Protein 3HSR (pdb70)

Structure (mmCIF, N/CA/C/O backbone):
data_3HSR
#
_entry.id   3HSR
#
_cell.length_a   38.240
_cell.length_b   62.840
_cell.length_c   67.200
_cell.angle_alpha   64.40
_cell.angle_beta   75.81
_cell.angle_gamma   82.58
#
_symmetry.space_group_name_H-M   'P 1'
#
loop_
_entity.id
_entity.type
_entity.pdbx_description
1 polymer 'HTH-type transcriptional regulator sarZ'
2 non-polymer benzenethiol
3 non-polymer 'ACETATE ION'
4 non-polymer GLYCEROL
5 water water
#
loop_
_atom_site.group_PDB
_atom_site.id
_atom_site.type_symbol
_atom_site.label_atom_id
_atom_site.label_alt_id
_atom_site.label_comp_id
_atom_site.label_asym_id
_atom_site.label_entity_id
_atom_site.label_seq_id
_atom_site.pdbx_PDB_ins_code
_atom_site.Cartn_x
_atom_site.Cartn_y
_atom_site.Cartn_z
_atom_site.occupancy
_atom_site.B_iso_or_equiv
_atom_site.auth_seq_id
_atom_site.auth_comp_id
_atom_site.auth_asym_id
_atom_site.auth_atom_id
_atom_site.pdbx_PDB_model_num
ATOM 1 N N . MET A 1 4 ? 0.821 33.488 5.269 1.00 50.05 6 MET A N 1
ATOM 2 C CA . MET A 1 4 ? -0.471 33.562 5.940 1.00 49.16 6 MET A CA 1
ATOM 3 C C . MET A 1 4 ? -1.586 33.021 5.051 1.00 47.60 6 MET A C 1
ATOM 4 O O . MET A 1 4 ? -2.394 32.199 5.483 1.00 47.10 6 MET A O 1
ATOM 9 N N . TYR A 1 5 ? -1.623 33.488 3.807 1.00 45.31 7 TYR A N 1
ATOM 10 C CA . TYR A 1 5 ? -2.614 33.023 2.844 1.00 42.96 7 TYR A CA 1
ATOM 11 C C . TYR A 1 5 ? -2.409 31.549 2.510 1.00 40.31 7 TYR A C 1
ATOM 12 O O . TYR A 1 5 ? -3.357 30.764 2.516 1.00 39.24 7 TYR A O 1
ATOM 21 N N . LEU A 1 6 ? -1.165 31.181 2.220 1.00 37.37 8 LEU A N 1
ATOM 22 C CA . LEU A 1 6 ? -0.830 29.797 1.906 1.00 34.29 8 LEU A CA 1
ATOM 23 C C . LEU A 1 6 ? -1.516 28.832 2.867 1.00 32.67 8 LEU A C 1
ATOM 24 O O . LEU A 1 6 ? -2.216 27.912 2.443 1.00 31.28 8 LEU A O 1
ATOM 29 N N . SER A 1 7 ? -1.311 29.048 4.162 1.00 31.25 9 SER A N 1
ATOM 30 C CA . SER A 1 7 ? -1.714 28.082 5.171 1.00 31.14 9 SER A CA 1
ATOM 31 C C . SER A 1 7 ? -3.225 28.145 5.378 1.00 30.57 9 SER A C 1
ATOM 32 O O . SER A 1 7 ? -3.846 27.147 5.714 1.00 30.88 9 SER A O 1
ATOM 35 N N . LYS A 1 8 ? -3.800 29.325 5.164 1.00 29.75 10 LYS A N 1
ATOM 36 C CA . LYS A 1 8 ? -5.262 29.504 5.196 1.00 28.56 10 LYS A CA 1
ATOM 37 C C . LYS A 1 8 ? -5.923 28.719 4.048 1.00 28.00 10 LYS A C 1
ATOM 38 O O . LYS A 1 8 ? -6.839 27.924 4.283 1.00 27.94 10 LYS A O 1
ATOM 44 N N . GLN A 1 9 ? -5.430 28.889 2.824 1.00 27.52 11 GLN A N 1
ATOM 45 C CA . GLN A 1 9 ? -6.044 28.222 1.675 1.00 27.49 11 GLN A CA 1
ATOM 46 C C . GLN A 1 9 ? -5.884 26.719 1.737 1.00 27.87 11 GLN A C 1
ATOM 47 O O . GLN A 1 9 ? -6.788 25.973 1.353 1.00 26.43 11 GLN A O 1
ATOM 53 N N . LEU A 1 10 ? -4.730 26.272 2.232 1.00 28.06 12 LEU A N 1
ATOM 54 C CA . LEU A 1 10 ? -4.443 24.866 2.363 1.00 28.77 12 LEU A CA 1
ATOM 55 C C . LEU A 1 10 ? -5.262 24.233 3.492 1.00 28.90 12 LEU A C 1
ATOM 56 O O . LEU A 1 10 ? -5.742 23.109 3.366 1.00 29.09 12 LEU A O 1
ATOM 61 N N . CYS A 1 11 ? -5.418 24.936 4.605 1.00 28.82 13 CYS A N 1
ATOM 62 C CA . CYS A 1 11 ? -6.290 24.459 5.679 1.00 29.53 13 CYS A CA 1
ATOM 63 C C . CYS A 1 11 ? -7.691 24.196 5.087 1.00 28.71 13 CYS A C 1
ATOM 64 O O . CYS A 1 11 ? -8.218 23.074 5.128 1.00 28.43 13 CYS A O 1
ATOM 67 N N . PHE A 1 12 ? -8.269 25.238 4.496 1.00 27.76 14 PHE A N 1
ATOM 68 C CA . PHE A 1 12 ? -9.661 25.176 4.076 1.00 26.60 14 PHE A CA 1
ATOM 69 C C . PHE A 1 12 ? -9.916 24.229 2.885 1.00 27.37 14 PHE A C 1
ATOM 70 O O . PHE A 1 12 ? -10.833 23.394 2.921 1.00 26.63 14 PHE A O 1
ATOM 78 N N . LEU A 1 13 ? -9.105 24.349 1.837 1.00 27.44 15 LEU A N 1
ATOM 79 C CA . LEU A 1 13 ? -9.288 23.490 0.680 1.00 28.82 15 LEU A CA 1
ATOM 80 C C . LEU A 1 13 ? -9.207 22.004 1.025 1.00 28.99 15 LEU A C 1
ATOM 81 O O . LEU A 1 13 ? -9.831 21.188 0.350 1.00 29.17 15 LEU A O 1
ATOM 86 N N . PHE A 1 14 ? -8.441 21.652 2.061 1.00 29.51 16 PHE A N 1
ATOM 87 C CA . PHE A 1 14 ? -8.336 20.276 2.491 1.00 28.99 16 PHE A CA 1
ATOM 88 C C . PHE A 1 14 ? -9.532 19.852 3.285 1.00 28.38 16 PHE A C 1
ATOM 89 O O . PHE A 1 14 ? -9.974 18.693 3.203 1.00 28.33 16 PHE A O 1
ATOM 97 N N . TYR A 1 15 ? -9.995 20.770 4.124 1.00 26.73 17 TYR A N 1
ATOM 98 C CA . TYR A 1 15 ? -11.182 20.555 4.898 1.00 26.61 17 TYR A CA 1
ATOM 99 C C . TYR A 1 15 ? -12.327 20.229 3.940 1.00 26.57 17 TYR A C 1
ATOM 100 O O . TYR A 1 15 ? -13.089 19.289 4.186 1.00 26.69 17 TYR A O 1
ATOM 109 N N . VAL A 1 16 ? -12.440 21.014 2.868 1.00 26.37 18 VAL A N 1
ATOM 110 C CA . VAL A 1 16 ? -13.592 20.906 1.970 1.00 25.95 18 VAL A CA 1
ATOM 111 C C . VAL A 1 16 ? -13.535 19.610 1.176 1.00 27.19 18 VAL A C 1
ATOM 112 O O . VAL A 1 16 ? -14.532 18.927 1.057 1.00 27.04 18 VAL A O 1
ATOM 116 N N . SER A 1 17 ? -12.354 19.280 0.651 1.00 27.67 19 SER A N 1
ATOM 117 C CA . SER A 1 17 ? -12.131 18.011 -0.065 1.00 29.85 19 SER A CA 1
ATOM 118 C C . SER A 1 17 ? -12.564 16.764 0.754 1.00 31.43 19 SER A C 1
ATOM 119 O O . SER A 1 17 ? -13.321 15.912 0.255 1.00 30.70 19 SER A O 1
ATOM 122 N N . SER A 1 18 ? -12.118 16.695 2.013 1.00 32.35 20 SER A N 1
ATOM 123 C CA . SER A 1 18 ? -12.364 15.552 2.876 0.50 33.26 20 SER A CA 1
ATOM 124 C C . SER A 1 18 ? -13.817 15.530 3.302 1.00 34.24 20 SER A C 1
ATOM 125 O O . SER A 1 18 ? -14.427 14.465 3.481 1.00 34.81 20 SER A O 1
ATOM 128 N N . LYS A 1 19 ? -14.376 16.717 3.476 1.00 33.82 21 LYS A N 1
ATOM 129 C CA . LYS A 1 19 ? -15.756 16.853 3.851 1.00 33.83 21 LYS A CA 1
ATOM 130 C C . LYS A 1 19 ? -16.584 16.187 2.737 1.00 33.33 21 LYS A C 1
ATOM 131 O O . LYS A 1 19 ? -17.549 15.475 3.018 1.00 32.94 21 LYS A O 1
ATOM 137 N N . GLU A 1 20 ? -16.146 16.371 1.484 1.00 32.26 22 GLU A N 1
ATOM 138 C CA . GLU A 1 20 ? -16.924 15.993 0.283 1.00 31.57 22 GLU A CA 1
ATOM 139 C C . GLU A 1 20 ? -16.720 14.546 -0.181 1.00 32.14 22 GLU A C 1
ATOM 140 O O . GLU A 1 20 ? -17.650 13.908 -0.655 1.00 30.54 22 GLU A O 1
ATOM 146 N N . ILE A 1 21 ? -15.502 14.043 -0.036 1.00 32.83 23 ILE A N 1
ATOM 147 C CA . ILE A 1 21 ? -15.245 12.608 -0.181 1.00 34.59 23 ILE A CA 1
ATOM 148 C C . ILE A 1 21 ? -16.074 11.792 0.829 1.00 35.49 23 ILE A C 1
ATOM 149 O O . ILE A 1 21 ? -16.769 10.862 0.461 1.00 36.29 23 ILE A O 1
ATOM 154 N N . ILE A 1 22 ? -16.063 12.183 2.094 1.00 35.76 24 ILE A N 1
ATOM 155 C CA . ILE A 1 22 ? -16.764 11.424 3.116 1.00 35.15 24 ILE A CA 1
ATOM 156 C C . ILE A 1 22 ? -18.282 11.459 2.945 1.00 35.31 24 ILE A C 1
ATOM 157 O O . ILE A 1 22 ? -18.962 10.438 3.136 1.00 34.60 24 ILE A O 1
ATOM 162 N N . LYS A 1 23 ? -18.811 12.630 2.599 1.00 34.37 25 LYS A N 1
ATOM 163 C CA . LYS A 1 23 ? -20.215 12.723 2.336 1.00 35.00 25 LYS A CA 1
ATOM 164 C C . LYS A 1 23 ? -20.533 11.610 1.328 1.00 34.70 25 LYS A C 1
ATOM 165 O O . LYS A 1 23 ? -21.511 10.890 1.501 1.00 35.37 25 LYS A O 1
ATOM 171 N N . LYS A 1 24 ? -19.683 11.452 0.317 1.00 33.97 26 LYS A N 1
ATOM 172 C CA . LYS A 1 24 ? -19.946 10.524 -0.784 1.00 33.68 26 LYS A CA 1
ATOM 173 C C . LYS A 1 24 ? -19.784 9.051 -0.379 1.00 34.04 26 LYS A C 1
ATOM 174 O O . LYS A 1 24 ? -20.596 8.210 -0.752 1.00 33.01 26 LYS A O 1
ATOM 180 N N . TYR A 1 25 ? -18.740 8.739 0.383 1.00 34.34 27 TYR A N 1
ATOM 181 C CA . TYR A 1 25 ? -18.615 7.402 0.924 1.00 35.52 27 TYR A CA 1
ATOM 182 C C . TYR A 1 25 ? -19.716 7.024 1.903 1.00 36.97 27 TYR A C 1
ATOM 183 O O . TYR A 1 25 ? -20.084 5.856 1.999 1.00 38.91 27 TYR A O 1
ATOM 192 N N . THR A 1 26 ? -20.264 8.004 2.611 1.00 36.83 28 THR A N 1
ATOM 193 C CA . THR A 1 26 ? -21.342 7.757 3.556 1.00 36.85 28 THR A CA 1
ATOM 194 C C . THR A 1 26 ? -22.605 7.353 2.832 1.00 36.29 28 THR A C 1
ATOM 195 O O . THR A 1 26 ? -23.270 6.402 3.224 1.00 36.62 28 THR A O 1
ATOM 199 N N . ASN A 1 27 ? -22.940 8.092 1.782 1.00 35.28 29 ASN A N 1
ATOM 200 C CA . ASN A 1 27 ? -24.044 7.712 0.916 1.00 34.56 29 ASN A CA 1
ATOM 201 C C . ASN A 1 27 ? -23.961 6.230 0.553 1.00 32.57 29 ASN A C 1
ATOM 202 O O . ASN A 1 27 ? -24.876 5.478 0.841 1.00 32.20 29 ASN A O 1
ATOM 207 N N . TYR A 1 28 ? -22.852 5.833 -0.064 1.00 31.00 30 TYR A N 1
ATOM 208 C CA . TYR A 1 28 ? -22.684 4.482 -0.621 1.00 29.55 30 TYR A CA 1
ATOM 209 C C . TYR A 1 28 ? -22.515 3.421 0.456 1.00 28.72 30 TYR A C 1
ATOM 210 O O . TYR A 1 28 ? -22.983 2.304 0.326 1.00 27.73 30 TYR A O 1
ATOM 219 N N . LEU A 1 29 ? -21.827 3.778 1.523 1.00 27.78 31 LEU A N 1
ATOM 220 C CA . LEU A 1 29 ? -21.581 2.826 2.590 1.00 28.28 31 LEU A CA 1
ATOM 221 C C . LEU A 1 29 ? -22.805 2.455 3.439 1.00 28.26 31 LEU A C 1
ATOM 222 O O . LEU A 1 29 ? -22.788 1.419 4.089 1.00 28.96 31 LEU A O 1
ATOM 227 N N . LYS A 1 30 ? -23.863 3.256 3.420 1.00 28.51 32 LYS A N 1
ATOM 228 C CA . LYS A 1 30 ? -25.042 2.932 4.246 1.00 29.17 32 LYS A CA 1
ATOM 229 C C . LYS A 1 30 ? -25.571 1.550 3.939 1.00 28.95 32 LYS A C 1
ATOM 230 O O . LYS A 1 30 ? -26.034 0.836 4.825 1.00 29.17 32 LYS A O 1
ATOM 236 N N . GLU A 1 31 ? -25.526 1.189 2.665 1.00 28.73 33 GLU A N 1
ATOM 237 C CA . GLU A 1 31 ? -26.022 -0.093 2.205 1.00 28.53 33 GLU A CA 1
ATOM 238 C C . GLU A 1 31 ? -25.287 -1.281 2.890 1.00 28.02 33 GLU A C 1
ATOM 239 O O . GLU A 1 31 ? -25.832 -2.379 2.994 1.00 26.91 33 GLU A O 1
ATOM 245 N N . TYR A 1 32 ? -24.072 -1.026 3.365 1.00 28.48 34 TYR A N 1
ATOM 246 C CA . TYR A 1 32 ? -23.181 -2.054 3.970 1.00 29.61 34 TYR A CA 1
ATOM 247 C C . TYR A 1 32 ? -23.081 -1.851 5.487 1.00 30.52 34 TYR A C 1
ATOM 248 O O . TYR A 1 32 ? -22.438 -2.637 6.186 1.00 31.26 34 TYR A O 1
ATOM 257 N N . ASP A 1 33 ? -23.742 -0.810 5.990 1.00 31.10 35 ASP A N 1
ATOM 258 C CA A ASP A 1 33 ? -23.648 -0.457 7.416 0.50 31.48 35 ASP A CA 1
ATOM 259 C CA B ASP A 1 33 ? -23.646 -0.376 7.390 0.50 31.68 35 ASP A CA 1
ATOM 260 C C . ASP A 1 33 ? -22.195 -0.239 7.845 1.00 31.92 35 ASP A C 1
ATOM 261 O O . ASP A 1 33 ? -21.819 -0.687 8.923 1.00 32.50 35 ASP A O 1
ATOM 270 N N . LEU A 1 34 ? -21.389 0.412 7.011 1.00 31.42 36 LEU A N 1
ATOM 271 C CA . LEU A 1 34 ? -19.953 0.584 7.269 1.00 30.89 36 LEU A CA 1
ATOM 272 C C . LEU A 1 34 ? -19.640 2.044 7.499 1.00 30.33 36 LEU A C 1
ATOM 273 O O . LEU A 1 34 ? -20.205 2.909 6.814 1.00 30.01 36 LEU A O 1
ATOM 278 N N . THR A 1 35 ? -18.757 2.345 8.458 1.00 29.35 37 THR A N 1
ATOM 279 C CA . THR A 1 35 ? -18.207 3.696 8.530 1.00 28.56 37 THR A CA 1
ATOM 280 C C . THR A 1 35 ? -17.086 3.781 7.505 1.00 27.95 37 THR A C 1
ATOM 281 O O . THR A 1 35 ? -16.561 2.779 7.048 1.00 28.17 37 THR A O 1
ATOM 285 N N . TYR A 1 36 ? -16.688 4.988 7.182 1.00 27.52 38 TYR A N 1
ATOM 286 C CA . TYR A 1 36 ? -15.582 5.213 6.291 1.00 28.11 38 TYR A CA 1
ATOM 287 C C . TYR A 1 36 ? -14.289 4.537 6.780 1.00 28.94 38 TYR A C 1
ATOM 288 O O . TYR A 1 36 ? -13.561 3.914 5.996 1.00 29.49 38 TYR A O 1
ATOM 297 N N . THR A 1 37 ? -13.989 4.641 8.072 1.00 27.78 39 THR A N 1
ATOM 298 C CA . THR A 1 37 ? -12.729 4.051 8.508 1.00 27.18 39 THR A CA 1
ATOM 299 C C . THR A 1 37 ? -12.810 2.560 8.394 1.00 26.27 39 THR A C 1
ATOM 300 O O . THR A 1 37 ? -11.830 1.907 8.076 1.00 27.11 39 THR A O 1
ATOM 304 N N . GLY A 1 38 ? -13.993 2.007 8.622 1.00 26.55 40 GLY A N 1
ATOM 305 C CA . GLY A 1 38 ? -14.169 0.568 8.537 1.00 26.43 40 GLY A CA 1
ATOM 306 C C . GLY A 1 38 ? -13.968 0.082 7.119 1.00 26.87 40 GLY A C 1
ATOM 307 O O . GLY A 1 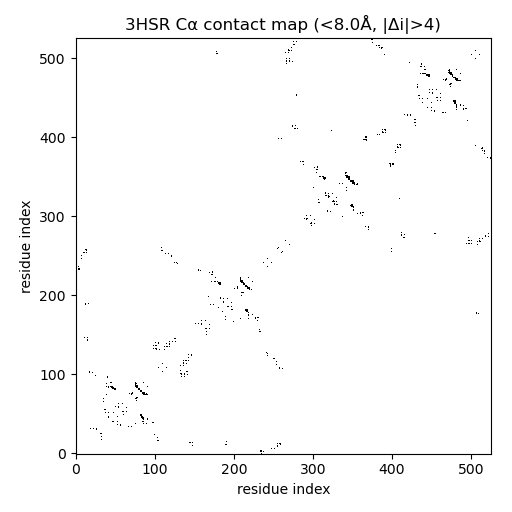38 ? -13.408 -0.995 6.891 1.00 26.50 40 GLY A O 1
ATOM 308 N N . TYR A 1 39 ? -14.428 0.891 6.166 1.00 27.70 41 TYR A N 1
ATOM 309 C CA . TYR A 1 39 ? -14.259 0.602 4.731 1.00 27.74 41 TYR A CA 1
ATOM 310 C C . TYR A 1 39 ? -12.773 0.583 4.375 1.00 28.53 41 TYR A C 1
ATOM 311 O O . TYR A 1 39 ? -12.319 -0.352 3.718 1.00 28.55 41 TYR A O 1
ATOM 320 N N . ILE A 1 40 ? -12.028 1.616 4.786 1.00 28.40 42 ILE A N 1
ATOM 321 C CA . ILE A 1 40 ? -10.556 1.622 4.588 1.00 28.89 42 ILE A CA 1
ATOM 322 C C . ILE A 1 40 ? -9.931 0.317 5.084 1.00 29.30 42 ILE A C 1
ATOM 323 O O . ILE A 1 40 ? -9.080 -0.282 4.406 1.00 29.76 42 ILE A O 1
ATOM 328 N N . VAL A 1 41 ? -10.331 -0.122 6.274 1.00 29.81 43 VAL A N 1
ATOM 329 C CA . VAL A 1 41 ? -9.747 -1.310 6.888 1.00 30.07 43 VAL A CA 1
ATOM 330 C C . VAL A 1 41 ? -10.021 -2.568 6.087 1.00 31.21 43 VAL A C 1
ATOM 331 O O . VAL A 1 41 ? -9.105 -3.333 5.771 1.00 31.56 43 VAL A O 1
ATOM 335 N N . LEU A 1 42 ? -11.270 -2.769 5.688 1.00 30.69 44 LEU A N 1
ATOM 336 C CA . LEU A 1 42 ? -11.566 -3.895 4.808 1.00 30.79 44 LEU A CA 1
ATOM 337 C C . LEU A 1 42 ? -10.809 -3.845 3.505 1.00 29.67 44 LEU A C 1
ATOM 338 O O . LEU A 1 42 ? -10.334 -4.873 3.054 1.00 31.54 44 LEU A O 1
ATOM 343 N N . MET A 1 43 ? -10.675 -2.664 2.901 1.00 29.58 45 MET A N 1
ATOM 344 C CA A MET A 1 43 ? -9.979 -2.501 1.625 0.60 29.60 45 MET A CA 1
ATOM 345 C CA B MET A 1 43 ? -10.001 -2.584 1.623 0.40 29.88 45 MET A CA 1
ATOM 346 C C . MET A 1 43 ? -8.512 -2.918 1.746 1.00 29.65 45 MET A C 1
ATOM 347 O O . MET A 1 43 ? -7.871 -3.307 0.763 1.00 28.86 45 MET A O 1
ATOM 356 N N . ALA A 1 44 ? -7.990 -2.818 2.966 1.00 29.24 46 ALA A N 1
ATOM 357 C CA . ALA A 1 44 ? -6.574 -3.053 3.259 1.00 29.05 46 ALA A CA 1
ATOM 358 C C . ALA A 1 44 ? -6.240 -4.531 3.476 1.00 28.77 46 ALA A C 1
ATOM 359 O O . ALA A 1 44 ? -5.075 -4.918 3.547 1.00 29.37 46 ALA A O 1
ATOM 361 N N . ILE A 1 45 ? -7.259 -5.357 3.653 1.00 29.21 47 ILE A N 1
ATOM 362 C CA . ILE A 1 45 ? -7.047 -6.785 3.861 1.00 28.16 47 ILE A CA 1
ATOM 363 C C . ILE A 1 45 ? -7.321 -7.549 2.560 1.00 28.48 47 ILE A C 1
ATOM 364 O O . ILE A 1 45 ? -8.480 -7.651 2.139 1.00 27.48 47 ILE A O 1
ATOM 369 N N . GLU A 1 46 ? -6.282 -8.091 1.926 1.00 28.39 48 GLU A N 1
ATOM 370 C CA . GLU A 1 46 ? -6.468 -8.878 0.696 1.00 29.66 48 GLU A CA 1
ATOM 371 C C . GLU A 1 46 ? -7.379 -10.087 0.896 1.00 30.07 48 GLU A C 1
ATOM 372 O O . GLU A 1 46 ? -7.522 -10.591 2.008 1.00 29.55 48 GLU A O 1
ATOM 378 N N . ASN A 1 47 ? -7.986 -10.553 -0.197 1.00 30.54 49 ASN A N 1
ATOM 379 C CA . ASN A 1 47 ? -9.114 -11.478 -0.115 1.00 31.48 49 ASN A CA 1
ATOM 380 C C . ASN A 1 47 ? -8.771 -12.683 0.705 1.00 30.68 49 ASN A C 1
ATOM 381 O O . ASN A 1 47 ? -9.533 -13.102 1.586 1.00 31.13 49 ASN A O 1
ATOM 386 N N A ASP A 1 48 ? -7.641 -13.323 0.449 0.50 30.15 50 ASP A N 1
ATOM 387 N N B ASP A 1 48 ? -7.583 -13.192 0.399 0.50 30.44 50 ASP A N 1
ATOM 388 C CA A ASP A 1 48 ? -7.390 -14.564 1.187 0.50 29.45 50 ASP A CA 1
ATOM 389 C CA B ASP A 1 48 ? -7.095 -14.473 0.858 0.50 29.99 50 ASP A CA 1
ATOM 390 C C A ASP A 1 48 ? -6.378 -14.415 2.326 0.50 29.54 50 ASP A C 1
ATOM 391 C C B ASP A 1 48 ? -6.087 -14.355 2.005 0.50 29.96 50 ASP A C 1
ATOM 392 O O A ASP A 1 48 ? -5.967 -15.401 2.944 0.50 29.30 50 ASP A O 1
ATOM 393 O O B ASP A 1 48 ? -5.403 -15.327 2.342 0.50 29.74 50 ASP A O 1
ATOM 402 N N . GLU A 1 49 ? -6.007 -13.168 2.605 1.00 29.34 51 GLU A N 1
ATOM 403 C CA . GLU A 1 49 ? -4.944 -12.850 3.566 1.00 29.39 51 GLU A CA 1
ATOM 404 C C . GLU A 1 49 ? -5.288 -13.101 5.052 1.00 28.73 51 GLU A C 1
ATOM 405 O O . GLU A 1 49 ? -6.427 -12.931 5.474 1.00 27.96 51 GLU A O 1
ATOM 411 N N . LYS A 1 50 ? -4.307 -13.563 5.832 1.00 28.62 52 LYS A N 1
ATOM 412 C CA . LYS A 1 50 ? -4.425 -13.449 7.298 1.00 28.47 52 LYS A CA 1
ATOM 413 C C . LYS A 1 50 ? -3.234 -12.637 7.781 1.00 27.51 52 LYS A C 1
ATOM 414 O O . LYS A 1 50 ? -2.101 -12.993 7.504 1.00 26.72 52 LYS A O 1
ATOM 420 N N A LEU A 1 51 ? -3.505 -11.517 8.450 0.50 27.17 53 LEU A N 1
ATOM 421 N N B LEU A 1 51 ? -3.511 -11.585 8.548 0.50 26.90 53 LEU A N 1
ATOM 422 C CA A LEU A 1 51 ? -2.471 -10.573 8.855 0.50 27.10 53 LEU A CA 1
ATOM 423 C CA B LEU A 1 51 ? -2.536 -10.549 8.845 0.50 26.59 53 LEU A CA 1
ATOM 424 C C A LEU A 1 51 ? -2.517 -10.503 10.368 0.50 26.94 53 LEU A C 1
ATOM 425 C C B LEU A 1 51 ? -2.578 -10.199 10.330 0.50 26.68 53 LEU A C 1
ATOM 426 O O A LEU A 1 51 ? -3.539 -10.797 10.978 0.50 26.77 53 LEU A O 1
ATOM 427 O O B LEU A 1 51 ? -3.659 -9.999 10.885 0.50 26.19 53 LEU A O 1
ATOM 436 N N . ASN A 1 52 ? -1.427 -10.077 10.982 1.00 27.19 54 ASN A N 1
ATOM 437 C CA . ASN A 1 52 ? -1.496 -9.725 12.389 1.00 27.92 54 ASN A CA 1
ATOM 438 C C . ASN A 1 52 ? -1.932 -8.262 12.580 1.00 27.80 54 ASN A C 1
ATOM 439 O O . ASN A 1 52 ? -1.711 -7.395 11.718 1.00 27.47 54 ASN A O 1
ATOM 444 N N . ILE A 1 53 ? -2.645 -7.998 13.662 1.00 27.36 55 ILE A N 1
ATOM 445 C CA . ILE A 1 53 ? -3.281 -6.690 13.825 1.00 28.11 55 ILE A CA 1
ATOM 446 C C . ILE A 1 53 ? -2.238 -5.565 13.815 1.00 26.85 55 ILE A C 1
ATOM 447 O O . ILE A 1 53 ? -2.497 -4.469 13.317 1.00 26.58 55 ILE A O 1
ATOM 452 N N . LYS A 1 54 ? -1.029 -5.847 14.293 1.00 25.94 56 LYS A N 1
ATOM 453 C CA . LYS A 1 54 ? 0.034 -4.841 14.227 1.00 25.63 56 LYS A CA 1
ATOM 454 C C . LYS A 1 54 ? 0.354 -4.439 12.781 1.00 25.15 56 LYS A C 1
ATOM 455 O O . LYS A 1 54 ? 0.465 -3.248 12.474 1.00 24.32 56 LYS A O 1
ATOM 461 N N . LYS A 1 55 ? 0.534 -5.421 11.900 1.00 24.16 57 LYS A N 1
ATOM 462 C CA . LYS A 1 55 ? 0.794 -5.082 10.502 1.00 24.47 57 LYS A CA 1
ATOM 463 C C . LYS A 1 55 ? -0.363 -4.323 9.827 1.00 23.63 57 LYS A C 1
ATOM 464 O O . LYS A 1 55 ? -0.143 -3.401 9.018 1.00 22.82 57 LYS A O 1
ATOM 470 N N . LEU A 1 56 ? -1.586 -4.728 10.140 1.00 22.89 58 LEU A N 1
ATOM 471 C CA . LEU A 1 56 ? -2.765 -4.075 9.566 1.00 23.16 58 LEU A CA 1
ATOM 472 C C . LEU A 1 56 ? -2.784 -2.614 10.019 1.00 23.09 58 LEU A C 1
ATOM 473 O O . LEU A 1 56 ? -2.912 -1.687 9.210 1.00 23.95 58 LEU A O 1
ATOM 478 N N . GLY A 1 57 ? -2.601 -2.416 11.316 1.00 23.12 59 GLY A N 1
ATOM 479 C CA . GLY A 1 57 ? -2.398 -1.080 11.880 1.00 23.93 59 GLY A CA 1
ATOM 480 C C . GLY A 1 57 ? -1.384 -0.267 11.106 1.00 24.03 59 GLY A C 1
ATOM 481 O O . GLY A 1 57 ? -1.595 0.911 10.822 1.00 24.11 59 GLY A O 1
ATOM 482 N N . GLU A 1 58 ? -0.270 -0.883 10.748 1.00 24.51 60 GLU A N 1
ATOM 483 C CA A GLU A 1 58 ? 0.747 -0.203 9.953 0.50 24.30 60 GLU A CA 1
ATOM 484 C CA B GLU A 1 58 ? 0.726 -0.162 9.976 0.50 24.10 60 GLU A CA 1
ATOM 485 C C . GLU A 1 58 ? 0.191 0.198 8.576 1.00 24.80 60 GLU A C 1
ATOM 486 O O . GLU A 1 58 ? 0.438 1.292 8.081 1.00 23.80 60 GLU A O 1
ATOM 497 N N . ARG A 1 59 ? -0.554 -0.702 7.940 1.00 24.93 61 ARG A N 1
ATOM 498 C CA . ARG A 1 59 ? -1.060 -0.417 6.584 1.00 26.52 61 ARG A CA 1
ATOM 499 C C . ARG A 1 59 ? -1.991 0.753 6.523 1.00 26.38 61 ARG A C 1
ATOM 500 O O . ARG A 1 59 ? -2.048 1.451 5.511 1.00 27.01 61 ARG A O 1
ATOM 508 N N . VAL A 1 60 ? -2.752 0.940 7.596 1.00 26.55 62 VAL A N 1
ATOM 509 C CA . VAL A 1 60 ? -3.801 1.946 7.614 1.00 26.72 62 VAL A CA 1
ATOM 510 C C . VAL A 1 60 ? -3.507 3.091 8.593 1.00 26.84 62 VAL A C 1
ATOM 511 O O . VAL A 1 60 ? -4.356 3.954 8.829 1.00 25.62 62 VAL A O 1
ATOM 515 N N . PHE A 1 61 ? -2.293 3.110 9.147 1.00 26.65 63 PHE A N 1
ATOM 516 C CA . PHE A 1 61 ? -1.868 4.211 10.000 1.00 26.70 63 PHE A CA 1
ATOM 517 C C . PHE A 1 61 ? -2.730 4.385 11.253 1.00 27.03 63 PHE A C 1
ATOM 518 O O . PHE A 1 61 ? -2.987 5.514 11.656 1.00 27.42 63 PHE A O 1
ATOM 526 N N . LEU A 1 62 ? -3.151 3.287 11.872 1.00 26.05 64 LEU A N 1
ATOM 527 C CA . LEU A 1 62 ? -3.986 3.370 13.063 1.00 26.73 64 LEU A CA 1
ATOM 528 C C . LEU A 1 62 ? -3.299 2.622 14.189 1.00 27.82 64 LEU A C 1
ATOM 529 O O . LEU A 1 62 ? -2.737 1.559 13.946 1.00 26.60 64 LEU A O 1
ATOM 534 N N . ASP A 1 63 ? -3.329 3.173 15.406 1.00 29.44 65 ASP A N 1
ATOM 535 C CA . ASP A 1 63 ? -2.907 2.415 16.582 1.00 30.56 65 ASP A CA 1
ATOM 536 C C . ASP A 1 63 ? -4.019 1.506 17.113 1.00 31.12 65 ASP A C 1
ATOM 537 O O . ASP A 1 63 ? -5.171 1.574 16.655 1.00 30.98 65 ASP A O 1
ATOM 542 N N . SER A 1 64 ? -3.673 0.641 18.069 1.00 30.84 66 SER A N 1
ATOM 543 C CA . SER A 1 64 ? -4.598 -0.382 18.543 1.00 31.78 66 SER A CA 1
ATOM 544 C C . SER A 1 64 ? -5.792 0.242 19.260 1.00 31.59 66 SER A C 1
ATOM 545 O O . SER A 1 64 ? -6.873 -0.339 19.338 1.00 30.82 66 SER A O 1
ATOM 548 N N . GLY A 1 65 ? -5.579 1.431 19.799 1.00 32.21 67 GLY A N 1
ATOM 549 C CA . GLY A 1 65 ? -6.624 2.146 20.505 1.00 32.11 67 GLY A CA 1
ATOM 550 C C . GLY A 1 65 ? -7.822 2.404 19.617 1.00 32.60 67 GLY A C 1
ATOM 551 O O . GLY A 1 65 ? -8.960 2.398 20.090 1.00 32.79 67 GLY A O 1
ATOM 552 N N . THR A 1 66 ? -7.566 2.643 18.328 1.00 31.90 68 THR A N 1
ATOM 553 C CA . THR A 1 66 ? -8.639 2.894 17.360 1.00 31.79 68 THR A CA 1
ATOM 554 C C . THR A 1 66 ? -8.967 1.618 16.610 1.00 30.56 68 THR A C 1
ATOM 555 O O . THR A 1 66 ? -10.148 1.289 16.422 1.00 31.12 68 THR A O 1
ATOM 559 N N . LEU A 1 67 ? -7.940 0.876 16.219 1.00 29.02 69 LEU A N 1
ATOM 560 C CA . LEU A 1 67 ? -8.156 -0.295 15.365 1.00 28.46 69 LEU A CA 1
ATOM 561 C C . LEU A 1 67 ? -8.916 -1.451 16.035 1.00 28.47 69 LEU A C 1
ATOM 562 O O . LEU A 1 67 ? -9.769 -2.078 15.415 1.00 27.22 69 LEU A O 1
ATOM 567 N N . THR A 1 68 ? -8.636 -1.721 17.305 1.00 29.02 70 THR A N 1
ATOM 568 C CA . THR A 1 68 ? -9.244 -2.886 17.950 1.00 29.61 70 THR A CA 1
ATOM 569 C C . THR A 1 68 ? -10.771 -2.820 18.052 1.00 30.02 70 THR A C 1
ATOM 570 O O . THR A 1 68 ? -11.436 -3.771 17.681 1.00 29.61 70 THR A O 1
ATOM 574 N N . PRO A 1 69 ? -11.326 -1.706 18.571 1.00 30.48 71 PRO A N 1
ATOM 575 C CA . PRO A 1 69 ? -12.794 -1.605 18.647 1.00 30.41 71 PRO A CA 1
ATOM 576 C C . PRO A 1 69 ? -13.418 -1.686 17.254 1.00 30.35 71 PRO A C 1
ATOM 577 O O . PRO A 1 69 ? -14.533 -2.184 17.080 1.00 30.03 71 PRO A O 1
ATOM 581 N N . LEU A 1 70 ? -12.686 -1.185 16.277 1.00 29.99 72 LEU A N 1
ATOM 582 C CA . LEU A 1 70 ? -13.152 -1.165 14.898 1.00 30.07 72 LEU A CA 1
ATOM 583 C C . LEU A 1 70 ? -13.226 -2.612 14.395 1.00 29.48 72 LEU A C 1
ATOM 584 O O . LEU A 1 70 ? -14.204 -3.018 13.782 1.00 28.45 72 LEU A O 1
ATOM 589 N N . LEU A 1 71 ? -12.205 -3.407 14.713 1.00 28.35 73 LEU A N 1
ATOM 590 C CA . LEU A 1 71 ? -12.198 -4.796 14.292 1.00 27.65 73 LEU A CA 1
ATOM 591 C C . LEU A 1 71 ? -13.319 -5.567 14.970 1.00 27.40 73 LEU A C 1
ATOM 592 O O . LEU A 1 71 ? -13.974 -6.387 14.333 1.00 27.08 73 LEU A O 1
ATOM 597 N N . LYS A 1 72 ? -13.555 -5.311 16.262 1.00 27.14 74 LYS A N 1
ATOM 598 C CA . LYS A 1 72 ? -14.667 -5.980 16.959 1.00 27.17 74 LYS A CA 1
ATOM 599 C C . LYS A 1 72 ? -15.997 -5.706 16.212 1.00 27.44 74 LYS A C 1
ATOM 600 O O . LYS A 1 72 ? -16.814 -6.612 16.042 1.00 28.12 74 LYS A O 1
ATOM 606 N N . LYS A 1 73 ? -16.202 -4.459 15.786 1.00 27.43 75 LYS A N 1
ATOM 607 C CA . LYS A 1 73 ? -17.448 -4.041 15.120 1.00 28.09 75 LYS A CA 1
ATOM 608 C C . LYS A 1 73 ? -17.613 -4.708 13.768 1.00 28.69 75 LYS A C 1
ATOM 609 O O . LYS A 1 73 ? -18.688 -5.281 13.465 1.00 27.77 75 LYS A O 1
ATOM 615 N N . LEU A 1 74 ? -16.537 -4.659 12.984 1.00 28.11 76 LEU A N 1
ATOM 616 C CA . LEU A 1 74 ? -16.444 -5.373 11.715 1.00 28.39 76 LEU A CA 1
ATOM 617 C C . LEU A 1 74 ? -16.668 -6.877 11.889 1.00 28.93 76 LEU A C 1
ATOM 618 O O . LEU A 1 74 ? -17.260 -7.520 11.034 1.00 28.24 76 LEU A O 1
ATOM 623 N N . GLU A 1 75 ? -16.207 -7.450 12.995 1.00 29.08 77 GLU A N 1
ATOM 624 C CA . GLU A 1 75 ? -16.498 -8.854 13.273 1.00 30.11 77 GLU A CA 1
ATOM 625 C C . GLU A 1 75 ? -17.995 -9.095 13.553 1.00 30.39 77 GLU A C 1
ATOM 626 O O . GLU A 1 75 ? -18.577 -10.122 13.146 1.00 30.29 77 GLU A O 1
ATOM 632 N N . LYS A 1 76 ? -18.607 -8.160 14.265 1.00 29.99 78 LYS A N 1
ATOM 633 C CA . LYS A 1 76 ? -20.027 -8.257 14.622 1.00 29.43 78 LYS A CA 1
ATOM 634 C C . LYS A 1 76 ? -20.839 -8.197 13.315 1.00 29.27 78 LYS A C 1
ATOM 635 O O . LYS A 1 76 ? -21.875 -8.854 13.167 1.00 27.90 78 LYS A O 1
ATOM 641 N N . LYS A 1 77 ? -20.359 -7.394 12.382 1.00 28.36 79 LYS A N 1
ATOM 642 C CA . LYS A 1 77 ? -20.997 -7.297 11.075 1.00 30.64 79 LYS A CA 1
ATOM 643 C C . LYS A 1 77 ? -20.671 -8.446 10.125 1.00 30.79 79 LYS A C 1
ATOM 644 O O . LYS A 1 77 ? -21.048 -8.407 8.947 1.00 31.23 79 LYS A O 1
ATOM 650 N N A ASP A 1 78 ? -19.968 -9.459 10.614 0.50 31.38 80 ASP A N 1
ATOM 651 N N B ASP A 1 78 ? -19.999 -9.467 10.655 0.50 31.19 80 ASP A N 1
ATOM 652 C CA A ASP A 1 78 ? -19.726 -10.651 9.805 0.50 31.75 80 ASP A CA 1
ATOM 653 C CA B ASP A 1 78 ? -19.594 -10.674 9.909 0.50 31.37 80 ASP A CA 1
ATOM 654 C C A ASP A 1 78 ? -18.791 -10.378 8.625 0.50 31.19 80 ASP A C 1
ATOM 655 C C B ASP A 1 78 ? -18.737 -10.418 8.680 0.50 30.96 80 ASP A C 1
ATOM 656 O O A ASP A 1 78 ? -18.887 -11.059 7.591 0.50 31.34 80 ASP A O 1
ATOM 657 O O B ASP A 1 78 ? -18.834 -11.146 7.678 0.50 31.14 80 ASP A O 1
ATOM 666 N N . TYR A 1 79 ? -17.903 -9.385 8.755 1.00 31.04 81 TYR A N 1
ATOM 667 C CA . TYR A 1 79 ? -16.951 -9.060 7.682 1.00 30.16 81 TYR A CA 1
ATOM 668 C C . TYR A 1 79 ? -15.520 -9.538 7.937 1.00 29.57 81 TYR A C 1
ATOM 669 O O . TYR A 1 79 ? -14.744 -9.735 6.982 1.00 29.01 81 TYR A O 1
ATOM 678 N N . VAL A 1 80 ? -15.133 -9.634 9.210 1.00 28.90 82 VAL A N 1
ATOM 679 C CA . VAL A 1 80 ? -13.794 -10.135 9.554 1.00 29.07 82 VAL A CA 1
ATOM 680 C C . VAL A 1 80 ? -13.878 -11.191 10.608 1.00 28.82 82 VAL A C 1
ATOM 681 O O . VAL A 1 80 ? -14.867 -11.274 11.346 1.00 27.93 82 VAL A O 1
ATOM 685 N N . VAL A 1 81 ? -12.862 -12.043 10.640 1.00 29.18 83 VAL A N 1
ATOM 686 C CA . VAL A 1 81 ? -12.745 -12.988 11.713 1.00 30.00 83 VAL A CA 1
ATOM 687 C C . VAL A 1 81 ? -11.443 -12.634 12.490 1.00 30.64 83 VAL A C 1
ATOM 688 O O . VAL A 1 81 ? -10.412 -12.353 11.866 1.00 29.97 83 VAL A O 1
ATOM 692 N N A ARG A 1 82 ? -11.510 -12.652 13.820 0.50 30.79 84 ARG A N 1
ATOM 693 N N B ARG A 1 82 ? -11.518 -12.623 13.825 0.50 30.62 84 ARG A N 1
ATOM 694 C CA A ARG A 1 82 ? -10.350 -12.389 14.678 0.50 31.60 84 ARG A CA 1
ATOM 695 C CA B ARG A 1 82 ? -10.361 -12.376 14.705 0.50 31.30 84 ARG A CA 1
ATOM 696 C C A ARG A 1 82 ? -9.879 -13.693 15.317 0.50 31.52 84 ARG A C 1
ATOM 697 C C B ARG A 1 82 ? -9.885 -13.703 15.297 0.50 31.33 84 ARG A C 1
ATOM 698 O O A ARG A 1 82 ? -10.668 -14.409 15.908 0.50 31.76 84 ARG A O 1
ATOM 699 O O B ARG A 1 82 ? -10.680 -14.441 15.854 0.50 31.56 84 ARG A O 1
ATOM 714 N N . THR A 1 83 ? -8.595 -14.011 15.182 1.00 31.72 85 THR A N 1
ATOM 715 C CA . THR A 1 83 ? -8.062 -15.278 15.721 1.00 32.40 85 THR A CA 1
ATOM 716 C C . THR A 1 83 ? -6.791 -15.121 16.569 1.00 32.71 85 THR A C 1
ATOM 717 O O . THR A 1 83 ? -5.918 -14.311 16.255 1.00 32.63 85 THR A O 1
ATOM 721 N N . ARG A 1 84 ? -6.709 -15.930 17.627 1.00 33.41 86 ARG A N 1
ATOM 722 C CA . ARG A 1 84 ? -5.706 -15.805 18.704 1.00 33.57 86 ARG A CA 1
ATOM 723 C C . ARG A 1 84 ? -4.249 -15.819 18.230 1.00 33.85 86 ARG A C 1
ATOM 724 O O . ARG A 1 84 ? -3.654 -16.880 18.057 1.00 33.85 86 ARG A O 1
ATOM 726 N N . LEU A 1 92 ? -2.810 -11.571 17.957 1.00 34.66 94 LEU A N 1
ATOM 727 C CA . LEU A 1 92 ? -4.124 -11.504 17.289 1.00 35.10 94 LEU A CA 1
ATOM 728 C C . LEU A 1 92 ? -4.059 -11.386 15.754 1.00 34.26 94 LEU A C 1
ATOM 729 O O . LEU A 1 92 ? -3.501 -10.417 15.212 1.00 33.63 94 LEU A O 1
ATOM 734 N N . GLN A 1 93 ? -4.698 -12.339 15.071 1.00 33.32 95 GLN A N 1
ATOM 735 C CA . GLN A 1 93 ? -4.710 -12.400 13.602 1.00 32.13 95 GLN A CA 1
ATOM 736 C C . GLN A 1 93 ? -6.070 -11.998 13.027 1.00 31.35 95 GLN A C 1
ATOM 737 O O . GLN A 1 93 ? -7.100 -12.344 13.595 1.00 31.20 95 GLN A O 1
ATOM 743 N N . ILE A 1 94 ? -6.065 -11.301 11.887 1.00 28.81 96 ILE A N 1
ATOM 744 C CA . ILE A 1 94 ? -7.292 -10.836 11.246 1.00 28.19 96 ILE A CA 1
ATOM 745 C C . ILE A 1 94 ? -7.366 -11.385 9.815 1.00 27.19 96 ILE A C 1
ATOM 746 O O . ILE A 1 94 ? -6.361 -11.466 9.102 1.00 24.59 96 ILE A O 1
ATOM 751 N N . SER A 1 95 ? -8.558 -11.813 9.425 1.00 27.66 97 SER A N 1
ATOM 752 C CA . SER A 1 95 ? -8.790 -12.203 8.046 1.00 27.52 97 SER A CA 1
ATOM 753 C C . SER A 1 95 ? -10.243 -11.862 7.684 1.00 27.83 97 SER A C 1
ATOM 754 O O . SER A 1 95 ? -11.060 -11.562 8.558 1.00 27.01 97 SER A O 1
ATOM 757 N N . LEU A 1 96 ? -10.547 -11.855 6.390 1.00 26.73 98 LEU A N 1
ATOM 758 C CA . LEU A 1 96 ? -11.926 -11.600 5.924 1.00 26.82 98 LEU A CA 1
ATOM 759 C C . LEU A 1 96 ? -12.771 -12.846 6.183 1.00 25.31 98 LEU A C 1
ATOM 760 O O . LEU A 1 96 ? -12.257 -13.949 6.078 1.00 26.07 98 LEU A O 1
ATOM 765 N N . THR A 1 97 ? -14.053 -12.685 6.545 1.00 24.96 99 THR A N 1
ATOM 766 C CA . THR A 1 97 ? -15.013 -13.836 6.512 1.00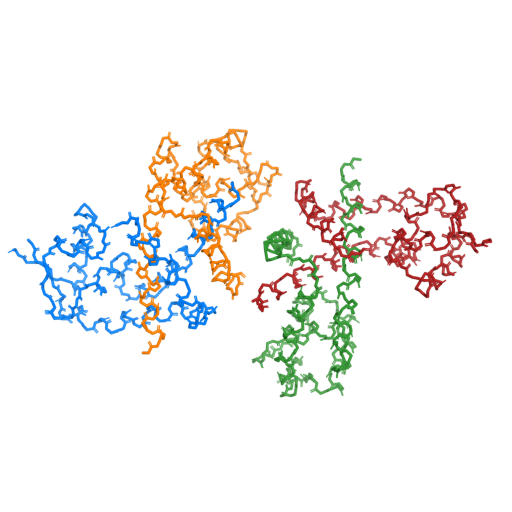 24.54 99 THR A CA 1
ATOM 767 C C . THR A 1 97 ? -15.317 -14.165 5.022 1.00 24.84 99 THR A C 1
ATOM 768 O O . THR A 1 97 ? -14.867 -13.476 4.121 1.00 24.65 99 THR A O 1
ATOM 772 N N . GLU A 1 98 ? -16.089 -15.212 4.767 1.00 25.45 100 GLU A N 1
ATOM 773 C CA . GLU A 1 98 ? -16.505 -15.480 3.378 1.00 26.12 100 GLU A CA 1
ATOM 774 C C . GLU A 1 98 ? -17.394 -14.316 2.882 1.00 26.00 100 GLU A C 1
ATOM 775 O O . GLU A 1 98 ? -17.359 -13.906 1.703 1.00 24.89 100 GLU A O 1
ATOM 781 N N . GLN A 1 99 ? -18.173 -13.757 3.797 1.00 26.50 101 GLN A N 1
ATOM 782 C CA . GLN A 1 99 ? -19.101 -12.657 3.419 1.00 26.45 101 GLN A CA 1
ATOM 783 C C . GLN A 1 99 ? -18.318 -11.387 3.125 1.00 26.32 101 GLN A C 1
ATOM 784 O O . GLN A 1 99 ? -18.610 -10.610 2.190 1.00 25.35 101 GLN A O 1
ATOM 790 N N . GLY A 1 100 ? -17.256 -11.184 3.897 1.00 26.10 102 GLY A N 1
ATOM 791 C CA . GLY A 1 100 ? -16.357 -10.063 3.634 1.00 25.30 102 GLY A CA 1
ATOM 792 C C . GLY A 1 100 ? -15.636 -10.217 2.299 1.00 25.44 102 GLY A C 1
ATOM 793 O O . GLY A 1 100 ? -15.424 -9.234 1.589 1.00 25.40 102 GLY A O 1
ATOM 794 N N . LYS A 1 101 ? -15.245 -11.439 1.933 1.00 24.78 103 LYS A N 1
ATOM 795 C CA . LYS A 1 101 ? -14.638 -11.628 0.615 1.00 24.82 103 LYS A CA 1
ATOM 796 C C . LYS A 1 101 ? -15.697 -11.392 -0.487 1.00 24.58 103 LYS A C 1
ATOM 797 O O . LYS A 1 101 ? -15.368 -10.921 -1.562 1.00 24.36 103 LYS A O 1
ATOM 803 N N . ALA A 1 102 ? -16.952 -11.760 -0.214 1.00 24.86 104 ALA A N 1
ATOM 804 C CA . ALA A 1 102 ? -18.009 -11.631 -1.216 1.00 24.89 104 ALA A CA 1
ATOM 805 C C . ALA A 1 102 ? -18.301 -10.167 -1.590 1.00 25.12 104 ALA A C 1
ATOM 806 O O . ALA A 1 102 ? -18.741 -9.878 -2.704 1.00 26.04 104 ALA A O 1
ATOM 808 N N . ILE A 1 103 ? -18.024 -9.239 -0.685 1.00 24.77 105 ILE A N 1
ATOM 809 C CA . ILE A 1 103 ? -18.200 -7.796 -0.953 1.00 25.88 105 ILE A CA 1
ATOM 810 C C . ILE A 1 103 ? -16.965 -6.991 -1.308 1.00 26.00 105 ILE A C 1
ATOM 811 O O . ILE A 1 103 ? -17.044 -5.768 -1.573 1.00 25.91 105 ILE A O 1
ATOM 816 N N . LYS A 1 104 ? -15.798 -7.652 -1.396 1.00 24.81 106 LYS A N 1
ATOM 817 C CA . LYS A 1 104 ? -14.593 -6.902 -1.733 1.00 23.03 106 LYS A CA 1
ATOM 818 C C . LYS A 1 104 ? -14.697 -6.214 -3.104 1.00 22.19 106 LYS A C 1
ATOM 819 O O . LYS A 1 104 ? -14.265 -5.080 -3.264 1.00 19.83 106 LYS A O 1
ATOM 825 N N A SER A 1 105 ? -15.269 -6.931 -4.067 0.50 22.07 107 SER A N 1
ATOM 826 N N B SER A 1 105 ? -15.252 -6.905 -4.100 0.50 21.97 107 SER A N 1
ATOM 827 C CA A SER A 1 105 ? -15.483 -6.388 -5.395 0.50 22.28 107 SER A CA 1
ATOM 828 C CA B SER A 1 105 ? -15.427 -6.281 -5.412 0.50 21.94 107 SER A CA 1
ATOM 829 C C A SER A 1 105 ? -16.406 -5.158 -5.413 0.50 21.63 107 SER A C 1
ATOM 830 C C B SER A 1 105 ? -16.394 -5.082 -5.362 0.50 21.52 107 SER A C 1
ATOM 831 O O A SER A 1 105 ? -15.982 -4.094 -5.851 0.50 22.22 107 SER A O 1
ATOM 832 O O B SER A 1 105 ? -15.994 -3.969 -5.701 0.50 22.11 107 SER A O 1
ATOM 837 N N . PRO A 1 106 ? -17.651 -5.299 -4.918 1.00 21.52 108 PRO A N 1
ATOM 838 C CA . PRO A 1 106 ? -18.572 -4.145 -4.839 1.00 21.48 108 PRO A CA 1
ATOM 839 C C . PRO A 1 106 ? -17.978 -3.013 -3.968 1.00 22.55 108 PRO A C 1
ATOM 840 O O . PRO A 1 106 ? -18.126 -1.839 -4.282 1.00 21.45 108 PRO A O 1
ATOM 844 N N . LEU A 1 107 ? -17.328 -3.352 -2.860 1.00 22.67 109 LEU A N 1
ATOM 845 C CA . LEU A 1 107 ? -16.644 -2.288 -2.120 1.00 22.49 109 LEU A CA 1
ATOM 846 C C . LEU A 1 107 ? -15.636 -1.530 -2.930 1.00 22.62 109 LEU A C 1
ATOM 847 O O . LEU A 1 107 ? -15.608 -0.291 -2.854 1.00 23.75 109 LEU A O 1
ATOM 852 N N . ALA A 1 108 ? -14.750 -2.209 -3.658 1.00 22.61 110 ALA A N 1
ATOM 853 C CA . ALA A 1 108 ? -13.795 -1.470 -4.482 1.00 23.51 110 ALA A CA 1
ATOM 854 C C . ALA A 1 108 ? -14.543 -0.545 -5.465 1.00 23.68 110 ALA A C 1
ATOM 855 O O . ALA A 1 108 ? -14.094 0.565 -5.758 1.00 23.12 110 ALA A O 1
ATOM 857 N N . GLU A 1 109 ? -15.668 -1.019 -5.991 1.00 23.97 111 GLU A N 1
ATOM 858 C CA . GLU A 1 109 ? -16.367 -0.268 -7.038 1.00 24.79 111 GLU A CA 1
ATOM 859 C C . GLU A 1 109 ? -16.928 1.031 -6.485 1.00 24.83 111 GLU A C 1
ATOM 860 O O . GLU A 1 109 ? -17.111 2.008 -7.224 1.00 25.07 111 GLU A O 1
ATOM 866 N N . ILE A 1 110 ? -17.213 1.051 -5.185 1.00 24.13 112 ILE A N 1
ATOM 867 C CA . ILE A 1 110 ? -17.606 2.287 -4.526 1.00 24.29 112 ILE A CA 1
ATOM 868 C C . ILE A 1 110 ? -16.615 3.433 -4.746 1.00 25.45 112 ILE A C 1
ATOM 869 O O . ILE A 1 110 ? -17.018 4.551 -5.130 1.00 24.43 112 ILE A O 1
ATOM 874 N N . SER A 1 111 ? -15.319 3.205 -4.501 1.00 25.30 113 SER A N 1
ATOM 875 C CA A SER A 1 111 ? -14.315 4.242 -4.704 0.30 25.28 113 SER A CA 1
ATOM 876 C CA B SER A 1 111 ? -14.352 4.282 -4.680 0.40 25.24 113 SER A CA 1
ATOM 877 C CA C SER A 1 111 ? -14.357 4.284 -4.673 0.30 25.22 113 SER A CA 1
ATOM 878 C C . SER A 1 111 ? -14.449 4.899 -6.072 1.00 25.51 113 SER A C 1
ATOM 879 O O . SER A 1 111 ? -14.336 6.117 -6.204 1.00 26.32 113 SER A O 1
ATOM 886 N N . VAL A 1 112 ? -14.654 4.067 -7.097 1.00 25.09 114 VAL A N 1
ATOM 887 C CA . VAL A 1 112 ? -14.853 4.536 -8.464 1.00 26.03 114 VAL A CA 1
ATOM 888 C C . VAL A 1 112 ? -16.137 5.394 -8.618 1.00 26.13 114 VAL A C 1
ATOM 889 O O . VAL A 1 112 ? -16.096 6.464 -9.204 1.00 26.09 114 VAL A O 1
ATOM 893 N N . LYS A 1 113 ? -17.256 4.902 -8.096 1.00 26.19 115 LYS A N 1
ATOM 894 C CA . LYS A 1 113 ? -18.480 5.719 -8.012 1.00 27.09 115 LYS A CA 1
ATOM 895 C C . LYS A 1 113 ? -18.192 7.071 -7.372 1.00 27.53 115 LYS A C 1
ATOM 896 O O . LYS A 1 113 ? -18.575 8.113 -7.924 1.00 28.39 115 LYS A O 1
ATOM 902 N N . VAL A 1 114 ? -17.531 7.065 -6.222 1.00 27.65 116 VAL A N 1
ATOM 903 C CA . VAL A 1 114 ? -17.257 8.296 -5.457 1.00 29.12 116 VAL A CA 1
ATOM 904 C C . VAL A 1 114 ? -16.414 9.375 -6.165 1.00 29.58 116 VAL A C 1
ATOM 905 O O . VAL A 1 114 ? -16.877 10.505 -6.392 1.00 29.46 116 VAL A O 1
ATOM 909 N N . PHE A 1 115 ? -15.179 9.035 -6.500 1.00 30.72 117 PHE A N 1
ATOM 910 C CA . PHE A 1 115 ? -14.272 10.017 -7.107 1.00 31.19 117 PHE A CA 1
ATOM 911 C C . PHE A 1 115 ? -14.739 10.393 -8.536 1.00 32.07 117 PHE A C 1
ATOM 912 O O . PHE A 1 115 ? -14.484 11.494 -9.041 1.00 32.36 117 PHE A O 1
ATOM 920 N N . ASN A 1 116 ? -15.529 9.494 -9.115 1.00 32.63 118 ASN A N 1
ATOM 921 C CA . ASN A 1 116 ? -16.195 9.684 -10.374 1.00 32.89 118 ASN A CA 1
ATOM 922 C C . ASN A 1 116 ? -17.172 10.913 -10.270 1.00 33.68 118 ASN A C 1
ATOM 923 O O . ASN A 1 116 ? -17.236 11.794 -11.141 1.00 32.80 118 ASN A O 1
ATOM 928 N N . GLU A 1 117 ? -17.920 10.994 -9.178 1.00 34.22 119 GLU A N 1
ATOM 929 C CA . GLU A 1 117 ? -18.900 12.069 -9.030 1.00 34.34 119 GLU A CA 1
ATOM 930 C C . GLU A 1 117 ? -18.233 13.428 -9.101 1.00 34.40 119 GLU A C 1
ATOM 931 O O . GLU A 1 117 ? -18.895 14.471 -9.206 1.00 33.32 119 GLU A O 1
ATOM 937 N N . PHE A 1 118 ? -16.914 13.420 -8.989 1.00 34.36 120 PHE A N 1
ATOM 938 C CA . PHE A 1 118 ? -16.164 14.630 -9.216 1.00 34.72 120 PHE A CA 1
ATOM 939 C C . PHE A 1 118 ? -15.999 14.786 -10.746 1.00 34.50 120 PHE A C 1
ATOM 940 O O . PHE A 1 118 ? -16.124 13.851 -11.514 1.00 33.79 120 PHE A O 1
ATOM 948 N N . ASN A 1 119 ? -15.823 15.997 -11.216 1.00 35.32 121 ASN A N 1
ATOM 949 C CA . ASN A 1 119 ? -15.475 16.143 -12.606 1.00 34.70 121 ASN A CA 1
ATOM 950 C C . ASN A 1 119 ? -13.970 16.244 -12.548 1.00 33.95 121 ASN A C 1
ATOM 951 O O . ASN A 1 119 ? -13.422 17.305 -12.200 1.00 34.56 121 ASN A O 1
ATOM 956 N N . ILE A 1 120 ? -13.289 15.127 -12.761 1.00 32.17 122 ILE A N 1
ATOM 957 C CA . ILE A 1 120 ? -11.862 15.130 -12.608 1.00 30.11 122 ILE A CA 1
ATOM 958 C C . ILE A 1 120 ? -11.230 14.223 -13.680 1.00 29.54 122 ILE A C 1
ATOM 959 O O . ILE A 1 120 ? -11.670 13.091 -13.863 1.00 28.34 122 ILE A O 1
ATOM 964 N N . SER A 1 121 ? -10.233 14.728 -14.412 1.00 28.07 123 SER A N 1
ATOM 965 C CA . SER A 1 121 ? -9.583 13.893 -15.442 1.00 27.75 123 SER A CA 1
ATOM 966 C C . SER A 1 121 ? -8.544 12.908 -14.867 1.00 27.82 123 SER A C 1
ATOM 967 O O . SER A 1 121 ? -8.196 12.959 -13.678 1.00 25.94 123 SER A O 1
ATOM 970 N N . GLU A 1 122 ? -8.026 12.026 -15.723 1.00 27.88 124 GLU A N 1
ATOM 971 C CA . GLU A 1 122 ? -6.924 11.152 -15.301 1.00 28.11 124 GLU A CA 1
ATOM 972 C C . GLU A 1 122 ? -5.697 11.983 -14.917 1.00 27.69 124 GLU A C 1
ATOM 973 O O . GLU A 1 122 ? -5.090 11.742 -13.882 1.00 26.20 124 GLU A O 1
ATOM 979 N N . ARG A 1 123 ? -5.359 12.972 -15.739 1.00 27.20 125 ARG A N 1
ATOM 980 C CA . ARG A 1 123 ? -4.231 13.846 -15.437 1.00 27.59 125 ARG A CA 1
ATOM 981 C C . ARG A 1 123 ? -4.441 14.666 -14.151 1.00 27.08 125 ARG A C 1
ATOM 982 O O . ARG A 1 123 ? -3.507 14.854 -13.377 1.00 25.59 125 ARG A O 1
ATOM 990 N N . GLU A 1 124 ? -5.665 15.157 -13.936 1.00 25.73 126 GLU A N 1
ATOM 991 C CA . GLU A 1 124 ? -5.980 15.920 -12.721 1.00 24.92 126 GLU A CA 1
ATOM 992 C C . GLU A 1 124 ? -5.880 15.009 -11.477 1.00 23.91 126 GLU A C 1
ATOM 993 O O . GLU A 1 124 ? -5.298 15.379 -10.438 1.00 24.55 126 GLU A O 1
ATOM 999 N N . ALA A 1 125 ? -6.412 13.800 -11.583 1.00 22.39 127 ALA A N 1
ATOM 1000 C CA . ALA A 1 125 ? -6.297 12.877 -10.481 1.00 22.67 127 ALA A CA 1
ATOM 1001 C C . ALA A 1 125 ? -4.816 12.522 -10.197 1.00 22.94 127 ALA A C 1
ATOM 1002 O O . ALA A 1 125 ? -4.419 12.357 -9.039 1.00 20.86 127 ALA A O 1
ATOM 1004 N N . SER A 1 126 ? -4.036 12.332 -11.262 1.00 22.86 128 SER A N 1
ATOM 1005 C CA . SER A 1 126 ? -2.611 11.904 -11.111 1.00 23.35 128 SER A CA 1
ATOM 1006 C C . SER A 1 126 ? -1.837 12.991 -10.401 1.00 22.82 128 SER A C 1
ATOM 1007 O O . SER A 1 126 ? -0.971 12.705 -9.558 1.00 22.29 128 SER A O 1
ATOM 1010 N N . ASP A 1 127 ? -2.114 14.244 -10.748 1.00 22.34 129 ASP A N 1
ATOM 1011 C CA . ASP A 1 127 ? -1.419 15.371 -10.103 1.00 23.52 129 ASP A CA 1
ATOM 1012 C C . ASP A 1 127 ? -1.751 15.422 -8.624 1.00 23.77 129 ASP A C 1
ATOM 1013 O O . ASP A 1 127 ? -0.885 15.662 -7.794 1.00 23.43 129 ASP A O 1
ATOM 1018 N N . ILE A 1 128 ? -3.026 15.219 -8.283 1.00 23.66 130 ILE A N 1
ATOM 1019 C CA . ILE A 1 128 ? -3.423 15.237 -6.887 1.00 22.33 130 ILE A CA 1
ATOM 1020 C C . ILE A 1 128 ? -2.764 14.106 -6.134 1.00 22.03 130 ILE A C 1
ATOM 1021 O O . ILE A 1 128 ? -2.231 14.325 -5.050 1.00 20.54 130 ILE A O 1
ATOM 1026 N N . ILE A 1 129 ? -2.785 12.908 -6.722 1.00 21.74 131 ILE A N 1
ATOM 1027 C CA . ILE A 1 129 ? -2.104 11.749 -6.166 1.00 22.31 131 ILE A CA 1
ATOM 1028 C C . ILE A 1 129 ? -0.624 12.003 -5.933 1.00 22.36 131 ILE A C 1
ATOM 1029 O O . ILE A 1 129 ? -0.117 11.700 -4.851 1.00 22.63 131 ILE A O 1
ATOM 1034 N N . ASN A 1 130 ? 0.078 12.525 -6.934 1.00 22.43 132 ASN A N 1
ATOM 1035 C CA . ASN A 1 130 ? 1.510 12.803 -6.723 1.00 23.66 132 ASN A CA 1
ATOM 1036 C C . ASN A 1 130 ? 1.727 13.819 -5.567 1.00 24.24 132 ASN A C 1
ATOM 1037 O O . ASN A 1 130 ? 2.650 13.657 -4.779 1.00 23.35 132 ASN A O 1
ATOM 1042 N N . ASN A 1 131 ? 0.894 14.870 -5.486 1.00 24.04 133 ASN A N 1
ATOM 1043 C CA . ASN A 1 131 ? 0.976 15.856 -4.390 1.00 25.84 133 ASN A CA 1
ATOM 1044 C C . ASN A 1 131 ? 0.856 15.210 -3.026 1.00 25.94 133 ASN A C 1
ATOM 1045 O O . ASN A 1 131 ? 1.649 15.504 -2.093 1.00 24.58 133 ASN A O 1
ATOM 1050 N N . LEU A 1 132 ? -0.187 14.377 -2.890 1.00 24.72 134 LEU A N 1
ATOM 1051 C CA . LEU A 1 132 ? -0.540 13.802 -1.612 1.00 24.72 134 LEU A CA 1
ATOM 1052 C C . LEU A 1 132 ? 0.369 12.664 -1.241 1.00 25.44 134 LEU A C 1
ATOM 1053 O O . LEU A 1 132 ? 0.639 12.455 -0.074 1.00 25.58 134 LEU A O 1
ATOM 1058 N N . ARG A 1 133 ? 0.821 11.904 -2.225 1.00 25.29 135 ARG A N 1
ATOM 1059 C CA . ARG A 1 133 ? 1.729 10.805 -1.937 1.00 24.89 135 ARG A CA 1
ATOM 1060 C C . ARG A 1 133 ? 3.042 11.395 -1.442 1.00 25.33 135 ARG A C 1
ATOM 1061 O O . ARG A 1 133 ? 3.651 10.869 -0.489 1.00 25.58 135 ARG A O 1
ATOM 1069 N N . ASN A 1 134 ? 3.485 12.468 -2.085 1.00 25.91 136 ASN A N 1
ATOM 1070 C CA . ASN A 1 134 ? 4.695 13.180 -1.655 1.00 27.65 136 ASN A CA 1
ATOM 1071 C C . ASN A 1 134 ? 4.512 13.632 -0.196 1.00 28.05 136 ASN A C 1
ATOM 1072 O O . ASN A 1 134 ? 5.325 13.331 0.687 1.00 27.93 136 ASN A O 1
ATOM 1077 N N . PHE A 1 135 ? 3.444 14.388 0.055 1.00 27.90 137 PHE A N 1
ATOM 1078 C CA . PHE A 1 135 ? 3.146 14.822 1.418 1.00 28.87 137 PHE A CA 1
ATOM 1079 C C . PHE A 1 135 ? 3.141 13.642 2.395 1.00 29.50 137 PHE A C 1
ATOM 1080 O O . PHE A 1 135 ? 3.712 13.746 3.483 1.00 30.63 137 PHE A O 1
ATOM 1088 N N . VAL A 1 136 ? 2.486 12.541 2.039 1.00 29.51 138 VAL A N 1
ATOM 1089 C CA . VAL A 1 136 ? 2.412 11.385 2.959 1.00 30.09 138 VAL A CA 1
ATOM 1090 C C . VAL A 1 136 ? 3.767 10.711 3.229 1.00 30.80 138 VAL A C 1
ATOM 1091 O O . VAL A 1 136 ? 4.077 10.375 4.378 1.00 32.17 138 VAL A O 1
ATOM 1095 N N A SER A 1 137 ? 4.569 10.519 2.188 0.50 30.65 139 SER A N 1
ATOM 1096 N N B SER A 1 137 ? 4.575 10.548 2.188 0.50 30.82 139 SER A N 1
ATOM 1097 C CA A SER A 1 137 ? 5.892 9.919 2.358 0.50 30.93 139 SER A CA 1
ATOM 1098 C CA B SER A 1 137 ? 5.885 9.911 2.328 0.50 31.30 139 SER A CA 1
ATOM 1099 C C A SER A 1 137 ? 6.809 10.804 3.206 0.50 31.06 139 SER A C 1
ATOM 1100 C C B SER A 1 137 ? 6.947 10.817 2.979 0.50 31.26 139 SER A C 1
ATOM 1101 O O A SER A 1 137 ? 7.632 10.300 3.963 0.50 31.26 139 SER A O 1
ATOM 1102 O O B SER A 1 137 ? 8.005 10.334 3.376 0.50 31.28 139 SER A O 1
ATOM 1107 N N . LYS A 1 138 ? 6.684 12.121 3.076 1.00 30.99 140 LYS A N 1
ATOM 1108 C CA . LYS A 1 138 ? 7.606 13.022 3.784 1.00 31.36 140 LYS A CA 1
ATOM 1109 C C . LYS A 1 138 ? 7.220 13.197 5.246 1.00 31.64 140 LYS A C 1
ATOM 1110 O O . LYS A 1 138 ? 7.927 13.870 5.995 1.00 31.75 140 LYS A O 1
ATOM 1116 N N . ASN A 1 139 ? 6.108 12.594 5.661 1.00 31.53 141 ASN A N 1
ATOM 1117 C CA . ASN A 1 139 ? 5.472 13.021 6.907 1.00 32.82 141 ASN A CA 1
ATOM 1118 C C . ASN A 1 139 ? 5.033 11.964 7.895 1.00 34.20 141 ASN A C 1
ATOM 1119 O O . ASN A 1 139 ? 5.088 12.200 9.091 1.00 34.83 141 ASN A O 1
ATOM 1124 N N . PHE A 1 140 ? 4.587 10.810 7.405 1.00 36.04 142 PHE A N 1
ATOM 1125 C CA . PHE A 1 140 ? 3.972 9.798 8.270 1.00 36.83 142 PHE A CA 1
ATOM 1126 C C . PHE A 1 140 ? 4.744 8.516 8.070 1.00 37.93 142 PHE A C 1
ATOM 1127 O O . PHE A 1 140 ? 4.304 7.400 8.373 1.00 38.10 142 PHE A O 1
ATOM 1136 N N . GLY B 1 1 ? -9.143 -0.558 -14.739 1.00 27.23 3 GLY B N 1
ATOM 1137 C CA . GLY B 1 1 ? -8.578 0.584 -15.504 1.00 27.07 3 GLY B CA 1
ATOM 1138 C C . GLY B 1 1 ? -8.415 1.808 -14.639 1.00 27.18 3 GLY B C 1
ATOM 1139 O O . GLY B 1 1 ? -8.515 1.703 -13.418 1.00 29.18 3 GLY B O 1
ATOM 1140 N N . SER B 1 2 ? -8.166 2.963 -15.249 1.00 26.32 4 SER B N 1
ATOM 1141 C CA . SER B 1 2 ? -7.732 4.136 -14.489 1.00 26.84 4 SER B CA 1
ATOM 1142 C C . SER B 1 2 ? -8.761 4.623 -13.460 1.00 26.80 4 SER B C 1
ATOM 1143 O O . SER B 1 2 ? -8.392 5.109 -12.380 1.00 26.95 4 SER B O 1
ATOM 1146 N N . HIS B 1 3 ? -10.043 4.508 -13.792 1.00 26.00 5 HIS B N 1
ATOM 1147 C CA . HIS B 1 3 ? -11.061 4.876 -12.821 1.00 26.81 5 HIS B CA 1
ATOM 1148 C C . HIS B 1 3 ? -10.908 4.080 -11.527 1.00 27.25 5 HIS B C 1
ATOM 1149 O O . HIS B 1 3 ? -11.209 4.589 -10.459 1.00 28.83 5 HIS B O 1
ATOM 1156 N N . MET B 1 4 ? -10.433 2.839 -11.589 1.00 26.31 6 MET B N 1
ATOM 1157 C CA A MET B 1 4 ? -10.273 2.090 -10.364 0.30 26.01 6 MET B CA 1
ATOM 1158 C CA B MET B 1 4 ? -10.270 2.041 -10.383 0.70 25.92 6 MET B CA 1
ATOM 1159 C C . MET B 1 4 ? -8.945 2.361 -9.662 1.00 25.94 6 MET B C 1
ATOM 1160 O O . MET B 1 4 ? -8.914 2.562 -8.444 1.00 26.11 6 MET B O 1
ATOM 1169 N N . TYR B 1 5 ? -7.849 2.394 -10.408 1.00 24.51 7 TYR B N 1
ATOM 1170 C CA . TYR B 1 5 ? -6.566 2.542 -9.732 1.00 24.89 7 TYR B CA 1
ATOM 1171 C C . TYR B 1 5 ? -6.329 3.944 -9.239 1.00 23.40 7 TYR B C 1
ATOM 1172 O O . TYR B 1 5 ? -5.807 4.122 -8.153 1.00 24.86 7 TYR B O 1
ATOM 1181 N N . LEU B 1 6 ? -6.750 4.941 -9.985 1.00 22.85 8 LEU B N 1
ATOM 1182 C CA . LEU B 1 6 ? -6.625 6.290 -9.512 1.00 22.94 8 LEU B CA 1
ATOM 1183 C C . LEU B 1 6 ? -7.539 6.568 -8.319 1.00 23.13 8 LEU B C 1
ATOM 1184 O O . LEU B 1 6 ? -7.144 7.305 -7.394 1.00 22.26 8 LEU B O 1
ATOM 1189 N N . SER B 1 7 ? -8.760 6.003 -8.314 1.00 22.00 9 SER B N 1
ATOM 1190 C CA A SER B 1 7 ? -9.710 6.346 -7.252 0.40 22.15 9 SER B CA 1
ATOM 1191 C CA B SER B 1 7 ? -9.703 6.355 -7.257 0.20 21.56 9 SER B CA 1
ATOM 1192 C CA C SER B 1 7 ? -9.742 6.300 -7.262 0.40 21.94 9 SER B CA 1
ATOM 1193 C C . SER B 1 7 ? -9.285 5.721 -5.936 1.00 21.80 9 SER B C 1
ATOM 1194 O O . SER B 1 7 ? -9.471 6.316 -4.874 1.00 22.72 9 SER B O 1
ATOM 1201 N N . LYS B 1 8 ? -8.735 4.521 -6.014 1.00 21.63 10 LYS B N 1
ATOM 1202 C CA . LYS B 1 8 ? -8.222 3.830 -4.860 1.00 23.56 10 LYS B CA 1
ATOM 1203 C C . LYS B 1 8 ? -7.106 4.652 -4.184 1.00 23.94 10 LYS B C 1
ATOM 1204 O O . LYS B 1 8 ? -7.068 4.735 -2.939 1.00 24.27 10 LYS B O 1
ATOM 1210 N N . GLN B 1 9 ? -6.198 5.195 -5.000 1.00 23.58 11 GLN B N 1
ATOM 1211 C CA . GLN B 1 9 ? -5.081 6.028 -4.522 1.00 24.55 11 GLN B CA 1
ATOM 1212 C C . GLN B 1 9 ? -5.641 7.332 -3.948 1.00 25.22 11 GLN B C 1
ATOM 1213 O O . GLN B 1 9 ? -5.261 7.771 -2.851 1.00 22.66 11 GLN B O 1
ATOM 1219 N N . LEU B 1 10 ? -6.542 7.966 -4.706 1.00 24.95 12 LEU B N 1
ATOM 1220 C CA . LEU B 1 10 ? -7.202 9.159 -4.159 1.00 24.48 12 LEU B CA 1
ATOM 1221 C C . LEU B 1 10 ? -7.810 8.874 -2.792 1.00 23.96 12 LEU B C 1
ATOM 1222 O O . LEU B 1 10 ? -7.601 9.655 -1.831 1.00 22.71 12 LEU B O 1
ATOM 1227 N N . CYS B 1 11 ? -8.556 7.773 -2.690 1.00 23.22 13 CYS B N 1
ATOM 1228 C CA . CYS B 1 11 ? -9.255 7.438 -1.451 1.00 25.52 13 CYS B CA 1
ATOM 1229 C C . CYS B 1 11 ? -8.284 7.287 -0.248 1.00 24.84 13 CYS B C 1
ATOM 1230 O O . CYS B 1 11 ? -8.455 7.905 0.820 1.00 23.35 13 CYS B O 1
ATOM 1233 N N . PHE B 1 12 ? -7.302 6.411 -0.423 1.00 24.65 14 PHE B N 1
ATOM 1234 C CA . PHE B 1 12 ? -6.341 6.132 0.649 1.00 23.64 14 PHE B CA 1
ATOM 1235 C C . PHE B 1 12 ? -5.550 7.361 1.056 1.00 22.47 14 PHE B C 1
ATOM 1236 O O . PHE B 1 12 ? -5.342 7.623 2.253 1.00 21.80 14 PHE B O 1
ATOM 1244 N N . LEU B 1 13 ? -5.107 8.111 0.065 1.00 22.11 15 LEU B N 1
ATOM 1245 C CA . LEU B 1 13 ? -4.237 9.254 0.346 1.00 23.59 15 LEU B CA 1
ATOM 1246 C C . LEU B 1 13 ? -4.988 10.423 0.998 1.00 23.87 15 LEU B C 1
ATOM 1247 O O . LEU B 1 13 ? -4.440 11.097 1.904 1.00 23.65 15 LEU B O 1
ATOM 1252 N N . PHE B 1 14 ? -6.233 10.659 0.575 1.00 22.37 16 PHE B N 1
ATOM 1253 C CA . PHE B 1 14 ? -7.065 11.630 1.308 1.00 22.06 16 PHE B CA 1
ATOM 1254 C C . PHE B 1 14 ? -7.381 11.125 2.715 1.00 21.23 16 PHE B C 1
ATOM 1255 O O . PHE B 1 14 ? -7.477 11.905 3.640 1.00 21.52 16 PHE B O 1
ATOM 1263 N N . TYR B 1 15 ? -7.538 9.820 2.873 1.00 20.39 17 TYR B N 1
ATOM 1264 C CA . TYR B 1 15 ? -7.859 9.288 4.188 1.00 20.62 17 TYR B CA 1
ATOM 1265 C C . TYR B 1 15 ? -6.678 9.554 5.186 1.00 21.47 17 TYR B C 1
ATOM 1266 O O . TYR B 1 15 ? -6.878 10.067 6.296 1.00 21.87 17 TYR B O 1
ATOM 1275 N N . VAL B 1 16 ? -5.467 9.227 4.762 1.00 21.37 18 VAL B N 1
ATOM 1276 C CA . VAL B 1 16 ? -4.289 9.403 5.629 1.00 22.46 18 VAL B CA 1
ATOM 1277 C C . VAL B 1 16 ? -4.003 10.859 5.908 1.00 22.76 18 VAL B C 1
ATOM 1278 O O . VAL B 1 16 ? -3.821 11.237 7.062 1.00 23.60 18 VAL B O 1
ATOM 1282 N N . SER B 1 17 ? -3.955 11.665 4.847 1.00 23.46 19 SER B N 1
ATOM 1283 C CA A SER B 1 17 ? -3.666 13.088 4.971 0.50 23.86 19 SER B CA 1
ATOM 1284 C CA B SER B 1 17 ? -3.694 13.104 4.937 0.50 23.87 19 SER B CA 1
ATOM 1285 C C . SER B 1 17 ? -4.696 13.834 5.848 1.00 23.77 19 SER B C 1
ATOM 1286 O O . SER B 1 17 ? -4.319 14.553 6.767 1.00 22.68 19 SER B O 1
ATOM 1291 N N . SER B 1 18 ? -5.998 13.667 5.570 1.00 23.97 20 SER B N 1
ATOM 1292 C CA A SER B 1 18 ? -7.063 14.298 6.356 0.50 23.19 20 SER B CA 1
ATOM 1293 C CA B SER B 1 18 ? -7.029 14.333 6.357 0.50 23.58 20 SER B CA 1
ATOM 1294 C C . SER B 1 18 ? -6.993 13.917 7.836 1.00 23.36 20 SER B C 1
ATOM 1295 O O . SER B 1 18 ? -6.997 14.774 8.729 1.00 22.94 20 SER B O 1
ATOM 1300 N N . LYS B 1 19 ? -6.933 12.614 8.083 1.00 23.20 21 LYS B N 1
ATOM 1301 C CA . LYS B 1 19 ? -6.791 12.039 9.412 1.00 24.27 21 LYS B CA 1
ATOM 1302 C C . LYS B 1 19 ? -5.693 12.790 10.202 1.00 24.06 21 LYS B C 1
ATOM 1303 O O . LYS B 1 19 ? -5.852 13.185 11.362 1.00 22.79 21 LYS B O 1
ATOM 1309 N N . GLU B 1 20 ? -4.545 12.938 9.552 1.00 24.06 22 GLU B N 1
ATOM 1310 C CA . GLU B 1 20 ? -3.324 13.393 10.219 1.00 23.93 22 GLU B CA 1
ATOM 1311 C C . GLU B 1 20 ? -3.280 14.924 10.379 1.00 23.79 22 GLU B C 1
ATOM 1312 O O . GLU B 1 20 ? -2.851 15.444 11.401 1.00 22.90 22 GLU B O 1
ATOM 1318 N N . ILE B 1 21 ? -3.763 15.635 9.376 1.00 23.35 23 ILE B N 1
ATOM 1319 C CA . ILE B 1 21 ? -3.925 17.074 9.500 1.00 23.06 23 ILE B CA 1
ATOM 1320 C C . ILE B 1 21 ? -4.894 17.425 10.635 1.00 23.95 23 ILE B C 1
ATOM 1321 O O . ILE B 1 21 ? -4.554 18.204 11.527 1.00 24.22 23 ILE B O 1
ATOM 1326 N N . ILE B 1 22 ? -6.070 16.810 10.647 1.00 23.75 24 ILE B N 1
ATOM 1327 C CA . ILE B 1 22 ? -7.034 17.056 11.717 1.00 24.40 24 ILE B CA 1
ATOM 1328 C C . ILE B 1 22 ? -6.426 16.762 13.109 1.00 24.62 24 ILE B C 1
ATOM 1329 O O . ILE B 1 22 ? -6.703 17.459 14.081 1.00 23.93 24 ILE B O 1
ATOM 1334 N N . LYS B 1 23 ? -5.614 15.713 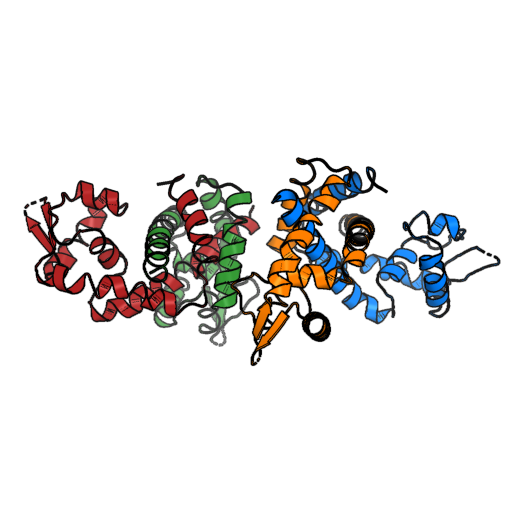13.195 1.00 24.94 25 LYS B N 1
ATOM 1335 C CA . LYS B 1 23 ? -4.979 15.354 14.458 1.00 26.09 25 LYS B CA 1
ATOM 1336 C C . LYS B 1 23 ? -4.154 16.537 14.986 1.00 25.27 25 LYS B C 1
ATOM 1337 O O . LYS B 1 23 ? -4.229 16.894 16.176 1.00 25.01 25 LYS B O 1
ATOM 1343 N N . LYS B 1 24 ? -3.381 17.173 14.113 1.00 24.84 26 LYS B N 1
ATOM 1344 C CA . LYS B 1 24 ? -2.546 18.282 14.546 1.00 26.08 26 LYS B CA 1
ATOM 1345 C C . LYS B 1 24 ? -3.374 19.490 14.986 1.00 26.31 26 LYS B C 1
ATOM 1346 O O . LYS B 1 24 ? -3.002 20.202 15.911 1.00 25.24 26 LYS B O 1
ATOM 1352 N N . TYR B 1 25 ? -4.509 19.725 14.336 1.00 25.81 27 TYR B N 1
ATOM 1353 C CA . TYR B 1 25 ? -5.351 20.846 14.764 1.00 26.10 27 TYR B CA 1
ATOM 1354 C C . TYR B 1 25 ? -5.914 20.542 16.126 1.00 26.65 27 TYR B C 1
ATOM 1355 O O . TYR B 1 25 ? -5.895 21.379 17.030 1.00 25.81 27 TYR B O 1
ATOM 1364 N N . THR B 1 26 ? -6.430 19.326 16.254 1.00 27.31 28 THR B N 1
ATOM 1365 C CA . THR B 1 26 ? -7.117 18.910 17.447 1.00 28.96 28 THR B CA 1
ATOM 1366 C C . THR B 1 26 ? -6.188 19.053 18.627 1.00 28.90 28 THR B C 1
ATOM 1367 O O . THR B 1 26 ? -6.617 19.429 19.700 1.00 29.87 28 THR B O 1
ATOM 1371 N N A ASN B 1 27 ? -4.916 18.755 18.415 0.50 28.74 29 ASN B N 1
ATOM 1372 N N B ASN B 1 27 ? -4.901 18.780 18.418 0.50 28.76 29 ASN B N 1
ATOM 1373 C CA A ASN B 1 27 ? -3.930 18.923 19.458 0.50 28.53 29 ASN B CA 1
ATOM 1374 C CA B ASN B 1 27 ? -3.892 18.937 19.469 0.50 28.57 29 ASN B CA 1
ATOM 1375 C C A ASN B 1 27 ? -3.902 20.364 19.968 0.50 28.19 29 ASN B C 1
ATOM 1376 C C B ASN B 1 27 ? -3.796 20.370 19.982 0.50 28.19 29 ASN B C 1
ATOM 1377 O O A ASN B 1 27 ? -4.046 20.603 21.165 0.50 28.20 29 ASN B O 1
ATOM 1378 O O B ASN B 1 27 ? -3.753 20.609 21.186 0.50 28.07 29 ASN B O 1
ATOM 1387 N N . TYR B 1 28 ? -3.718 21.322 19.062 1.00 27.21 30 TYR B N 1
ATOM 1388 C CA . TYR B 1 28 ? -3.747 22.723 19.434 1.00 26.89 30 TYR B CA 1
ATOM 1389 C C . TYR B 1 28 ? -5.098 23.147 20.007 1.00 25.42 30 TYR B C 1
ATOM 1390 O O . TYR B 1 28 ? -5.174 23.953 20.926 1.00 25.62 30 TYR B O 1
ATOM 1399 N N . LEU B 1 29 ? -6.177 22.609 19.448 1.00 23.59 31 LEU B N 1
ATOM 1400 C CA . LEU B 1 29 ? -7.496 23.111 19.799 1.00 22.24 31 LEU B CA 1
ATOM 1401 C C . LEU B 1 29 ? -7.955 22.705 21.208 1.00 23.07 31 LEU B C 1
ATOM 1402 O O . LEU B 1 29 ? -8.787 23.395 21.779 1.00 22.58 31 LEU B O 1
ATOM 1407 N N . LYS B 1 30 ? -7.437 21.590 21.737 1.00 23.27 32 LYS B N 1
ATOM 1408 C CA . LYS B 1 30 ? -7.771 21.133 23.088 1.00 25.95 32 LYS B CA 1
ATOM 1409 C C . LYS B 1 30 ? -7.625 22.286 24.075 1.00 26.02 32 LYS B C 1
ATOM 1410 O O . LYS B 1 30 ? -8.495 22.513 24.902 1.00 26.89 32 LYS B O 1
ATOM 1416 N N . GLU B 1 31 ? -6.506 22.998 23.997 1.00 26.07 33 GLU B N 1
ATOM 1417 C CA . GLU B 1 31 ? -6.250 24.052 24.940 1.00 26.20 33 GLU B CA 1
ATOM 1418 C C . GLU B 1 31 ? -7.418 25.025 24.972 1.00 26.03 33 GLU B C 1
ATOM 1419 O O . GLU B 1 31 ? -7.591 25.727 25.971 1.00 23.97 33 GLU B O 1
ATOM 1425 N N . TYR B 1 32 ? -8.198 25.067 23.880 1.00 25.66 34 TYR B N 1
ATOM 1426 C CA . TYR B 1 32 ? -9.350 25.988 23.792 1.00 26.23 34 TYR B CA 1
ATOM 1427 C C . TYR B 1 32 ? -10.706 25.290 23.948 1.00 26.13 34 TYR B C 1
ATOM 1428 O O . TYR B 1 32 ? -11.765 25.928 23.831 1.00 25.27 34 TYR B O 1
ATOM 1437 N N . ASP B 1 33 ? -10.690 23.990 24.225 1.00 26.55 35 ASP B N 1
ATOM 1438 C CA . ASP B 1 33 ? -11.943 23.255 24.283 1.00 27.47 35 ASP B CA 1
ATOM 1439 C C . ASP B 1 33 ? -12.783 23.408 23.007 1.00 28.05 35 ASP B C 1
ATOM 1440 O O . ASP B 1 33 ? -14.013 23.544 23.074 1.00 28.43 35 ASP B O 1
ATOM 1445 N N . LEU B 1 34 ? -12.137 23.426 21.851 1.00 27.55 36 LEU B N 1
ATOM 1446 C CA . LEU B 1 34 ? -12.886 23.469 20.605 1.00 27.72 36 LEU B CA 1
ATOM 1447 C C . LEU B 1 34 ? -12.636 22.198 19.806 1.00 27.95 36 LEU B C 1
ATOM 1448 O O . LEU B 1 34 ? -11.529 21.685 19.819 1.00 27.13 36 LEU B O 1
ATOM 1453 N N . THR B 1 35 ? -13.665 21.696 19.114 1.00 27.70 37 THR B N 1
ATOM 1454 C CA . THR B 1 35 ? -13.455 20.646 18.115 1.00 27.80 37 THR B CA 1
ATOM 1455 C C . THR B 1 35 ? -12.980 21.298 16.837 1.00 27.33 37 THR B C 1
ATOM 1456 O O . THR B 1 35 ? -13.076 22.517 16.669 1.00 26.58 37 THR B O 1
ATOM 1460 N N . TYR B 1 36 ? -12.421 20.485 15.959 1.00 26.66 38 TYR B N 1
ATOM 1461 C CA . TYR B 1 36 ? -11.956 20.958 14.661 1.00 27.16 38 TYR B CA 1
ATOM 1462 C C . TYR B 1 36 ? -13.089 21.623 13.831 1.00 26.15 38 TYR B C 1
ATOM 1463 O O . TYR B 1 36 ? -12.932 22.711 13.260 1.00 24.57 38 TYR B O 1
ATOM 1472 N N . THR B 1 37 ? -14.242 20.971 13.773 1.00 27.32 39 THR B N 1
ATOM 1473 C CA . THR B 1 37 ? -15.353 21.524 12.981 1.00 26.57 39 THR B CA 1
ATOM 1474 C C . THR B 1 37 ? -15.820 22.843 13.637 1.00 27.56 39 THR B C 1
ATOM 1475 O O . THR B 1 37 ? -16.206 23.802 12.961 1.00 27.08 39 THR B O 1
ATOM 1479 N N . GLY B 1 38 ? -15.760 22.897 14.961 1.00 26.99 40 GLY B N 1
ATOM 1480 C CA . GLY B 1 38 ? -16.143 24.111 15.657 1.00 27.59 40 GLY B CA 1
ATOM 1481 C C . GLY B 1 38 ? -15.223 25.254 15.280 1.00 28.11 40 GLY B C 1
ATOM 1482 O O . GLY B 1 38 ? -15.659 26.396 15.034 1.00 27.71 40 GLY B O 1
ATOM 1483 N N . TYR B 1 39 ? -13.927 24.955 15.266 1.00 27.79 41 TYR B N 1
ATOM 1484 C CA . TYR B 1 39 ? -12.913 25.907 14.829 1.00 27.43 41 TYR B CA 1
ATOM 1485 C C . TYR B 1 39 ? -13.208 26.438 13.401 1.00 28.23 41 TYR B C 1
ATOM 1486 O O . TYR B 1 39 ? -13.171 27.665 13.134 1.00 26.92 41 TYR B O 1
ATOM 1495 N N . ILE B 1 40 ? -13.535 25.515 12.494 1.00 28.56 42 ILE B N 1
ATOM 1496 C CA . ILE B 1 40 ? -13.812 25.876 11.108 1.00 30.70 42 ILE B CA 1
ATOM 1497 C C . ILE B 1 40 ? -14.981 26.842 11.063 1.00 30.40 42 ILE B C 1
ATOM 1498 O O . ILE B 1 40 ? -14.910 27.859 10.401 1.00 31.41 42 ILE B O 1
ATOM 1503 N N . VAL B 1 41 ? -16.044 26.547 11.807 1.00 30.44 43 VAL B N 1
ATOM 1504 C CA . VAL B 1 41 ? -17.213 27.425 11.796 1.00 30.65 43 VAL B CA 1
ATOM 1505 C C . VAL B 1 41 ? -16.824 28.824 12.303 1.00 30.10 43 VAL B C 1
ATOM 1506 O O . VAL B 1 41 ? -17.143 29.816 11.664 1.00 29.49 43 VAL B O 1
ATOM 1510 N N . LEU B 1 42 ? -16.063 28.912 13.401 1.00 28.86 44 LEU B N 1
ATOM 1511 C CA . LEU B 1 42 ? -15.710 30.220 13.942 1.00 27.69 44 LEU B CA 1
ATOM 1512 C C . LEU B 1 42 ? -14.889 30.958 12.942 1.00 27.44 44 LEU B C 1
ATOM 1513 O O . LEU B 1 42 ? -15.080 32.174 12.741 1.00 27.46 44 LEU B O 1
ATOM 1518 N N . MET B 1 43 ? -13.950 30.250 12.317 1.00 26.63 45 MET B N 1
ATOM 1519 C CA . MET B 1 43 ? -13.018 30.946 11.426 1.00 28.05 45 MET B CA 1
ATOM 1520 C C . MET B 1 43 ? -13.726 31.461 10.177 1.00 28.17 45 MET B C 1
ATOM 1521 O O . MET B 1 43 ? -13.277 32.429 9.559 1.00 28.67 45 MET B O 1
ATOM 1526 N N . ALA B 1 44 ? -14.826 30.805 9.826 1.00 27.87 46 ALA B N 1
ATOM 1527 C CA . ALA B 1 44 ? -15.562 31.138 8.610 1.00 28.85 46 ALA B CA 1
ATOM 1528 C C . ALA B 1 44 ? -16.506 32.343 8.770 1.00 28.56 46 ALA B C 1
ATOM 1529 O O . ALA B 1 44 ? -16.833 33.014 7.776 1.00 28.74 46 ALA B O 1
ATOM 1531 N N . ILE B 1 45 ? -16.951 32.611 10.002 1.00 28.15 47 ILE B N 1
ATOM 1532 C CA . ILE B 1 45 ? -17.809 33.772 10.271 1.00 28.68 47 ILE B CA 1
ATOM 1533 C C . ILE B 1 45 ? -16.961 35.014 10.439 1.00 29.01 47 ILE B C 1
ATOM 1534 O O . ILE B 1 45 ? -16.058 35.033 11.278 1.00 29.12 47 ILE B O 1
ATOM 1539 N N . GLU B 1 46 ? -17.212 36.048 9.638 1.00 28.95 48 GLU B N 1
ATOM 1540 C CA . GLU B 1 46 ? -16.401 37.261 9.738 1.00 29.60 48 GLU B CA 1
ATOM 1541 C C . GLU B 1 46 ? -16.951 38.160 10.831 1.00 29.08 48 GLU B C 1
ATOM 1542 O O . GLU B 1 46 ? -18.106 38.038 11.187 1.00 28.70 48 GLU B O 1
ATOM 1548 N N . ASN B 1 47 ? -16.132 39.064 11.359 1.00 29.42 49 ASN B N 1
ATOM 1549 C CA . ASN B 1 47 ? -16.513 39.820 12.558 1.00 29.75 49 ASN B CA 1
ATOM 1550 C C . ASN B 1 47 ? -17.663 40.801 12.350 1.00 30.30 49 ASN B C 1
ATOM 1551 O O . ASN B 1 47 ? -18.408 41.105 13.282 1.00 30.50 49 ASN B O 1
ATOM 1556 N N . ASP B 1 48 ? -17.803 41.296 11.127 1.00 29.95 50 ASP B N 1
ATOM 1557 C CA . ASP B 1 48 ? -18.803 42.309 10.817 1.00 30.51 50 ASP B CA 1
ATOM 1558 C C . ASP B 1 48 ? -20.059 41.633 10.292 1.00 30.48 50 ASP B C 1
ATOM 1559 O O . ASP B 1 48 ? -20.933 42.283 9.739 1.00 31.27 50 ASP B O 1
ATOM 1564 N N . GLU B 1 49 ? -20.134 40.319 10.439 1.00 30.43 51 GLU B N 1
ATOM 1565 C CA . GLU B 1 49 ? -21.062 39.531 9.654 1.00 29.80 51 GLU B CA 1
ATOM 1566 C C . GLU B 1 49 ? -22.253 38.982 10.446 1.00 29.84 51 GLU B C 1
ATOM 1567 O O . GLU B 1 49 ? -22.126 38.599 11.602 1.00 30.12 51 GLU B O 1
ATOM 1573 N N . LYS B 1 50 ? -23.416 38.939 9.809 1.00 29.06 52 LYS B N 1
ATOM 1574 C CA . LYS B 1 50 ? -24.588 38.262 10.357 1.00 28.86 52 LYS B CA 1
ATOM 1575 C C . LYS B 1 50 ? -25.086 37.301 9.255 1.00 28.29 52 LYS B C 1
ATOM 1576 O O . LYS B 1 50 ? -25.380 37.734 8.156 1.00 28.00 52 LYS B O 1
ATOM 1582 N N A LEU B 1 51 ? -25.175 36.014 9.578 0.50 27.64 53 LEU B N 1
ATOM 1583 N N B LEU B 1 51 ? -25.178 36.011 9.532 0.50 27.81 53 LEU B N 1
ATOM 1584 C CA A LEU B 1 51 ? -25.428 34.966 8.586 0.50 27.62 53 LEU B CA 1
ATOM 1585 C CA B LEU B 1 51 ? -25.424 35.054 8.453 0.50 27.91 53 LEU B CA 1
ATOM 1586 C C A LEU B 1 51 ? -26.641 34.146 8.934 0.50 27.23 53 LEU B C 1
ATOM 1587 C C B LEU B 1 51 ? -26.482 34.042 8.857 0.50 27.29 53 LEU B C 1
ATOM 1588 O O A LEU B 1 51 ? -26.916 33.931 10.109 0.50 27.46 53 LEU B O 1
ATOM 1589 O O B LEU B 1 51 ? -26.505 33.618 10.007 0.50 27.44 53 LEU B O 1
ATOM 1598 N N . ASN B 1 52 ? -27.373 33.657 7.939 1.00 26.61 54 ASN B N 1
ATOM 1599 C CA . ASN B 1 52 ? -28.350 32.638 8.301 1.00 26.35 54 ASN B CA 1
ATOM 1600 C C . ASN B 1 52 ? -27.707 31.276 8.209 1.00 25.79 54 ASN B C 1
ATOM 1601 O O . ASN B 1 52 ? -26.660 31.124 7.601 1.00 25.12 54 ASN B O 1
ATOM 1606 N N . ILE B 1 53 ? -28.278 30.311 8.896 1.00 25.06 55 ILE B N 1
ATOM 1607 C CA A ILE B 1 53 ? -27.628 29.027 9.050 0.50 25.04 55 ILE B CA 1
ATOM 1608 C CA B ILE B 1 53 ? -27.639 29.024 9.050 0.50 25.10 55 ILE B CA 1
ATOM 1609 C C . ILE B 1 53 ? -27.478 28.287 7.720 1.00 25.01 55 ILE B C 1
ATOM 1610 O O . ILE B 1 53 ? -26.514 27.516 7.540 1.00 25.07 55 ILE B O 1
ATOM 1619 N N . LYS B 1 54 ? -28.428 28.510 6.795 1.00 24.11 56 LYS B N 1
ATOM 1620 C CA . LYS B 1 54 ? -28.323 27.859 5.485 1.00 23.91 56 LYS B CA 1
ATOM 1621 C C . LYS B 1 54 ? -27.087 28.345 4.740 1.00 24.18 56 LYS B C 1
ATOM 1622 O O . LYS B 1 54 ? -26.304 27.542 4.260 1.00 23.78 56 LYS B O 1
ATOM 1628 N N . LYS B 1 55 ? -26.926 29.657 4.632 1.00 25.14 57 LYS B N 1
ATOM 1629 C CA A LYS B 1 55 ? -25.784 30.226 3.920 0.50 25.27 57 LYS B CA 1
ATOM 1630 C CA B LYS B 1 55 ? -25.787 30.201 3.906 0.50 25.45 57 LYS B CA 1
ATOM 1631 C C . LYS B 1 55 ? -24.472 29.828 4.599 1.00 25.80 57 LYS B C 1
ATOM 1632 O O . LYS B 1 55 ? -23.464 29.560 3.934 1.00 25.93 57 LYS B O 1
ATOM 1643 N N . LEU B 1 56 ? -24.478 29.801 5.926 1.00 25.83 58 LEU B N 1
ATOM 1644 C CA . LEU B 1 56 ? -23.286 29.367 6.658 1.00 26.11 58 LEU B CA 1
ATOM 1645 C C . LEU B 1 56 ? -22.942 27.913 6.325 1.00 26.38 58 LEU B C 1
ATOM 1646 O O . LEU B 1 56 ? -21.773 27.594 6.062 1.00 24.75 58 LEU B O 1
ATOM 1651 N N . GLY B 1 57 ? -23.963 27.056 6.315 1.00 25.53 59 GLY B N 1
ATOM 1652 C CA . GLY B 1 57 ? -23.800 25.690 5.890 1.00 25.86 59 GLY B CA 1
ATOM 1653 C C . GLY B 1 57 ? -23.216 25.546 4.494 1.00 27.11 59 GLY B C 1
ATOM 1654 O O . GLY B 1 57 ? -22.323 24.726 4.285 1.00 28.07 59 GLY B O 1
ATOM 1655 N N A GLU B 1 58 ? -23.717 26.330 3.537 0.70 27.54 60 GLU B N 1
ATOM 1656 N N B GLU B 1 58 ? -23.699 26.320 3.530 0.30 27.27 60 GLU B N 1
ATOM 1657 C CA A GLU B 1 58 ? -23.159 26.325 2.172 0.70 27.98 60 GLU B CA 1
ATOM 1658 C CA B GLU B 1 58 ? -23.116 26.239 2.190 0.30 27.43 60 GLU B CA 1
ATOM 1659 C C A GLU B 1 58 ? -21.657 26.657 2.196 0.70 27.87 60 GLU B C 1
ATOM 1660 C C B GLU B 1 58 ? -21.632 26.631 2.212 0.30 27.58 60 GLU B C 1
ATOM 1661 O O A GLU B 1 58 ? -20.852 26.014 1.523 0.70 27.78 60 GLU B O 1
ATOM 1662 O O B GLU B 1 58 ? -20.806 25.994 1.557 0.30 27.56 60 GLU B O 1
ATOM 1673 N N . ARG B 1 59 ? -21.293 27.673 2.966 1.00 27.66 61 ARG B N 1
ATOM 1674 C CA . ARG B 1 59 ? -19.906 28.142 3.018 1.00 28.14 61 ARG B CA 1
ATOM 1675 C C . ARG B 1 59 ? -18.923 27.115 3.604 1.00 28.90 61 ARG B C 1
ATOM 1676 O O . ARG B 1 59 ? -17.777 27.015 3.141 1.00 29.13 61 ARG B O 1
ATOM 1684 N N . VAL B 1 60 ? -19.329 26.394 4.646 1.00 28.88 62 VAL B N 1
ATOM 1685 C CA . VAL B 1 60 ? -18.438 25.401 5.278 1.00 28.23 62 VAL B CA 1
ATOM 1686 C C . VAL B 1 60 ? -18.796 23.966 4.946 1.00 28.34 62 VAL B C 1
ATOM 1687 O O . VAL B 1 60 ? -18.261 23.030 5.554 1.00 26.37 62 VAL B O 1
ATOM 1691 N N . PHE B 1 61 ? -19.682 23.777 3.958 1.00 27.46 63 PHE B N 1
ATOM 1692 C CA . PHE B 1 61 ? -19.973 22.443 3.466 1.00 28.88 63 PHE B CA 1
ATOM 1693 C C . PHE B 1 61 ? -20.414 21.573 4.609 1.00 29.35 63 PHE B C 1
ATOM 1694 O O . PHE B 1 61 ? -19.993 20.427 4.684 1.00 29.87 63 PHE B O 1
ATOM 1702 N N . LEU B 1 62 ? -21.241 22.119 5.516 1.00 28.56 64 LEU B N 1
ATOM 1703 C CA . LEU B 1 62 ? -21.904 21.306 6.525 1.00 27.64 64 LEU B CA 1
ATOM 1704 C C . LEU B 1 62 ? -23.422 21.266 6.328 1.00 27.26 64 LEU B C 1
ATOM 1705 O O . LEU B 1 62 ? -24.030 22.244 5.865 1.00 27.30 64 LEU B O 1
ATOM 1710 N N A ASP B 1 63 ? -24.021 20.135 6.703 0.50 27.42 65 ASP B N 1
ATOM 1711 N N B ASP B 1 63 ? -24.034 20.152 6.702 0.50 26.99 65 ASP B N 1
ATOM 1712 C CA A ASP B 1 63 ? -25.479 19.988 6.741 0.50 27.68 65 ASP B CA 1
ATOM 1713 C CA B ASP B 1 63 ? -25.488 20.051 6.675 0.50 26.83 65 ASP B CA 1
ATOM 1714 C C A ASP B 1 63 ? -26.039 20.715 7.970 0.50 27.58 65 ASP B C 1
ATOM 1715 C C B ASP B 1 63 ? -26.052 20.662 7.965 0.50 27.09 65 ASP B C 1
ATOM 1716 O O A ASP B 1 63 ? -25.320 20.947 8.950 0.50 27.06 65 ASP B O 1
ATOM 1717 O O B ASP B 1 63 ? -25.342 20.775 8.977 0.50 26.57 65 ASP B O 1
ATOM 1726 N N . SER B 1 64 ? -27.330 21.033 7.929 1.00 26.99 66 SER B N 1
ATOM 1727 C CA . SER B 1 64 ? -28.021 21.644 9.078 1.00 27.02 66 SER B CA 1
ATOM 1728 C C . SER B 1 64 ? -28.012 20.735 10.315 1.00 27.50 66 SER B C 1
ATOM 1729 O O . SER B 1 64 ? -27.800 21.193 11.442 1.00 27.64 66 SER B O 1
ATOM 1732 N N . GLY B 1 65 ? -28.194 19.444 10.105 1.00 27.34 67 GLY B N 1
ATOM 1733 C CA . GLY B 1 65 ? -28.113 18.478 11.194 1.00 28.29 67 GLY B CA 1
ATOM 1734 C C . GLY B 1 65 ? -26.807 18.566 11.960 1.00 28.94 67 GLY B C 1
ATOM 1735 O O . GLY B 1 65 ? -26.778 18.338 13.163 1.00 28.92 67 GLY B O 1
ATOM 1736 N N . THR B 1 66 ? -25.725 18.902 11.263 1.00 29.06 68 THR B N 1
ATOM 1737 C CA . THR B 1 66 ? -24.414 19.025 11.901 1.00 29.88 68 THR B CA 1
ATOM 1738 C C . THR B 1 66 ? -24.248 20.417 12.482 1.00 29.98 68 THR B C 1
ATOM 1739 O O . THR B 1 66 ? -23.872 20.581 13.646 1.00 30.12 68 THR B O 1
ATOM 1743 N N . LEU B 1 67 ? -24.573 21.416 11.679 1.00 29.69 69 LEU B N 1
ATOM 1744 C CA . LEU B 1 67 ? -24.340 22.807 12.051 1.00 30.24 69 LEU B CA 1
ATOM 1745 C C . LEU B 1 67 ? -25.211 23.296 13.204 1.00 30.61 69 LEU B C 1
ATOM 1746 O O . LEU B 1 67 ? -24.822 24.199 13.948 1.00 30.71 69 LEU B O 1
ATOM 1751 N N . THR B 1 68 ? -26.397 22.712 13.355 1.00 30.68 70 THR B N 1
ATOM 1752 C CA . THR B 1 68 ? -27.313 23.178 14.380 1.00 31.18 70 THR B CA 1
ATOM 1753 C C . THR B 1 68 ? -26.868 22.892 15.817 1.00 30.91 70 THR B C 1
ATOM 1754 O O . THR B 1 68 ? -26.851 23.803 16.641 1.00 31.55 70 THR B O 1
ATOM 1758 N N . PRO B 1 69 ? -26.513 21.636 16.137 1.00 30.94 71 PRO B N 1
ATOM 1759 C CA . PRO B 1 69 ? -26.079 21.442 17.529 1.00 30.94 71 PRO B CA 1
ATOM 1760 C C . PRO B 1 69 ? -24.696 22.040 17.787 1.00 30.61 71 PRO B C 1
ATOM 1761 O O . PRO B 1 69 ? -24.357 22.376 18.924 1.00 31.63 71 PRO B O 1
ATOM 1765 N N . LEU B 1 70 ? -23.904 22.175 16.735 1.00 30.16 72 LEU B N 1
ATOM 1766 C CA . LEU B 1 70 ? -22.604 22.812 16.829 1.00 29.31 72 LEU B CA 1
ATOM 1767 C C . LEU B 1 70 ? -22.734 24.312 17.178 1.00 29.67 72 LEU B C 1
ATOM 1768 O O . LEU B 1 70 ? -22.043 24.810 18.069 1.00 29.37 72 LEU B O 1
ATOM 1773 N N . LEU B 1 71 ? -23.627 25.031 16.497 1.00 29.45 73 LEU B N 1
ATOM 1774 C CA . LEU B 1 71 ? -23.899 26.440 16.838 1.00 29.48 73 LEU B CA 1
ATOM 1775 C C . LEU B 1 71 ? -24.408 26.605 18.279 1.00 29.87 73 LEU B C 1
ATOM 1776 O O . LEU B 1 71 ? -24.022 27.552 18.972 1.00 30.33 73 LEU B O 1
ATOM 1781 N N . LYS B 1 72 ? -25.250 25.691 18.749 1.00 29.30 74 LYS B N 1
ATOM 1782 C CA . LYS B 1 72 ? -25.710 25.767 20.148 1.00 30.11 74 LYS B CA 1
ATOM 1783 C C . LYS B 1 72 ? -24.554 25.699 21.119 1.00 29.72 74 LYS B C 1
ATOM 1784 O O . LYS B 1 72 ? -24.566 26.369 22.164 1.00 29.57 74 LYS B O 1
ATOM 1790 N N . LYS B 1 73 ? -23.576 24.858 20.792 1.00 29.52 75 LYS B N 1
ATOM 1791 C CA . LYS B 1 73 ? -22.414 24.682 21.635 1.00 29.66 75 LYS B CA 1
ATOM 1792 C C . LYS B 1 73 ? -21.560 25.929 21.621 1.00 29.48 75 LYS B C 1
ATOM 1793 O O . LYS B 1 73 ? -21.024 26.329 22.656 1.00 30.05 75 LYS B O 1
ATOM 1799 N N . LEU B 1 74 ? -21.401 26.514 20.444 1.00 27.64 76 LEU B N 1
ATOM 1800 C CA . LEU B 1 74 ? -20.640 27.739 20.309 1.00 27.49 76 LEU B CA 1
ATOM 1801 C C . LEU B 1 74 ? -21.346 28.900 21.010 1.00 26.75 76 LEU B C 1
ATOM 1802 O O . LEU B 1 74 ? -20.713 29.881 21.434 1.00 25.45 76 LEU B O 1
ATOM 1807 N N . GLU B 1 75 ? -22.666 28.783 21.110 1.00 26.80 77 GLU B N 1
ATOM 1808 C CA . GLU B 1 75 ? -23.465 29.777 21.794 1.00 28.38 77 GLU B CA 1
ATOM 1809 C C . GLU B 1 75 ? -23.207 29.631 23.301 1.00 28.23 77 GLU B C 1
ATOM 1810 O O . GLU B 1 75 ? -22.874 30.600 23.981 1.00 28.26 77 GLU B O 1
ATOM 1816 N N . LYS B 1 76 ? -23.319 28.401 23.794 1.00 28.86 78 LYS B N 1
ATOM 1817 C CA . LYS B 1 76 ? -22.961 28.068 25.171 1.00 29.49 78 LYS B CA 1
ATOM 1818 C C . LYS B 1 76 ? -21.565 28.582 25.576 1.00 29.27 78 LYS B C 1
ATOM 1819 O O . LYS B 1 76 ? -21.377 29.055 26.717 1.00 28.19 78 LYS B O 1
ATOM 1825 N N . LYS B 1 77 ? -20.609 28.496 24.644 1.00 28.42 79 LYS B N 1
ATOM 1826 C CA . LYS B 1 77 ? -19.255 29.034 24.838 1.00 28.10 79 LYS B CA 1
ATOM 1827 C C . LYS B 1 77 ? -19.184 30.562 24.699 1.00 28.11 79 LYS B C 1
ATOM 1828 O O . LYS B 1 77 ? -18.113 31.158 24.810 1.00 28.60 79 LYS B O 1
ATOM 1834 N N A ASP B 1 78 ? -20.326 31.199 24.470 0.50 27.85 80 ASP B N 1
ATOM 1835 N N B ASP B 1 78 ? -20.324 31.188 24.445 0.50 27.91 80 ASP B N 1
ATOM 1836 C CA A ASP B 1 78 ? -20.364 32.655 24.300 0.50 27.91 80 ASP B CA 1
ATOM 1837 C CA B ASP B 1 78 ? -20.351 32.635 24.299 0.50 28.03 80 ASP B CA 1
ATOM 1838 C C A ASP B 1 78 ? -19.495 33.157 23.149 0.50 27.82 80 ASP B C 1
ATOM 1839 C C B ASP B 1 78 ? -19.448 33.130 23.174 0.50 27.89 80 ASP B C 1
ATOM 1840 O O A ASP B 1 78 ? -18.982 34.276 23.210 0.50 27.65 80 ASP B O 1
ATOM 1841 O O B ASP B 1 78 ? -18.877 34.216 23.270 0.50 27.73 80 ASP B O 1
ATOM 1850 N N . TYR B 1 79 ? -19.339 32.345 22.104 1.00 27.93 81 TYR B N 1
ATOM 1851 C CA . TYR B 1 79 ? -18.552 32.746 20.924 1.00 28.16 81 TYR B CA 1
ATOM 1852 C C . TYR B 1 79 ? -19.421 33.271 19.779 1.00 27.71 81 TYR B C 1
ATOM 1853 O O . TYR B 1 79 ? -18.994 34.134 19.013 1.00 26.12 81 TYR B O 1
ATOM 1862 N N . VAL B 1 80 ? -20.615 32.706 19.649 1.00 28.40 82 VAL B N 1
ATOM 1863 C CA . VAL B 1 80 ? -21.604 33.207 18.708 1.00 29.20 82 VAL B CA 1
ATOM 1864 C C . VAL B 1 80 ? -22.884 33.559 19.439 1.00 29.98 82 VAL B C 1
ATOM 1865 O O . VAL B 1 80 ? -23.130 33.113 20.560 1.00 29.76 82 VAL B O 1
ATOM 1869 N N . VAL B 1 81 ? -23.690 34.392 18.799 1.00 31.20 83 VAL B N 1
ATOM 1870 C CA . VAL B 1 81 ? -24.997 34.713 19.313 1.00 32.66 83 VAL B CA 1
ATOM 1871 C C . VAL B 1 81 ? -25.999 34.502 18.200 1.00 33.33 83 VAL B C 1
ATOM 1872 O O . VAL B 1 81 ? -25.698 34.750 17.039 1.00 32.66 83 VAL B O 1
ATOM 1876 N N . ARG B 1 82 ? -27.182 34.017 18.547 1.00 35.04 84 ARG B N 1
ATOM 1877 C CA . ARG B 1 82 ? -28.237 33.929 17.558 1.00 36.92 84 ARG B CA 1
ATOM 1878 C C . ARG B 1 82 ? -29.299 35.010 17.819 1.00 36.80 84 ARG B C 1
ATOM 1879 O O . ARG B 1 82 ? -29.771 35.184 18.943 1.00 36.97 84 ARG B O 1
ATOM 1887 N N . THR B 1 83 ? -29.626 35.769 16.778 1.00 37.22 85 THR B N 1
ATOM 1888 C CA . THR B 1 83 ? -30.612 36.840 16.877 1.00 37.13 85 THR B CA 1
ATOM 1889 C C . THR B 1 83 ? -31.748 36.592 15.883 1.00 37.41 85 THR B C 1
ATOM 1890 O O . THR B 1 83 ? -31.513 36.533 14.678 1.00 37.75 85 THR B O 1
ATOM 1894 N N . ARG B 1 84 ? -32.976 36.443 16.378 1.00 37.21 86 ARG B N 1
ATOM 1895 C CA . ARG B 1 84 ? -34.103 36.092 15.509 1.00 37.14 86 ARG B CA 1
ATOM 1896 C C . ARG B 1 84 ? -34.519 37.241 14.592 1.00 36.90 86 ARG B C 1
ATOM 1897 O O . ARG B 1 84 ? -35.230 38.152 15.013 1.00 37.04 86 ARG B O 1
ATOM 1899 N N . LEU B 1 92 ? -33.599 33.297 12.227 1.00 41.37 94 LEU B N 1
ATOM 1900 C CA . LEU B 1 92 ? -32.422 33.462 13.073 1.00 41.07 94 LEU B CA 1
ATOM 1901 C C . LEU B 1 92 ? -31.169 33.849 12.291 1.00 40.46 94 LEU B C 1
ATOM 1902 O O . LEU B 1 92 ? -30.948 33.382 11.176 1.00 41.56 94 LEU B O 1
ATOM 1907 N N . GLN B 1 93 ? -30.347 34.710 12.877 1.00 38.83 95 GLN B N 1
ATOM 1908 C CA . GLN B 1 93 ? -29.091 35.085 12.256 1.00 37.04 95 GLN B CA 1
ATOM 1909 C C . GLN B 1 93 ? -27.959 34.683 13.190 1.00 35.32 95 GLN B C 1
ATOM 1910 O O . GLN B 1 93 ? -28.128 34.671 14.408 1.00 35.20 95 GLN B O 1
ATOM 1916 N N . ILE B 1 94 ? -26.809 34.361 12.615 1.00 33.16 96 ILE B N 1
ATOM 1917 C CA . ILE B 1 94 ? -25.629 34.022 13.407 1.00 31.21 96 ILE B CA 1
ATOM 1918 C C . ILE B 1 94 ? -24.575 35.115 13.268 1.00 30.04 96 ILE B C 1
ATOM 1919 O O . ILE B 1 94 ? -24.379 35.670 12.196 1.00 28.64 96 ILE B O 1
ATOM 1924 N N . SER B 1 95 ? -23.914 35.444 14.371 1.00 28.86 97 SER B N 1
ATOM 1925 C CA . SER B 1 95 ? -22.797 36.374 14.327 1.00 28.24 97 SER B CA 1
ATOM 1926 C C . SER B 1 95 ? -21.820 36.083 15.481 1.00 27.81 97 SER B C 1
ATOM 1927 O O . SER B 1 95 ? -22.092 35.251 16.342 1.00 27.06 97 SER B O 1
ATOM 1930 N N . LEU B 1 96 ? -20.688 36.765 15.483 1.00 27.74 98 LEU B N 1
ATOM 1931 C CA . LEU B 1 96 ? -19.670 36.528 16.504 1.00 28.64 98 LEU B CA 1
ATOM 1932 C C . LEU B 1 96 ? -19.875 37.440 17.696 1.00 27.88 98 LEU B C 1
ATOM 1933 O O . LEU B 1 96 ? -20.199 38.601 17.518 1.00 27.66 98 LEU B O 1
ATOM 1938 N N . THR B 1 97 ? -19.669 36.930 18.910 1.00 27.83 99 THR B N 1
ATOM 1939 C CA . THR B 1 97 ? -19.715 37.808 20.084 1.00 27.44 99 THR B CA 1
ATOM 1940 C C . THR B 1 97 ? -18.385 38.528 20.184 1.00 27.92 99 THR B C 1
ATOM 1941 O O . THR B 1 97 ? -17.444 38.214 19.447 1.00 26.98 99 THR B O 1
ATOM 1945 N N . GLU B 1 98 ? -18.273 39.449 21.138 1.00 28.10 100 GLU B N 1
ATOM 1946 C CA . GLU B 1 98 ? -16.986 40.103 21.339 1.00 28.60 100 GLU B CA 1
ATOM 1947 C C . GLU B 1 98 ? -15.955 39.037 21.749 1.00 28.28 100 GLU B C 1
ATOM 1948 O O . GLU B 1 98 ? -14.819 39.027 21.276 1.00 27.87 100 GLU B O 1
ATOM 1954 N N . GLN B 1 99 ? -16.375 38.096 22.574 1.00 28.03 101 GLN B N 1
ATOM 1955 C CA . GLN B 1 99 ? -15.487 37.001 22.933 1.00 28.53 101 GLN B CA 1
ATOM 1956 C C . GLN B 1 99 ? -15.069 36.187 21.677 1.00 28.18 101 GLN B C 1
ATOM 1957 O O . GLN B 1 99 ? -13.886 35.903 21.466 1.00 28.17 101 GLN B O 1
ATOM 1963 N N . GLY B 1 100 ? -16.042 35.823 20.848 1.00 28.03 102 GLY B N 1
ATOM 1964 C CA . GLY B 1 100 ? -15.768 35.143 19.565 1.00 28.55 102 GLY B CA 1
ATOM 1965 C C . GLY B 1 100 ? -14.792 35.883 18.656 1.00 28.74 102 GLY B C 1
ATOM 1966 O O . GLY B 1 100 ? -13.867 35.284 18.092 1.00 28.89 102 GLY B O 1
ATOM 1967 N N . LYS B 1 101 ? -15.002 37.183 18.487 1.00 28.42 103 LYS B N 1
ATOM 1968 C CA . LYS B 1 101 ? -14.097 37.999 17.684 1.00 28.85 103 LYS B CA 1
ATOM 1969 C C . LYS B 1 101 ? -12.697 38.004 18.295 1.00 29.18 103 LYS B C 1
ATOM 1970 O O . LYS B 1 101 ? -11.701 37.976 17.564 1.00 29.47 103 LYS B O 1
ATOM 1976 N N . ALA B 1 102 ? -12.625 38.025 19.629 1.00 28.51 104 ALA B N 1
ATOM 1977 C CA . ALA B 1 102 ? -11.346 38.041 20.325 1.00 28.71 104 ALA B CA 1
ATOM 1978 C C . ALA B 1 102 ? -10.619 36.700 20.223 1.00 28.85 104 ALA B C 1
ATOM 1979 O O . ALA B 1 102 ? -9.407 36.682 20.056 1.00 29.95 104 ALA B O 1
ATOM 1981 N N . ILE B 1 103 ? -11.343 35.587 20.340 1.00 28.26 105 ILE B N 1
ATOM 1982 C CA . ILE B 1 103 ? -10.709 34.267 20.314 1.00 28.48 105 ILE B CA 1
ATOM 1983 C C . ILE B 1 103 ? -10.140 33.899 18.935 1.00 28.51 105 ILE B C 1
ATOM 1984 O O . ILE B 1 103 ? -9.248 33.053 18.834 1.00 29.20 105 ILE B O 1
ATOM 1989 N N . LYS B 1 104 ? -10.644 34.555 17.893 1.00 27.36 106 LYS B N 1
ATOM 1990 C CA . LYS B 1 104 ? -10.179 34.338 16.535 1.00 27.05 106 LYS B CA 1
ATOM 1991 C C . LYS B 1 104 ? -8.771 34.854 16.281 1.00 26.53 106 LYS B C 1
ATOM 1992 O O . LYS B 1 104 ? -8.151 34.494 15.290 1.00 25.81 106 LYS B O 1
ATOM 1998 N N . SER B 1 105 ? -8.274 35.707 17.171 1.00 26.66 107 SER B N 1
ATOM 1999 C CA . SER B 1 105 ? -6.902 36.181 17.072 1.00 26.52 107 SER B CA 1
ATOM 2000 C C . SER B 1 105 ? -5.934 34.997 17.191 1.00 25.84 107 SER B C 1
ATOM 2001 O O . SER B 1 105 ? -5.235 34.644 16.225 1.00 26.11 107 SER B O 1
ATOM 2004 N N . PRO B 1 106 ? -5.911 34.345 18.365 1.00 25.29 108 PRO B N 1
ATOM 2005 C CA . PRO B 1 106 ? -5.058 33.149 18.551 1.00 24.51 108 PRO B CA 1
ATOM 2006 C C . PRO B 1 106 ? -5.450 31.960 17.668 1.00 23.99 108 PRO B C 1
ATOM 2007 O O . PRO B 1 106 ? -4.580 31.192 17.250 1.00 23.43 108 PRO B O 1
ATOM 2011 N N . LEU B 1 107 ? -6.737 31.790 17.374 1.00 22.69 109 LEU B N 1
ATOM 2012 C CA . LEU B 1 107 ? -7.136 30.649 16.557 1.00 22.79 109 LEU B CA 1
ATOM 2013 C C . LEU B 1 107 ? -6.497 30.707 15.161 1.00 22.52 109 LEU B C 1
ATOM 2014 O O . LEU B 1 107 ? -6.108 29.701 14.624 1.00 22.57 109 LEU B O 1
ATOM 2019 N N . ALA B 1 108 ? -6.386 31.912 14.616 1.00 23.53 110 ALA B N 1
ATOM 2020 C CA . ALA B 1 108 ? -5.765 32.167 13.322 1.00 24.18 110 ALA B CA 1
ATOM 2021 C C . ALA B 1 108 ? -4.313 31.673 13.275 1.00 24.63 110 ALA B C 1
ATOM 2022 O O . ALA B 1 108 ? -3.826 31.202 12.250 1.00 26.36 110 ALA B O 1
ATOM 2024 N N . GLU B 1 109 ? -3.618 31.767 14.398 1.00 25.11 111 GLU B N 1
ATOM 2025 C CA . GLU B 1 109 ? -2.251 31.286 14.476 1.00 25.60 111 GLU B CA 1
ATOM 2026 C C . GLU B 1 109 ? -2.156 29.789 14.246 1.00 25.61 111 GLU B C 1
ATOM 2027 O O . GLU B 1 109 ? -1.100 29.285 13.862 1.00 25.52 111 GLU B O 1
ATOM 2033 N N . ILE B 1 110 ? -3.254 29.064 14.460 1.00 25.32 112 ILE B N 1
ATOM 2034 C CA . ILE B 1 110 ? -3.167 27.602 14.455 1.00 25.02 112 ILE B CA 1
ATOM 2035 C C . ILE B 1 110 ? -2.862 26.994 13.067 1.00 25.67 112 ILE B C 1
ATOM 2036 O O . ILE B 1 110 ? -2.028 26.103 12.946 1.00 24.62 112 ILE B O 1
ATOM 2041 N N . SER B 1 111 ? -3.544 27.471 12.034 1.00 26.17 113 SER B N 1
ATOM 2042 C CA A SER B 1 111 ? -3.263 27.031 10.674 0.80 26.86 113 SER B CA 1
ATOM 2043 C CA B SER B 1 111 ? -3.261 27.025 10.673 0.20 26.27 113 SER B CA 1
ATOM 2044 C C . SER B 1 111 ? -1.785 27.231 10.323 1.00 26.65 113 SER B C 1
ATOM 2045 O O . SER B 1 111 ? -1.146 26.354 9.734 1.00 26.24 113 SER B O 1
ATOM 2050 N N . VAL B 1 112 ? -1.250 28.389 10.689 1.00 26.62 114 VAL B N 1
ATOM 2051 C CA . VAL B 1 112 ? 0.146 28.691 10.411 1.00 27.53 114 VAL B CA 1
ATOM 2052 C C . VAL B 1 112 ? 1.049 27.685 11.130 1.00 27.11 114 VAL B C 1
ATOM 2053 O O . VAL B 1 112 ? 1.990 27.136 10.531 1.00 26.79 114 VAL B O 1
ATOM 2057 N N . LYS B 1 113 ? 0.739 27.435 12.404 1.00 27.32 115 LYS B N 1
ATOM 2058 C CA . LYS B 1 113 ? 1.466 26.475 13.249 1.00 27.37 115 LYS B CA 1
ATOM 2059 C C . LYS B 1 113 ? 1.466 25.069 12.686 1.00 26.57 115 LYS B C 1
ATOM 2060 O O . LYS B 1 113 ? 2.495 24.373 12.689 1.00 25.67 115 LYS B O 1
ATOM 2066 N N . VAL B 1 114 ? 0.310 24.632 12.217 1.00 25.54 116 VAL B N 1
ATOM 2067 C CA . VAL B 1 114 ? 0.217 23.316 11.639 1.00 25.36 116 VAL B CA 1
ATOM 2068 C C . VAL B 1 114 ? 1.063 23.216 10.366 1.00 26.65 116 VAL B C 1
ATOM 2069 O O . VAL B 1 114 ? 1.781 22.236 10.152 1.00 26.63 116 VAL B O 1
ATOM 2073 N N . PHE B 1 115 ? 0.993 24.249 9.542 1.00 27.61 117 PHE B N 1
ATOM 2074 C CA . PHE B 1 115 ? 1.660 24.238 8.234 1.00 28.06 117 PHE B CA 1
ATOM 2075 C C . PHE B 1 115 ? 3.181 24.214 8.463 1.00 28.51 117 PHE B C 1
ATOM 2076 O O . PHE B 1 115 ? 3.908 23.417 7.840 1.00 26.95 117 PHE B O 1
ATOM 2084 N N . ASN B 1 116 ? 3.626 25.079 9.381 1.00 28.81 118 ASN B N 1
ATOM 2085 C CA . ASN B 1 116 ? 5.044 25.170 9.798 1.00 30.62 118 ASN B CA 1
ATOM 2086 C C . ASN B 1 116 ? 5.601 23.908 10.448 1.00 31.13 118 ASN B C 1
ATOM 2087 O O . ASN B 1 116 ? 6.812 23.726 10.557 1.00 32.50 118 ASN B O 1
ATO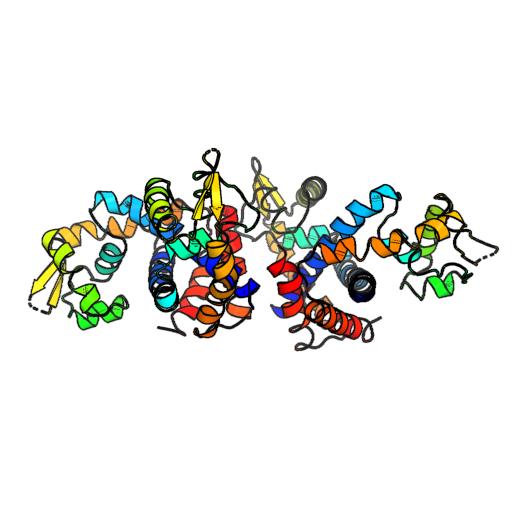M 2092 N N . GLU B 1 117 ? 4.713 23.023 10.840 1.00 31.59 119 GLU B N 1
ATOM 2093 C CA . GLU B 1 117 ? 5.056 21.820 11.562 1.00 32.49 119 GLU B CA 1
ATOM 2094 C C . GLU B 1 117 ? 5.245 20.663 10.617 1.00 31.87 119 GLU B C 1
ATOM 2095 O O . GLU B 1 117 ? 6.002 19.717 10.894 1.00 31.84 119 GLU B O 1
ATOM 2101 N N . PHE B 1 118 ? 4.508 20.706 9.508 1.00 30.22 120 PHE B N 1
ATOM 2102 C CA . PHE B 1 118 ? 4.642 19.707 8.472 1.00 28.21 120 PHE B CA 1
ATOM 2103 C C . PHE B 1 118 ? 5.831 19.977 7.555 1.00 26.98 120 PHE B C 1
ATOM 2104 O O . PHE B 1 118 ? 6.201 21.124 7.282 1.00 26.14 120 PHE B O 1
ATOM 2112 N N . ASN B 1 119 ? 6.406 18.885 7.087 1.00 26.06 121 ASN B N 1
ATOM 2113 C CA . ASN B 1 119 ? 7.396 18.916 6.029 1.00 26.03 121 ASN B CA 1
ATOM 2114 C C . ASN B 1 119 ? 6.692 19.122 4.711 1.00 25.37 121 ASN B C 1
ATOM 2115 O O . ASN B 1 119 ? 6.232 18.182 4.122 1.00 25.85 121 ASN B O 1
ATOM 2120 N N . ILE B 1 120 ? 6.603 20.363 4.278 1.00 24.77 122 ILE B N 1
ATOM 2121 C CA . ILE B 1 120 ? 5.917 20.649 3.043 1.00 24.04 122 ILE B CA 1
ATOM 2122 C C . ILE B 1 120 ? 6.426 22.003 2.724 1.00 22.83 122 ILE B C 1
ATOM 2123 O O . ILE B 1 120 ? 6.462 22.874 3.610 1.00 23.41 122 ILE B O 1
ATOM 2128 N N . SER B 1 121 ? 6.875 22.185 1.490 1.00 22.16 123 SER B N 1
ATOM 2129 C CA . SER B 1 121 ? 7.461 23.462 1.089 1.00 23.41 123 SER B CA 1
ATOM 2130 C C . SER B 1 121 ? 6.413 24.462 0.634 1.00 24.08 123 SER B C 1
ATOM 2131 O O . SER B 1 121 ? 5.263 24.094 0.412 1.00 22.66 123 SER B O 1
ATOM 2134 N N . GLU B 1 122 ? 6.811 25.729 0.497 1.00 24.71 124 GLU B N 1
ATOM 2135 C CA . GLU B 1 122 ? 5.890 26.715 -0.054 1.00 26.20 124 GLU B CA 1
ATOM 2136 C C . GLU B 1 122 ? 5.427 26.342 -1.486 1.00 27.12 124 GLU B C 1
ATOM 2137 O O . GLU B 1 122 ? 4.263 26.524 -1.830 1.00 27.16 124 GLU B O 1
ATOM 2143 N N A ARG B 1 123 ? 6.330 25.807 -2.303 0.50 27.33 125 ARG B N 1
ATOM 2144 N N B ARG B 1 123 ? 6.332 25.816 -2.300 0.50 27.28 125 ARG B N 1
ATOM 2145 C CA A ARG B 1 123 ? 5.962 25.419 -3.668 0.50 27.90 125 ARG B CA 1
ATOM 2146 C CA B ARG B 1 123 ? 5.963 25.422 -3.654 0.50 27.84 125 ARG B CA 1
ATOM 2147 C C A ARG B 1 123 ? 5.031 24.209 -3.677 0.50 27.68 125 ARG B C 1
ATOM 2148 C C B ARG B 1 123 ? 5.022 24.218 -3.661 0.50 27.62 125 ARG B C 1
ATOM 2149 O O A ARG B 1 123 ? 4.109 24.127 -4.493 0.50 27.84 125 ARG B O 1
ATOM 2150 O O B ARG B 1 123 ? 4.080 24.150 -4.457 0.50 27.76 125 ARG B O 1
ATOM 2165 N N . GLU B 1 124 ? 5.255 23.287 -2.748 1.00 27.30 126 GLU B N 1
ATOM 2166 C CA . GLU B 1 124 ? 4.446 22.106 -2.669 1.00 26.12 126 GLU B CA 1
ATOM 2167 C C . GLU B 1 124 ? 3.016 22.454 -2.233 1.00 25.97 126 GLU B C 1
ATOM 2168 O O . GLU B 1 124 ? 2.036 21.900 -2.762 1.00 25.54 126 GLU B O 1
ATOM 2174 N N . ALA B 1 125 ? 2.918 23.345 -1.250 1.00 25.42 127 ALA B N 1
ATOM 2175 C CA . ALA B 1 125 ? 1.644 23.931 -0.788 1.00 24.90 127 ALA B CA 1
ATOM 2176 C C . ALA B 1 125 ? 0.872 24.627 -1.919 1.00 24.88 127 ALA B C 1
ATOM 2177 O O . ALA B 1 125 ? -0.347 24.442 -2.057 1.00 23.72 127 ALA B O 1
ATOM 2179 N N A SER B 1 126 ? 1.588 25.434 -2.692 0.50 24.58 128 SER B N 1
ATOM 2180 N N B SER B 1 126 ? 1.575 25.432 -2.715 0.50 24.58 128 SER B N 1
ATOM 2181 C CA A SER B 1 126 ? 1.023 26.137 -3.837 0.50 25.49 128 SER B CA 1
ATOM 2182 C CA B SER B 1 126 ? 0.968 26.132 -3.858 0.50 25.47 128 SER B CA 1
ATOM 2183 C C A SER B 1 126 ? 0.360 25.174 -4.837 0.50 25.54 128 SER B C 1
ATOM 2184 C C B SER B 1 126 ? 0.353 25.180 -4.883 0.50 25.53 128 SER B C 1
ATOM 2185 O O A SER B 1 126 ? -0.754 25.428 -5.313 0.50 25.33 128 SER B O 1
ATOM 2186 O O B SER B 1 126 ? -0.722 25.456 -5.439 0.50 25.31 128 SER B O 1
ATOM 2191 N N . ASP B 1 127 ? 1.044 24.074 -5.146 1.00 25.78 129 ASP B N 1
ATOM 2192 C CA . ASP B 1 127 ? 0.542 23.058 -6.069 1.00 27.21 129 ASP B CA 1
ATOM 2193 C C . ASP B 1 127 ? -0.703 22.377 -5.544 1.00 26.97 129 ASP B C 1
ATOM 2194 O O . ASP B 1 127 ? -1.684 22.172 -6.307 1.00 27.47 129 ASP B O 1
ATOM 2199 N N . ILE B 1 128 ? -0.661 21.999 -4.262 1.00 25.88 130 ILE B N 1
ATOM 2200 C CA . ILE B 1 128 ? -1.814 21.394 -3.609 1.00 25.81 130 ILE B CA 1
ATOM 2201 C C . ILE B 1 128 ? -2.985 22.373 -3.654 1.00 26.95 130 ILE B C 1
ATOM 2202 O O . ILE B 1 128 ? -4.101 21.987 -4.022 1.00 26.98 130 ILE B O 1
ATOM 2207 N N . ILE B 1 129 ? -2.728 23.641 -3.345 1.00 26.95 131 ILE B N 1
ATOM 2208 C CA . ILE B 1 129 ? -3.789 24.647 -3.369 1.00 27.97 131 ILE B CA 1
ATOM 2209 C C . ILE B 1 129 ? -4.440 24.683 -4.766 1.00 29.40 131 ILE B C 1
ATOM 2210 O O . ILE B 1 129 ? -5.647 24.455 -4.917 1.00 29.78 131 ILE B O 1
ATOM 2215 N N . ASN B 1 130 ? -3.632 24.951 -5.782 1.00 30.11 132 ASN B N 1
ATOM 2216 C CA . ASN B 1 130 ? -4.089 24.933 -7.166 1.00 31.14 132 ASN B CA 1
ATOM 2217 C C . ASN B 1 130 ? -4.958 23.713 -7.514 1.00 31.17 132 ASN B C 1
ATOM 2218 O O . ASN B 1 130 ? -6.064 23.861 -8.048 1.00 31.20 132 ASN B O 1
ATOM 2223 N N . ASN B 1 131 ? -4.448 22.517 -7.228 1.00 30.26 133 ASN B N 1
ATOM 2224 C CA . ASN B 1 131 ? -5.147 21.291 -7.578 1.00 30.40 133 ASN B CA 1
ATOM 2225 C C . ASN B 1 131 ? -6.433 21.042 -6.790 1.00 30.94 133 ASN B C 1
ATOM 2226 O O . ASN B 1 131 ? -7.391 20.472 -7.339 1.00 30.15 133 ASN B O 1
ATOM 2231 N N . LEU B 1 132 ? -6.466 21.424 -5.512 1.00 30.51 134 LEU B N 1
ATOM 2232 C CA . LEU B 1 132 ? -7.692 21.214 -4.741 1.00 32.01 134 LEU B CA 1
ATOM 2233 C C . LEU B 1 132 ? -8.751 22.264 -5.117 1.00 33.33 134 LEU B C 1
ATOM 2234 O O . LEU B 1 132 ? -9.943 21.982 -5.085 1.00 33.17 134 LEU B O 1
ATOM 2239 N N . ARG B 1 133 ? -8.297 23.459 -5.483 1.00 34.37 135 ARG B N 1
ATOM 2240 C CA . ARG B 1 133 ? -9.169 24.490 -5.991 1.00 36.16 135 ARG B CA 1
ATOM 2241 C C . ARG B 1 133 ? -10.022 23.856 -7.092 1.00 37.13 135 ARG B C 1
ATOM 2242 O O . ARG B 1 133 ? -11.258 23.792 -7.016 1.00 36.74 135 ARG B O 1
ATOM 2250 N N . ASN B 1 134 ? -9.329 23.361 -8.105 1.00 37.95 136 ASN B N 1
ATOM 2251 C CA . ASN B 1 134 ? -9.962 22.685 -9.203 1.00 39.05 136 ASN B CA 1
ATOM 2252 C C . ASN B 1 134 ? -10.829 21.486 -8.763 1.00 39.88 136 ASN B C 1
ATOM 2253 O O . ASN B 1 134 ? -12.023 21.415 -9.088 1.00 40.35 136 ASN B O 1
ATOM 2258 N N . PHE B 1 135 ? -10.249 20.569 -7.996 1.00 41.16 137 PHE B N 1
ATOM 2259 C CA . PHE B 1 135 ? -10.960 19.404 -7.440 1.00 42.62 137 PHE B CA 1
ATOM 2260 C C . PHE B 1 135 ? -12.304 19.749 -6.816 1.00 43.75 137 PHE B C 1
ATOM 2261 O O . PHE B 1 135 ? -13.197 18.902 -6.758 1.00 43.28 137 PHE B O 1
ATOM 2269 N N . VAL B 1 136 ? -12.421 21.002 -6.360 1.00 45.11 138 VAL B N 1
ATOM 2270 C CA . VAL B 1 136 ? -13.654 21.586 -5.830 1.00 46.38 138 VAL B CA 1
ATOM 2271 C C . VAL B 1 136 ? -14.304 22.473 -6.899 1.00 47.02 138 VAL B C 1
ATOM 2272 O O . VAL B 1 136 ? -15.483 22.351 -7.203 1.00 47.48 138 VAL B O 1
ATOM 2276 N N . SER B 1 137 ? -13.500 23.392 -7.427 1.00 47.72 139 SER B N 1
ATOM 2277 C CA . SER B 1 137 ? -13.824 24.316 -8.502 1.00 47.53 139 SER B CA 1
ATOM 2278 C C . SER B 1 137 ? -14.762 23.793 -9.599 1.00 48.44 139 SER B C 1
ATOM 2279 O O . SER B 1 137 ? -15.878 24.315 -9.801 1.00 47.93 139 SER B O 1
ATOM 2282 N N . LYS B 1 138 ? -14.288 22.823 -10.370 1.00 48.94 140 LYS B N 1
ATOM 2283 C CA . LYS B 1 138 ? -15.140 22.226 -11.388 1.00 49.72 140 LYS B CA 1
ATOM 2284 C C . LYS B 1 138 ? -16.184 21.359 -10.718 1.00 50.46 140 LYS B C 1
ATOM 2285 O O . LYS B 1 138 ? -16.938 20.644 -11.384 1.00 50.23 140 LYS B O 1
ATOM 2291 N N . ASN B 1 139 ? -16.260 21.476 -9.391 1.00 51.43 141 ASN B N 1
ATOM 2292 C CA . ASN B 1 139 ? -17.119 20.598 -8.586 1.00 51.92 141 ASN B CA 1
ATOM 2293 C C . ASN B 1 139 ? -18.091 21.227 -7.593 1.00 52.81 141 ASN B C 1
ATOM 2294 O O . ASN B 1 139 ? -19.035 20.568 -7.178 1.00 53.54 141 ASN B O 1
ATOM 2299 N N . PHE B 1 140 ? -17.860 22.473 -7.187 1.00 53.93 142 PHE B N 1
ATOM 2300 C CA . PHE B 1 140 ? -18.702 23.112 -6.156 1.00 54.74 142 PHE B CA 1
ATOM 2301 C C . PHE B 1 140 ? -18.937 24.587 -6.458 1.00 55.23 142 PHE B C 1
ATOM 2302 O O . PHE B 1 140 ? -19.500 24.931 -7.499 1.00 55.43 142 PHE B O 1
ATOM 2311 N N . GLY C 1 1 ? -20.367 59.230 3.842 1.00 27.39 3 GLY C N 1
ATOM 2312 C CA . GLY C 1 1 ? -19.899 58.027 4.605 1.00 27.43 3 GLY C CA 1
ATOM 2313 C C . GLY C 1 1 ? -19.608 56.863 3.693 1.00 27.90 3 GLY C C 1
ATOM 2314 O O . GLY C 1 1 ? -19.649 56.996 2.462 1.00 28.69 3 GLY C O 1
ATOM 2315 N N . SER C 1 2 ? -19.272 55.709 4.264 1.00 28.47 4 SER C N 1
ATOM 2316 C CA . SER C 1 2 ? -18.826 54.583 3.441 1.00 27.43 4 SER C CA 1
ATOM 2317 C C . SER C 1 2 ? -19.885 54.092 2.430 1.00 28.10 4 SER C C 1
ATOM 2318 O O . SER C 1 2 ? -19.536 53.511 1.404 1.00 26.15 4 SER C O 1
ATOM 2321 N N . HIS C 1 3 ? -21.176 54.252 2.741 1.00 26.98 5 HIS C N 1
ATOM 2322 C CA . HIS C 1 3 ? -22.194 53.737 1.813 1.00 28.80 5 HIS C CA 1
ATOM 2323 C C . HIS C 1 3 ? -22.175 54.536 0.526 1.00 28.30 5 HIS C C 1
ATOM 2324 O O . HIS C 1 3 ? -22.555 54.031 -0.548 1.00 31.21 5 HIS C O 1
ATOM 2331 N N . MET C 1 4 ? -21.685 55.752 0.601 1.00 27.67 6 MET C N 1
ATOM 2332 C CA A MET C 1 4 ? -21.462 56.518 -0.615 0.50 27.21 6 MET C CA 1
ATOM 2333 C CA B MET C 1 4 ? -21.456 56.542 -0.597 0.50 27.75 6 MET C CA 1
ATOM 2334 C C . MET C 1 4 ? -20.114 56.184 -1.234 1.00 28.01 6 MET C C 1
ATOM 2335 O O . MET C 1 4 ? -20.048 55.822 -2.412 1.00 27.64 6 MET C O 1
ATOM 2344 N N . TYR C 1 5 ? -19.024 56.282 -0.462 1.00 27.43 7 TYR C N 1
ATOM 2345 C CA . TYR C 1 5 ? -17.760 56.166 -1.189 1.00 28.08 7 TYR C CA 1
ATOM 2346 C C . TYR C 1 5 ? -17.453 54.736 -1.612 1.00 26.99 7 TYR C C 1
ATOM 2347 O O . TYR C 1 5 ? -16.884 54.556 -2.653 1.00 29.43 7 TYR C O 1
ATOM 2356 N N . LEU C 1 6 ? -17.842 53.719 -0.849 1.00 26.33 8 LEU C N 1
ATOM 2357 C CA . LEU C 1 6 ? -17.600 52.366 -1.344 1.00 26.29 8 LEU C CA 1
ATOM 2358 C C . LEU C 1 6 ? -18.475 52.092 -2.581 1.00 25.93 8 LEU C C 1
ATOM 2359 O O . LEU C 1 6 ? -18.017 51.482 -3.547 1.00 25.31 8 LEU C O 1
ATOM 2364 N N . SER C 1 7 ? -19.732 52.525 -2.544 1.00 24.95 9 SER C N 1
ATOM 2365 C CA A SER C 1 7 ? -20.650 52.208 -3.650 0.50 24.25 9 SER C CA 1
ATOM 2366 C CA B SER C 1 7 ? -20.654 52.226 -3.643 0.50 24.79 9 SER C CA 1
ATOM 2367 C C . SER C 1 7 ? -20.167 52.870 -4.940 1.00 24.77 9 SER C C 1
ATOM 2368 O O . SER C 1 7 ? -20.219 52.257 -6.003 1.00 25.42 9 SER C O 1
ATOM 2373 N N . LYS C 1 8 ? -19.682 54.111 -4.849 1.00 25.22 10 LYS C N 1
ATOM 2374 C CA . LYS C 1 8 ? -19.162 54.783 -6.029 1.00 26.38 10 LYS C CA 1
ATOM 2375 C C . LYS C 1 8 ? -18.000 54.003 -6.694 1.00 27.37 10 LYS C C 1
ATOM 2376 O O . LYS C 1 8 ? -17.900 53.908 -7.934 1.00 26.78 10 LYS C O 1
ATOM 2382 N N . GLN C 1 9 ? -17.128 53.452 -5.864 1.00 27.63 11 GLN C N 1
ATOM 2383 C CA . GLN C 1 9 ? -16.025 52.660 -6.367 1.00 27.50 11 GLN C CA 1
ATOM 2384 C C . GLN C 1 9 ? -16.514 51.369 -7.008 1.00 28.06 11 GLN C C 1
ATOM 2385 O O . GLN C 1 9 ? -15.985 50.972 -8.018 1.00 28.38 11 GLN C O 1
ATOM 2391 N N . LEU C 1 10 ? -17.479 50.679 -6.412 1.00 28.19 12 LEU C N 1
ATOM 2392 C CA . LEU C 1 10 ? -17.954 49.454 -7.033 1.00 28.48 12 LEU C CA 1
ATOM 2393 C C . LEU C 1 10 ? -18.572 49.757 -8.379 1.00 28.28 12 LEU C C 1
ATOM 2394 O O . LEU C 1 10 ? -18.209 49.158 -9.385 1.00 28.30 12 LEU C O 1
ATOM 2399 N N . CYS C 1 11 ? -19.510 50.686 -8.376 1.00 28.15 13 CYS C N 1
ATOM 2400 C CA . CYS C 1 11 ? -20.101 51.207 -9.603 1.00 29.92 13 CYS C CA 1
ATOM 2401 C C . CYS C 1 11 ? -19.101 51.500 -10.727 1.00 29.68 13 CYS C C 1
ATOM 2402 O O . CYS C 1 11 ? -19.259 51.045 -11.864 1.00 28.64 13 CYS C O 1
ATOM 2405 N N . PHE C 1 12 ? -18.107 52.320 -10.442 1.00 28.72 14 PHE C N 1
ATOM 2406 C CA . PHE C 1 12 ? -17.187 52.708 -11.491 1.00 27.61 14 PHE C CA 1
ATOM 2407 C C . PHE C 1 12 ? -16.306 51.538 -11.970 1.00 27.86 14 PHE C C 1
ATOM 2408 O O . PHE C 1 12 ? -16.097 51.376 -13.197 1.00 27.69 14 PHE C O 1
ATOM 2416 N N . LEU C 1 13 ? -15.848 50.719 -11.016 1.00 27.78 15 LEU C N 1
ATOM 2417 C CA . LEU C 1 13 ? -14.917 49.615 -11.310 1.00 28.05 15 LEU C CA 1
ATOM 2418 C C . LEU C 1 13 ? -15.635 48.499 -12.026 1.00 28.77 15 LEU C C 1
ATOM 2419 O O . LEU C 1 13 ? -15.062 47.868 -12.926 1.00 29.20 15 LEU C O 1
ATOM 2424 N N . PHE C 1 14 ? -16.920 48.293 -11.697 1.00 29.17 16 PHE C N 1
ATOM 2425 C CA . PHE C 1 14 ? -17.732 47.357 -12.479 1.00 28.24 16 PHE C CA 1
ATOM 2426 C C . PHE C 1 14 ? -18.017 47.894 -13.866 1.00 28.78 16 PHE C C 1
ATOM 2427 O O . PHE C 1 14 ? -17.989 47.120 -14.835 1.00 29.14 16 PHE C O 1
ATOM 2435 N N . TYR C 1 15 ? -18.249 49.205 -13.974 1.00 27.50 17 TYR C N 1
ATOM 2436 C CA . TYR C 1 15 ? -18.478 49.829 -15.263 1.00 27.37 17 TYR C CA 1
ATOM 2437 C C . TYR C 1 15 ? -17.288 49.609 -16.221 1.00 27.89 17 TYR C C 1
ATOM 2438 O O . TYR C 1 15 ? -17.453 49.201 -17.391 1.00 26.58 17 TYR C O 1
ATOM 2447 N N . VAL C 1 16 ? -16.080 49.894 -15.732 1.00 26.57 18 VAL C N 1
ATOM 2448 C CA . VAL C 1 16 ? -14.912 49.782 -16.579 1.00 27.47 18 VAL C CA 1
ATOM 2449 C C . VAL C 1 16 ? -14.624 48.323 -16.926 1.00 27.63 18 VAL C C 1
ATOM 2450 O O . VAL C 1 16 ? -14.456 47.960 -18.109 1.00 28.92 18 VAL C O 1
ATOM 2454 N N . SER C 1 17 ? -14.569 47.495 -15.910 1.00 28.20 19 SER C N 1
ATOM 2455 C CA A SER C 1 17 ? -14.252 46.090 -16.077 0.70 29.00 19 SER C CA 1
ATOM 2456 C CA B SER C 1 17 ? -14.238 46.094 -16.113 0.30 28.78 19 SER C CA 1
ATOM 2457 C C . SER C 1 17 ? -15.245 45.413 -17.044 1.00 29.21 19 SER C C 1
ATOM 2458 O O . SER C 1 17 ? -14.843 44.755 -18.017 1.00 29.69 19 SER C O 1
ATOM 2463 N N . SER C 1 18 ? -16.535 45.587 -16.775 1.00 29.03 20 SER C N 1
ATOM 2464 C CA . SER C 1 18 ? -17.584 44.921 -17.578 1.00 29.58 20 SER C CA 1
ATOM 2465 C C . SER C 1 18 ? -17.508 45.298 -19.040 1.00 29.99 20 SER C C 1
ATOM 2466 O O . SER C 1 18 ? -17.508 44.440 -19.936 1.00 29.99 20 SER C O 1
ATOM 2469 N N . LYS C 1 19 ? -17.474 46.601 -19.299 1.00 30.08 21 LYS C N 1
ATOM 2470 C CA . LYS C 1 19 ? -17.394 47.118 -20.669 1.00 30.42 21 LYS C CA 1
ATOM 2471 C C . LYS C 1 19 ? -16.214 46.502 -21.455 1.00 30.00 21 LYS C C 1
ATOM 2472 O O . LYS C 1 19 ? -16.345 46.132 -22.634 1.00 27.16 21 LYS C O 1
ATOM 2478 N N . GLU C 1 20 ? -15.062 46.399 -20.798 1.00 28.53 22 GLU C N 1
ATOM 2479 C CA . GLU C 1 20 ? -13.867 45.903 -21.488 1.00 28.61 22 GLU C CA 1
ATOM 2480 C C . GLU C 1 20 ? -13.878 44.382 -21.647 1.00 27.05 22 GLU C C 1
ATOM 2481 O O . GLU C 1 20 ? -13.382 43.854 -22.626 1.00 26.57 22 GLU C O 1
ATOM 2487 N N . ILE C 1 21 ? -14.437 43.672 -20.682 1.00 26.97 23 ILE C N 1
ATOM 2488 C CA . ILE C 1 21 ? -14.529 42.223 -20.801 1.00 26.68 23 ILE C CA 1
ATOM 2489 C C . ILE C 1 21 ? -15.486 41.868 -21.956 1.00 27.18 23 ILE C C 1
ATOM 2490 O O . ILE C 1 21 ? -15.155 41.078 -22.873 1.00 25.04 23 ILE C O 1
ATOM 2495 N N . ILE C 1 22 ? -16.656 42.500 -21.938 1.00 26.85 24 ILE C N 1
ATOM 2496 C CA . ILE C 1 22 ? -17.636 42.264 -22.995 1.00 26.88 24 ILE C CA 1
ATOM 2497 C C . ILE C 1 22 ? -17.082 42.563 -24.373 1.00 27.07 24 ILE C C 1
ATOM 2498 O O . ILE C 1 22 ? -17.424 41.898 -25.346 1.00 27.08 24 ILE C O 1
ATOM 2503 N N A LYS C 1 23 ? -16.243 43.585 -24.483 0.50 27.68 25 LYS C N 1
ATOM 2504 N N B LYS C 1 23 ? -16.214 43.566 -24.446 0.50 27.47 25 LYS C N 1
ATOM 2505 C CA A LYS C 1 23 ? -15.662 43.888 -25.786 0.50 28.38 25 LYS C CA 1
ATOM 2506 C CA B LYS C 1 23 ? -15.595 43.947 -25.710 0.50 27.97 25 LYS C CA 1
ATOM 2507 C C A LYS C 1 23 ? -14.895 42.676 -26.302 0.50 28.17 25 LYS C C 1
ATOM 2508 C C B LYS C 1 23 ? -14.790 42.795 -26.298 0.50 27.93 25 LYS C C 1
ATOM 2509 O O A LYS C 1 23 ? -15.033 42.291 -27.460 0.50 28.26 25 LYS C O 1
ATOM 2510 O O B LYS C 1 23 ? -14.780 42.586 -27.511 0.50 28.07 25 LYS C O 1
ATOM 2521 N N . LYS C 1 24 ? -14.116 42.042 -25.436 1.00 27.84 26 LYS C N 1
ATOM 2522 C CA . LYS C 1 24 ? -13.326 40.908 -25.890 1.00 27.54 26 LYS C CA 1
ATOM 2523 C C . LYS C 1 24 ? -14.190 39.753 -26.379 1.00 27.33 26 LYS C C 1
ATOM 2524 O O . LYS C 1 24 ? -13.899 39.147 -27.418 1.00 27.02 26 LYS C O 1
ATOM 2530 N N . TYR C 1 25 ? -15.228 39.427 -25.616 1.00 26.48 27 TYR C N 1
ATOM 2531 C CA . TYR C 1 25 ? -16.216 38.414 -26.027 1.00 26.69 27 TYR C CA 1
ATOM 2532 C C . TYR C 1 25 ? -16.853 38.793 -27.378 1.00 26.35 27 TYR C C 1
ATOM 2533 O O . TYR C 1 25 ? -16.958 37.975 -28.280 1.00 25.44 27 TYR C O 1
ATOM 2542 N N . THR C 1 26 ? -17.281 40.044 -27.508 1.00 26.90 28 THR C N 1
ATOM 2543 C CA . THR C 1 26 ? -17.911 40.503 -28.753 1.00 27.71 28 THR C CA 1
ATOM 2544 C C . THR C 1 26 ? -16.973 40.294 -29.958 1.00 27.63 28 THR C C 1
ATOM 2545 O O . THR C 1 26 ? -17.436 39.907 -31.036 1.00 28.15 28 THR C O 1
ATOM 2549 N N . ASN C 1 27 ? -15.665 40.513 -29.781 1.00 27.82 29 ASN C N 1
ATOM 2550 C CA A ASN C 1 27 ? -14.683 40.223 -30.833 0.50 27.60 29 ASN C CA 1
ATOM 2551 C CA B ASN C 1 27 ? -14.707 40.220 -30.856 0.50 27.70 29 ASN C CA 1
ATOM 2552 C C . ASN C 1 27 ? -14.699 38.744 -31.223 1.00 27.50 29 ASN C C 1
ATOM 2553 O O . ASN C 1 27 ? -14.817 38.393 -32.399 1.00 27.43 29 ASN C O 1
ATOM 2562 N N . TYR C 1 28 ? -14.567 37.879 -30.228 1.00 25.96 30 TYR C N 1
ATOM 2563 C CA . TYR C 1 28 ? -14.532 36.447 -30.485 1.00 25.36 30 TYR C CA 1
ATOM 2564 C C . TYR C 1 28 ? -15.832 35.851 -31.014 1.00 24.65 30 TYR C C 1
ATOM 2565 O O . TYR C 1 28 ? -15.808 34.808 -31.655 1.00 23.59 30 TYR C O 1
ATOM 2574 N N . LEU C 1 29 ? -16.956 36.485 -30.692 1.00 23.66 31 LEU C N 1
ATOM 2575 C CA . LEU C 1 29 ? -18.273 35.957 -31.052 1.00 24.49 31 LEU C CA 1
ATOM 2576 C C . LEU C 1 29 ? -18.699 36.357 -32.473 1.00 25.33 31 LEU C C 1
ATOM 2577 O O . LEU C 1 29 ? -19.646 35.788 -33.018 1.00 25.27 31 LEU C O 1
ATOM 2582 N N . LYS C 1 30 ? -18.035 37.358 -33.028 1.00 25.96 32 LYS C N 1
ATOM 2583 C CA . LYS C 1 30 ? -18.299 37.815 -34.394 1.00 28.25 32 LYS C CA 1
ATOM 2584 C C . LYS C 1 30 ? -18.358 36.629 -35.388 1.00 28.84 32 LYS C C 1
ATOM 2585 O O . LYS C 1 30 ? -19.279 36.516 -36.234 1.00 28.84 32 LYS C O 1
ATOM 2591 N N . GLU C 1 31 ? -17.367 35.747 -35.278 1.00 28.84 33 GLU C N 1
ATOM 2592 C CA . GLU C 1 31 ? -17.304 34.530 -36.076 1.00 29.40 33 GLU C CA 1
ATOM 2593 C C . GLU C 1 31 ? -18.578 33.644 -36.023 1.00 28.75 33 GLU C C 1
ATOM 2594 O O . GLU C 1 31 ? -18.871 32.925 -36.979 1.00 27.92 33 GLU C O 1
ATOM 2600 N N . TYR C 1 32 ? -19.298 33.675 -34.904 1.00 28.35 34 TYR C N 1
ATOM 2601 C CA . TYR C 1 32 ? -20.449 32.790 -34.663 1.00 29.01 34 TYR C CA 1
ATOM 2602 C C . TYR C 1 32 ? -21.763 33.495 -34.915 1.00 29.00 34 TYR C C 1
ATOM 2603 O O . TYR C 1 32 ? -22.832 32.896 -34.819 1.00 29.59 34 TYR C O 1
ATOM 2612 N N . ASP C 1 33 ? -21.686 34.784 -35.190 1.00 29.62 35 ASP C N 1
ATOM 2613 C CA . ASP C 1 33 ? -22.878 35.573 -35.386 1.00 30.09 35 ASP C CA 1
ATOM 2614 C C . ASP C 1 33 ? -23.714 35.596 -34.127 1.00 30.04 35 ASP C C 1
ATOM 2615 O O . ASP C 1 33 ? -24.940 35.449 -34.206 1.00 29.81 35 ASP C O 1
ATOM 2620 N N . LEU C 1 34 ? -23.053 35.754 -32.972 1.00 28.75 36 LEU C N 1
ATOM 2621 C CA . LEU C 1 34 ? -23.724 35.778 -31.678 1.00 28.54 36 LEU C CA 1
ATOM 2622 C C . LEU C 1 34 ? -23.395 37.089 -30.971 1.00 28.13 36 LEU C C 1
ATOM 2623 O O . LEU C 1 34 ? -22.268 37.576 -31.056 1.00 28.39 36 LEU C O 1
ATOM 2628 N N . THR C 1 35 ? -24.394 37.699 -30.347 1.00 28.22 37 THR C N 1
ATOM 2629 C CA . THR C 1 35 ? -24.134 38.747 -29.350 1.00 28.14 37 THR C CA 1
ATOM 2630 C C . THR C 1 35 ? -23.755 38.067 -28.026 1.00 27.45 37 THR C C 1
ATOM 2631 O O . THR C 1 35 ? -24.026 36.864 -27.790 1.00 26.30 37 THR C O 1
ATOM 2635 N N . TYR C 1 36 ? -23.135 38.848 -27.158 1.00 27.59 38 TYR C N 1
ATOM 2636 C CA . TYR C 1 36 ? -22.702 38.335 -25.868 1.00 27.86 38 TYR C CA 1
ATOM 2637 C C . TYR C 1 36 ? -23.861 37.677 -25.103 1.00 27.59 38 TYR C C 1
ATOM 2638 O O . TYR C 1 36 ? -23.742 36.559 -24.588 1.00 26.92 38 TYR C O 1
ATOM 2647 N N . THR C 1 37 ? -24.992 38.363 -25.005 1.00 28.00 39 THR C N 1
ATOM 2648 C CA . THR C 1 37 ? -26.137 37.768 -24.293 1.00 28.34 39 THR C CA 1
ATOM 2649 C C . THR C 1 37 ? -26.660 36.486 -24.954 1.00 27.97 39 THR C C 1
ATOM 2650 O O . THR C 1 37 ? -27.184 35.609 -24.285 1.00 28.84 39 THR C O 1
ATOM 2654 N N . GLY C 1 38 ? -26.535 36.373 -26.270 1.00 28.49 40 GLY C N 1
ATOM 2655 C CA . GLY C 1 38 ? -26.961 35.136 -26.946 1.00 28.25 40 GLY C CA 1
ATOM 2656 C C . GLY C 1 38 ? -26.006 34.010 -26.574 1.00 28.13 40 GLY C C 1
ATOM 2657 O O . GLY C 1 38 ? -26.405 32.860 -26.334 1.00 26.68 40 GLY C O 1
ATOM 2658 N N . TYR C 1 39 ? -24.725 34.357 -26.490 1.00 27.95 41 TYR C N 1
ATOM 2659 C CA . TYR C 1 39 ? -23.734 33.378 -26.100 1.00 27.48 41 TYR C CA 1
ATOM 2660 C C . TYR C 1 39 ? -24.039 32.906 -24.683 1.00 28.19 41 TYR C C 1
ATOM 2661 O O . TYR C 1 39 ? -23.996 31.707 -24.379 1.00 28.25 41 TYR C O 1
ATOM 2670 N N . ILE C 1 40 ? -24.377 33.848 -23.809 1.00 27.81 42 ILE C N 1
ATOM 2671 C CA . ILE C 1 40 ? -24.677 33.497 -22.418 1.00 28.72 42 ILE C CA 1
ATOM 2672 C C . ILE C 1 40 ? -25.855 32.494 -22.352 1.00 28.24 42 ILE C C 1
ATOM 2673 O O . ILE C 1 40 ? -25.828 31.501 -21.598 1.00 26.60 42 ILE C O 1
ATOM 2678 N N . VAL C 1 41 ? -26.890 32.782 -23.137 1.00 28.17 43 VAL C N 1
ATOM 2679 C CA . VAL C 1 41 ? -28.057 31.906 -23.203 1.00 28.42 43 VAL C CA 1
ATOM 2680 C C . VAL C 1 41 ? -27.619 30.503 -23.653 1.00 28.04 43 VAL C C 1
ATOM 2681 O O . VAL C 1 41 ? -27.937 29.508 -22.988 1.00 27.43 43 VAL C O 1
ATOM 2685 N N . LEU C 1 42 ? -26.842 30.405 -24.738 1.00 27.56 44 LEU C N 1
ATOM 2686 C CA . LEU C 1 42 ? -26.518 29.068 -25.276 1.00 28.18 44 LEU C CA 1
ATOM 2687 C C . LEU C 1 42 ? -25.697 28.248 -24.302 1.00 29.13 44 LEU C C 1
ATOM 2688 O O . LEU C 1 42 ? -25.895 27.036 -24.159 1.00 28.56 44 LEU C O 1
ATOM 2693 N N . MET C 1 43 ? -24.752 28.920 -23.643 1.00 29.71 45 MET C N 1
ATOM 2694 C CA . MET C 1 43 ? -23.898 28.257 -22.678 1.00 30.05 45 MET C CA 1
ATOM 2695 C C . MET C 1 43 ? -24.717 27.740 -21.495 1.00 29.75 45 MET C C 1
ATOM 2696 O O . MET C 1 43 ? -24.354 26.732 -20.902 1.00 28.81 45 MET C O 1
ATOM 2701 N N . ALA C 1 44 ? -25.816 28.442 -21.174 1.00 30.03 46 ALA C N 1
ATOM 2702 C CA . ALA C 1 44 ? -26.683 28.127 -20.014 1.00 30.06 46 ALA C CA 1
ATOM 2703 C C . ALA C 1 44 ? -27.559 26.897 -20.199 1.00 30.22 46 ALA C C 1
ATOM 2704 O O . ALA C 1 44 ? -27.954 26.262 -19.230 1.00 30.25 46 ALA C O 1
ATOM 2706 N N . ILE C 1 45 ? -27.835 26.543 -21.450 1.00 30.12 47 ILE C N 1
ATOM 2707 C CA . ILE C 1 45 ? -28.699 25.396 -21.756 1.00 30.09 47 ILE C CA 1
ATOM 2708 C C . ILE C 1 45 ? -27.928 24.090 -21.864 1.00 29.61 47 ILE C C 1
ATOM 2709 O O . ILE C 1 45 ? -27.107 23.922 -22.746 1.00 30.76 47 ILE C O 1
ATOM 2714 N N . GLU C 1 46 ? -28.204 23.158 -20.972 1.00 30.04 48 GLU C N 1
ATOM 2715 C CA . GLU C 1 46 ? -27.504 21.899 -20.985 1.00 30.23 48 GLU C CA 1
ATOM 2716 C C . GLU C 1 46 ? -27.829 21.146 -22.254 1.00 30.47 48 GLU C C 1
ATOM 2717 O O . GLU C 1 46 ? -28.915 21.311 -22.819 1.00 30.49 48 GLU C O 1
ATOM 2723 N N . ASN C 1 47 ? -26.907 20.306 -22.704 1.00 30.42 49 ASN C N 1
ATOM 2724 C CA . ASN C 1 47 ? -27.119 19.622 -23.951 1.00 31.07 49 ASN C CA 1
ATOM 2725 C C . ASN C 1 47 ? -28.250 18.611 -23.915 1.00 31.64 49 ASN C C 1
ATOM 2726 O O . ASN C 1 47 ? -28.872 18.345 -24.944 1.00 32.57 49 ASN C O 1
ATOM 2731 N N . ASP C 1 48 ? -28.508 18.024 -22.748 1.00 31.85 50 ASP C N 1
ATOM 2732 C CA . ASP C 1 48 ? -29.545 16.994 -22.649 1.00 31.88 50 ASP C CA 1
ATOM 2733 C C . ASP C 1 48 ? -30.845 17.547 -22.066 1.00 31.55 50 ASP C C 1
ATOM 2734 O O . ASP C 1 48 ? -31.677 16.804 -21.554 1.00 31.62 50 ASP C O 1
ATOM 2739 N N . GLU C 1 49 ? -31.025 18.854 -22.185 1.00 31.63 51 GLU C N 1
ATOM 2740 C CA . GLU C 1 49 ? -32.018 19.559 -21.391 1.00 31.83 51 GLU C CA 1
ATOM 2741 C C . GLU C 1 49 ? -33.129 20.225 -22.193 1.00 31.60 51 GLU C C 1
ATOM 2742 O O . GLU C 1 49 ? -32.890 20.846 -23.236 1.00 31.73 51 GLU C O 1
ATOM 2748 N N . LYS C 1 50 ? -34.340 20.082 -21.665 1.00 31.02 52 LYS C N 1
ATOM 2749 C CA . LYS C 1 50 ? -35.527 20.775 -22.126 1.00 30.82 52 LYS C CA 1
ATOM 2750 C C . LYS C 1 50 ? -35.915 21.747 -20.999 1.00 30.40 52 LYS C C 1
ATOM 2751 O O . LYS C 1 50 ? -35.948 21.364 -19.822 1.00 30.20 52 LYS C O 1
ATOM 2757 N N . LEU C 1 51 ? -36.213 22.991 -21.345 1.00 29.80 53 LEU C N 1
ATOM 2758 C CA . LEU C 1 51 ? -36.352 24.030 -20.332 1.00 29.78 53 LEU C CA 1
ATOM 2759 C C . LEU C 1 51 ? -37.366 25.092 -20.720 1.00 28.84 53 LEU C C 1
ATOM 2760 O O . LEU C 1 51 ? -37.379 25.512 -21.864 1.00 28.87 53 LEU C O 1
ATOM 2765 N N . ASN C 1 52 ? -38.164 25.589 -19.775 1.00 27.16 54 ASN C N 1
ATOM 2766 C CA . ASN C 1 52 ? -39.044 26.732 -20.089 1.00 26.21 54 ASN C CA 1
ATOM 2767 C C . ASN C 1 52 ? -38.406 28.124 -19.930 1.00 25.11 54 ASN C C 1
ATOM 2768 O O . ASN C 1 52 ? -37.423 28.300 -19.180 1.00 25.08 54 ASN C O 1
ATOM 2773 N N . ILE C 1 53 ? -38.980 29.116 -20.611 1.00 23.67 55 ILE C N 1
ATOM 2774 C CA A ILE C 1 53 ? -38.378 30.443 -20.678 0.50 23.89 55 ILE C CA 1
ATOM 2775 C CA B ILE C 1 53 ? -38.381 30.447 -20.676 0.50 23.78 55 ILE C CA 1
ATOM 2776 C C . ILE C 1 53 ? -38.193 31.167 -19.336 1.00 23.73 55 ILE C C 1
ATOM 2777 O O . ILE C 1 53 ? -37.236 31.949 -19.186 1.00 23.72 55 ILE C O 1
ATOM 2786 N N . LYS C 1 54 ? -39.088 30.933 -18.372 1.00 24.07 56 LYS C N 1
ATOM 2787 C CA . LYS C 1 54 ? -38.958 31.547 -17.023 1.00 24.47 56 LYS C CA 1
ATOM 2788 C C . LYS C 1 54 ? -37.787 30.915 -16.253 1.00 25.10 56 LYS C C 1
ATOM 2789 O O . LYS C 1 54 ? -37.028 31.627 -15.566 1.00 25.44 56 LYS C O 1
ATOM 2795 N N . LYS C 1 55 ? -37.652 29.590 -16.320 1.00 25.05 57 LYS C N 1
ATOM 2796 C CA . LYS C 1 55 ? -36.499 28.926 -15.671 1.00 25.55 57 LYS C CA 1
ATOM 2797 C C . LYS C 1 55 ? -35.157 29.379 -16.282 1.00 25.68 57 LYS C C 1
ATOM 2798 O O . LYS C 1 55 ? -34.153 29.614 -15.564 1.00 25.19 57 LYS C O 1
ATOM 2804 N N . LEU C 1 56 ? -35.146 29.517 -17.605 1.00 24.85 58 LEU C N 1
ATOM 2805 C CA . LEU C 1 56 ? -33.970 29.965 -18.320 1.00 25.24 58 LEU C CA 1
ATOM 2806 C C . LEU C 1 56 ? -33.631 31.385 -17.920 1.00 25.32 58 LEU C C 1
ATOM 2807 O O . LEU C 1 56 ? -32.455 31.704 -17.717 1.00 24.20 58 LEU C O 1
ATOM 2812 N N . GLY C 1 57 ? -34.660 32.226 -17.784 1.00 25.10 59 GLY C N 1
ATOM 2813 C CA . GLY C 1 57 ? -34.490 33.619 -17.377 1.00 25.52 59 GLY C CA 1
ATOM 2814 C C . GLY C 1 57 ? -33.914 33.735 -15.972 1.00 27.10 59 GLY C C 1
ATOM 2815 O O . GLY C 1 57 ? -33.022 34.560 -15.717 1.00 26.64 59 GLY C O 1
ATOM 2816 N N A GLU C 1 58 ? -34.393 32.899 -15.061 0.50 27.28 60 GLU C N 1
ATOM 2817 N N B GLU C 1 58 ? -34.431 32.913 -15.074 0.50 26.95 60 GLU C N 1
ATOM 2818 C CA A GLU C 1 58 ? -33.821 32.862 -13.710 0.50 28.42 60 GLU C CA 1
ATOM 2819 C CA B GLU C 1 58 ? -33.872 32.798 -13.735 0.50 27.85 60 GLU C CA 1
ATOM 2820 C C A GLU C 1 58 ? -32.371 32.386 -13.728 0.50 28.51 60 GLU C C 1
ATOM 2821 C C B GLU C 1 58 ? -32.380 32.473 -13.834 0.50 28.23 60 GLU C C 1
ATOM 2822 O O A GLU C 1 58 ? -31.537 32.869 -12.954 0.50 28.57 60 GLU C O 1
ATOM 2823 O O B GLU C 1 58 ? -31.533 33.158 -13.246 0.50 28.48 60 GLU C O 1
ATOM 2834 N N . ARG C 1 59 ? -32.063 31.438 -14.605 1.00 28.38 61 ARG C N 1
ATOM 2835 C CA . ARG C 1 59 ? -30.710 30.901 -14.644 1.00 28.18 61 ARG C CA 1
ATOM 2836 C C . ARG C 1 59 ? -29.672 31.914 -15.123 1.00 28.90 61 ARG C C 1
ATOM 2837 O O . ARG C 1 59 ? -28.541 31.972 -14.601 1.00 27.73 61 ARG C O 1
ATOM 2845 N N . VAL C 1 60 ? -30.039 32.710 -16.122 1.00 28.43 62 VAL C N 1
ATOM 2846 C CA . VAL C 1 60 ? -29.100 33.679 -16.640 1.00 28.68 62 VAL C CA 1
ATOM 2847 C C . VAL C 1 60 ? -29.429 35.119 -16.239 1.00 28.60 62 VAL C C 1
ATOM 2848 O O . VAL C 1 60 ? -28.845 36.055 -16.780 1.00 29.19 62 VAL C O 1
ATOM 2852 N N . PHE C 1 61 ? -30.354 35.306 -15.302 1.00 28.67 63 PHE C N 1
ATOM 2853 C CA . PHE C 1 61 ? -30.640 36.654 -14.809 1.00 28.62 63 PHE C CA 1
ATOM 2854 C C . PHE C 1 61 ? -31.112 37.603 -15.901 1.00 29.03 63 PHE C C 1
ATOM 2855 O O . PHE C 1 61 ? -30.705 38.757 -15.934 1.00 29.55 63 PHE C O 1
ATOM 2863 N N . LEU C 1 62 ? -31.993 37.126 -16.787 1.00 28.40 64 LEU C N 1
ATOM 2864 C CA . LEU C 1 62 ? -32.555 37.968 -17.837 1.00 27.89 64 LEU C CA 1
ATOM 2865 C C . LEU C 1 62 ? -34.059 38.012 -17.639 1.00 27.06 64 LEU C C 1
ATOM 2866 O O . LEU C 1 62 ? -34.641 37.048 -17.164 1.00 27.42 64 LEU C O 1
ATOM 2871 N N . ASP C 1 63 ? -34.679 39.139 -17.964 1.00 26.08 65 ASP C N 1
ATOM 2872 C CA A ASP C 1 63 ? -36.134 39.188 -17.891 0.70 25.74 65 ASP C CA 1
ATOM 2873 C CA B ASP C 1 63 ? -36.133 39.269 -17.917 0.30 25.46 65 ASP C CA 1
ATOM 2874 C C . ASP C 1 63 ? -36.740 38.693 -19.206 1.00 24.94 65 ASP C C 1
ATOM 2875 O O . ASP C 1 63 ? -36.066 38.643 -20.242 1.00 24.46 65 ASP C O 1
ATOM 2884 N N . SER C 1 64 ? -38.006 38.275 -19.160 1.00 24.32 66 SER C N 1
ATOM 2885 C CA . SER C 1 64 ? -38.619 37.696 -20.361 1.00 24.08 66 SER C CA 1
ATOM 2886 C C . SER C 1 64 ? -38.577 38.681 -21.517 1.00 24.73 66 SER C C 1
ATOM 2887 O O . SER C 1 64 ? -38.409 38.289 -22.681 1.00 24.98 66 SER C O 1
ATOM 2890 N N . GLY C 1 65 ? -38.758 39.965 -21.213 1.00 25.48 67 GLY C N 1
ATOM 2891 C CA . GLY C 1 65 ? -38.780 40.996 -22.255 1.00 26.32 67 GLY C CA 1
ATOM 2892 C C . GLY C 1 65 ? -37.489 40.993 -23.063 1.00 27.49 67 GLY C C 1
ATOM 2893 O O . GLY C 1 65 ? -37.459 41.447 -24.213 1.00 27.03 67 GLY C O 1
ATOM 2894 N N . THR C 1 66 ? -36.414 40.497 -22.448 1.00 27.86 68 THR C N 1
ATOM 2895 C CA . THR C 1 66 ? -35.109 40.440 -23.108 1.00 29.66 68 THR C CA 1
ATOM 2896 C C . THR C 1 66 ? -34.927 39.089 -23.777 1.00 30.00 68 THR C C 1
ATOM 2897 O O . THR C 1 66 ? -34.452 38.993 -24.908 1.00 30.99 68 THR C O 1
ATOM 2901 N N . LEU C 1 67 ? -35.286 38.040 -23.056 1.00 30.37 69 LEU C N 1
ATOM 2902 C CA . LEU C 1 67 ? -35.082 36.685 -23.539 1.00 30.92 69 LEU C CA 1
ATOM 2903 C C . LEU C 1 67 ? -35.955 36.324 -24.761 1.00 31.19 69 LEU C C 1
ATOM 2904 O O . LEU C 1 67 ? -35.506 35.653 -25.703 1.00 31.22 69 LEU C O 1
ATOM 2909 N N . THR C 1 68 ? -37.204 36.770 -24.739 1.00 30.92 70 THR C N 1
ATOM 2910 C CA . THR C 1 68 ? -38.154 36.444 -25.796 1.00 31.14 70 THR C CA 1
ATOM 2911 C C . THR C 1 68 ? -37.636 36.718 -27.194 1.00 30.62 70 THR C C 1
ATOM 2912 O O . THR C 1 68 ? -37.501 35.798 -28.003 1.00 31.61 70 THR C O 1
ATOM 2916 N N . PRO C 1 69 ? -37.360 37.987 -27.506 1.00 30.64 71 PRO C N 1
ATOM 2917 C CA . PRO C 1 69 ? -36.839 38.287 -28.848 1.00 29.91 71 PRO C CA 1
ATOM 2918 C C . PRO C 1 69 ? -35.471 37.637 -29.082 1.00 28.86 71 PRO C C 1
ATOM 2919 O O . PRO C 1 69 ? -35.120 37.318 -30.214 1.00 28.76 71 PRO C O 1
ATOM 2923 N N . LEU C 1 70 ? -34.707 37.415 -28.014 1.00 28.47 72 LEU C N 1
ATOM 2924 C CA . LEU C 1 70 ? -33.372 36.823 -28.181 1.00 27.30 72 LEU C CA 1
ATOM 2925 C C . LEU C 1 70 ? -33.478 35.359 -28.638 1.00 26.91 72 LEU C C 1
ATOM 2926 O O . LEU C 1 70 ? -32.773 34.937 -29.547 1.00 26.58 72 LEU C O 1
ATOM 2931 N N . LEU C 1 71 ? -34.366 34.595 -28.009 1.00 26.58 73 LEU C N 1
ATOM 2932 C CA . LEU C 1 71 ? -34.597 33.217 -28.399 1.00 27.17 73 LEU C CA 1
ATOM 2933 C C . LEU C 1 71 ? -35.142 33.085 -29.834 1.00 27.61 73 LEU C C 1
ATOM 2934 O O . LEU C 1 71 ? -34.952 32.057 -30.488 1.00 26.57 73 LEU C O 1
ATOM 2939 N N . LYS C 1 72 ? -35.852 34.114 -30.292 1.00 27.76 74 LYS C N 1
ATOM 2940 C CA . LYS C 1 72 ? -36.389 34.136 -31.647 1.00 28.61 74 LYS C CA 1
ATOM 2941 C C . LYS C 1 72 ? -35.209 34.162 -32.593 1.00 28.35 74 LYS C C 1
ATOM 2942 O O . LYS C 1 72 ? -35.210 33.485 -33.629 1.00 28.24 74 LYS C O 1
ATOM 2948 N N . LYS C 1 73 ? -34.198 34.940 -32.227 1.00 28.48 75 LYS C N 1
ATOM 2949 C CA . LYS C 1 73 ? -33.028 35.091 -33.058 1.00 28.79 75 LYS C CA 1
ATOM 2950 C C . LYS C 1 73 ? -32.175 33.829 -33.068 1.00 28.89 75 LYS C C 1
ATOM 2951 O O . LYS C 1 73 ? -31.679 33.415 -34.109 1.00 27.91 75 LYS C O 1
ATOM 2957 N N . LEU C 1 74 ? -32.016 33.219 -31.903 1.00 28.61 76 LEU C N 1
ATOM 2958 C CA . LEU C 1 74 ? -31.294 31.960 -31.796 1.00 28.93 76 LEU C CA 1
ATOM 2959 C C . LEU C 1 74 ? -32.033 30.851 -32.518 1.00 28.65 76 LEU C C 1
ATOM 2960 O O . LEU C 1 74 ? -31.406 29.926 -33.038 1.00 28.55 76 LEU C O 1
ATOM 2965 N N . GLU C 1 75 ? -33.366 30.907 -32.516 1.00 28.30 77 GLU C N 1
ATOM 2966 C CA A GLU C 1 75 ? -34.142 29.954 -33.286 0.60 28.66 77 GLU C CA 1
ATOM 2967 C CA B GLU C 1 75 ? -34.135 29.950 -33.281 0.40 28.51 77 GLU C CA 1
ATOM 2968 C C . GLU C 1 75 ? -33.858 30.174 -34.768 1.00 28.26 77 GLU C C 1
ATOM 2969 O O . GLU C 1 75 ? -33.635 29.225 -35.510 1.00 28.12 77 GLU C O 1
ATOM 2980 N N . LYS C 1 76 ? -33.854 31.432 -35.205 1.00 28.21 78 LYS C N 1
ATOM 2981 C CA . LYS C 1 76 ? -33.618 31.706 -36.634 1.00 27.42 78 LYS C CA 1
ATOM 2982 C C . LYS C 1 76 ? -32.210 31.327 -37.070 1.00 27.46 78 LYS C C 1
ATOM 2983 O O . LYS C 1 76 ? -31.957 31.155 -38.261 1.00 26.56 78 LYS C O 1
ATOM 2989 N N . LYS C 1 77 ? -31.286 31.221 -36.112 1.00 27.19 79 LYS C N 1
ATOM 2990 C CA . LYS C 1 77 ? -29.907 30.824 -36.417 1.00 27.76 79 LYS C CA 1
ATOM 2991 C C . LYS C 1 77 ? -29.699 29.316 -36.255 1.00 27.66 79 LYS C C 1
ATOM 2992 O O . LYS C 1 77 ? -28.572 28.818 -36.354 1.00 27.54 79 LYS C O 1
ATOM 2998 N N . ASP C 1 78 ? -30.786 28.597 -35.999 1.00 27.41 80 ASP C N 1
ATOM 2999 C CA . ASP C 1 78 ? -30.728 27.150 -35.880 1.00 27.87 80 ASP C CA 1
ATOM 3000 C C . ASP C 1 78 ? -29.899 26.667 -34.698 1.00 27.77 80 ASP C C 1
ATOM 3001 O O . ASP C 1 78 ? -29.378 25.547 -34.744 1.00 27.51 80 ASP C O 1
ATOM 3006 N N . TYR C 1 79 ? -29.777 27.497 -33.656 1.00 27.25 81 TYR C N 1
ATOM 3007 C CA . TYR C 1 79 ? -29.070 27.116 -32.430 1.00 27.84 81 TYR C CA 1
ATOM 3008 C C . TYR C 1 79 ? -30.041 26.581 -31.378 1.00 27.77 81 TYR C C 1
ATOM 3009 O O . TYR C 1 79 ? -29.684 25.723 -30.565 1.00 27.48 81 TYR C O 1
ATOM 3018 N N . VAL C 1 80 ? -31.270 27.089 -31.412 1.00 27.56 82 VAL C N 1
ATOM 3019 C CA . VAL C 1 80 ? -32.290 26.709 -30.457 1.00 27.79 82 VAL C CA 1
ATOM 3020 C C . VAL C 1 80 ? -33.604 26.285 -31.119 1.00 28.70 82 VAL C C 1
ATOM 3021 O O . VAL C 1 80 ? -33.938 26.731 -32.226 1.00 28.24 82 VAL C O 1
ATOM 3025 N N . VAL C 1 81 ? -34.329 25.381 -30.464 1.00 29.38 83 VAL C N 1
ATOM 3026 C CA . VAL C 1 81 ? -35.630 24.934 -30.977 1.00 30.78 83 VAL C CA 1
ATOM 3027 C C . VAL C 1 81 ? -36.644 24.820 -29.848 1.00 31.83 83 VAL C C 1
ATOM 3028 O O . VAL C 1 81 ? -36.284 24.502 -28.720 1.00 31.72 83 VAL C O 1
ATOM 3032 N N . ARG C 1 82 ? -37.904 25.083 -30.173 1.00 33.43 84 ARG C N 1
ATOM 3033 C CA . ARG C 1 82 ? -38.998 24.972 -29.233 1.00 35.52 84 ARG C CA 1
ATOM 3034 C C . ARG C 1 82 ? -39.687 23.621 -29.405 1.00 36.38 84 ARG C C 1
ATOM 3035 O O . ARG C 1 82 ? -39.723 23.055 -30.496 1.00 36.77 84 ARG C O 1
ATOM 3043 N N . THR C 1 83 ? -40.256 23.124 -28.320 1.00 37.63 85 THR C N 1
ATOM 3044 C CA . THR C 1 83 ? -40.736 21.757 -28.258 1.00 38.68 85 THR C CA 1
ATOM 3045 C C . THR C 1 83 ? -42.161 21.647 -27.727 1.00 39.23 85 THR C C 1
ATOM 3046 O O . THR C 1 83 ? -42.742 22.633 -27.272 1.00 40.10 85 THR C O 1
ATOM 3050 N N . ARG C 1 84 ? -42.714 20.437 -27.798 1.00 39.49 86 ARG C N 1
ATOM 3051 C CA . ARG C 1 84 ? -43.954 20.096 -27.115 1.00 39.51 86 ARG C CA 1
ATOM 3052 C C . ARG C 1 84 ? -43.645 19.141 -25.968 1.00 39.46 86 ARG C C 1
ATOM 3053 O O . ARG C 1 84 ? -44.007 17.965 -26.024 1.00 39.58 86 ARG C O 1
ATOM 3055 N N . LEU C 1 92 ? -44.450 25.090 -24.071 1.00 37.50 94 LEU C N 1
ATOM 3056 C CA . LEU C 1 92 ? -43.390 24.917 -25.053 1.00 37.80 94 LEU C CA 1
ATOM 3057 C C . LEU C 1 92 ? -41.987 25.074 -24.454 1.00 37.44 94 LEU C C 1
ATOM 3058 O O . LEU C 1 92 ? -41.611 26.149 -23.987 1.00 37.11 94 LEU C O 1
ATOM 3063 N N . GLN C 1 93 ? -41.206 24.004 -24.511 1.00 36.93 95 GLN C N 1
ATOM 3064 C CA . GLN C 1 93 ? -39.856 24.027 -23.988 1.00 36.31 95 GLN C CA 1
ATOM 3065 C C . GLN C 1 93 ? -38.907 24.704 -24.964 1.00 35.57 95 GLN C C 1
ATOM 3066 O O . GLN C 1 93 ? -39.264 24.991 -26.107 1.00 35.24 95 GLN C O 1
ATOM 3072 N N . ILE C 1 94 ? -37.701 24.967 -24.475 1.00 34.58 96 ILE C N 1
ATOM 3073 C CA . ILE C 1 94 ? -36.574 25.407 -25.279 1.00 33.93 96 ILE C CA 1
ATOM 3074 C C . ILE C 1 94 ? -35.497 24.332 -25.192 1.00 33.30 96 ILE C C 1
ATOM 3075 O O . ILE C 1 94 ? -35.305 23.716 -24.140 1.00 33.35 96 ILE C O 1
ATOM 3080 N N . SER C 1 95 ? -34.789 24.086 -26.285 1.00 31.99 97 SER C N 1
ATOM 3081 C CA . SER C 1 95 ? -33.654 23.174 -26.212 1.00 30.50 97 SER C CA 1
ATOM 3082 C C . SER C 1 95 ? -32.646 23.462 -27.325 1.00 29.60 97 SER C C 1
ATOM 3083 O O . SER C 1 95 ? -32.907 24.277 -28.208 1.00 29.22 97 SER C O 1
ATOM 3086 N N . LEU C 1 96 ? -31.483 22.818 -27.271 1.00 28.46 98 LEU C N 1
ATOM 3087 C CA . LEU C 1 96 ? -30.476 23.068 -28.286 1.00 27.74 98 LEU C CA 1
ATOM 3088 C C . LEU C 1 96 ? -30.741 22.131 -29.450 1.00 27.42 98 LEU C C 1
ATOM 3089 O O . LEU C 1 96 ? -31.111 20.966 -29.261 1.00 26.87 9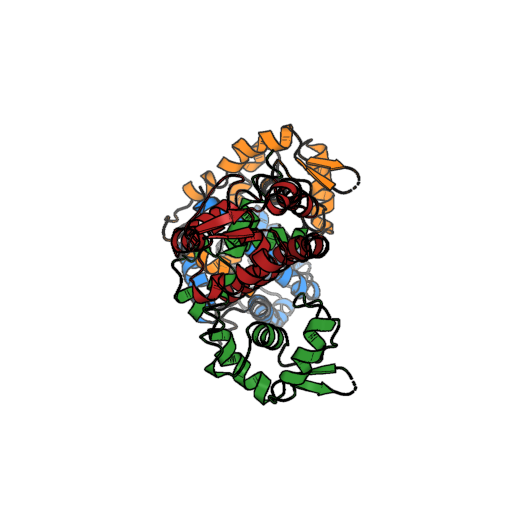8 LEU C O 1
ATOM 3094 N N . THR C 1 97 ? -30.572 22.656 -30.656 1.00 27.30 99 THR C N 1
ATOM 3095 C CA . THR C 1 97 ? -30.571 21.836 -31.850 1.00 26.94 99 THR C CA 1
ATOM 3096 C C . THR C 1 97 ? -29.232 21.112 -31.858 1.00 27.55 99 THR C C 1
ATOM 3097 O O . THR C 1 97 ? -28.340 21.467 -31.087 1.00 27.18 99 THR C O 1
ATOM 3101 N N . GLU C 1 98 ? -29.065 20.128 -32.742 1.00 28.14 100 GLU C N 1
ATOM 3102 C CA . GLU C 1 98 ? -27.789 19.424 -32.852 1.00 29.03 100 GLU C CA 1
ATOM 3103 C C . GLU C 1 98 ? -26.688 20.431 -33.189 1.00 29.30 100 GLU C C 1
ATOM 3104 O O . GLU C 1 98 ? -25.555 20.311 -32.731 1.00 29.36 100 GLU C O 1
ATOM 3110 N N . GLN C 1 99 ? -27.045 21.439 -33.976 1.00 29.76 101 GLN C N 1
ATOM 3111 C CA . GLN C 1 99 ? -26.130 22.512 -34.359 1.00 30.45 101 GLN C CA 1
ATOM 3112 C C . GLN C 1 99 ? -25.781 23.443 -33.193 1.00 30.51 101 GLN C C 1
ATOM 3113 O O . GLN C 1 99 ? -24.660 23.955 -33.108 1.00 30.52 101 GLN C O 1
ATOM 3119 N N . GLY C 1 100 ? -26.751 23.695 -32.321 1.00 30.14 102 GLY C N 1
ATOM 3120 C CA . GLY C 1 100 ? -26.497 24.493 -31.124 1.00 30.71 102 GLY C CA 1
ATOM 3121 C C . GLY C 1 100 ? -25.538 23.757 -30.216 1.00 30.89 102 GLY C C 1
ATOM 3122 O O . GLY C 1 100 ? -24.614 24.359 -29.652 1.00 31.47 102 GLY C O 1
ATOM 3123 N N . LYS C 1 101 ? -25.770 22.455 -30.066 1.00 30.70 103 LYS C N 1
ATOM 3124 C CA . LYS C 1 101 ? -24.904 21.607 -29.265 1.00 31.57 103 LYS C CA 1
ATOM 3125 C C . LYS C 1 101 ? -23.495 21.589 -29.866 1.00 31.60 103 LYS C C 1
ATOM 3126 O O . LYS C 1 101 ? -22.514 21.663 -29.126 1.00 31.50 103 LYS C O 1
ATOM 3132 N N . ALA C 1 102 ? -23.404 21.505 -31.197 1.00 31.32 104 ALA C N 1
ATOM 3133 C CA . ALA C 1 102 ? -22.106 21.500 -31.884 1.00 31.49 104 ALA C CA 1
ATOM 3134 C C . ALA C 1 102 ? -21.180 22.671 -31.506 1.00 31.98 104 ALA C C 1
ATOM 3135 O O . ALA C 1 102 ? -19.996 22.461 -31.222 1.00 32.33 104 ALA C O 1
ATOM 3137 N N . ILE C 1 103 ? -21.702 23.895 -31.505 1.00 32.11 105 ILE C N 1
ATOM 3138 C CA . ILE C 1 103 ? -20.873 25.064 -31.178 1.00 32.89 105 ILE C CA 1
ATOM 3139 C C . ILE C 1 103 ? -20.627 25.283 -29.682 1.00 32.81 105 ILE C C 1
ATOM 3140 O O . ILE C 1 103 ? -19.934 26.218 -29.303 1.00 33.09 105 ILE C O 1
ATOM 3145 N N . LYS C 1 104 ? -21.178 24.408 -28.849 1.00 32.45 106 LYS C N 1
ATOM 3146 C CA . LYS C 1 104 ? -20.964 24.468 -27.410 1.00 32.53 106 LYS C CA 1
ATOM 3147 C C . LYS C 1 104 ? -19.476 24.312 -27.090 1.00 31.85 106 LYS C C 1
ATOM 3148 O O . LYS C 1 104 ? -18.949 24.988 -26.220 1.00 32.11 106 LYS C O 1
ATOM 3154 N N . SER C 1 105 ? -18.816 23.400 -27.799 1.00 31.99 107 SER C N 1
ATOM 3155 C CA . SER C 1 105 ? -17.401 23.085 -27.565 1.00 31.23 107 SER C CA 1
ATOM 3156 C C . SER C 1 105 ? -16.493 24.275 -27.905 1.00 30.48 107 SER C C 1
ATOM 3157 O O . SER C 1 105 ? -15.738 24.753 -27.057 1.00 30.74 107 SER C O 1
ATOM 3160 N N . PRO C 1 106 ? -16.580 24.776 -29.146 1.00 29.86 108 PRO C N 1
ATOM 3161 C CA . PRO C 1 106 ? -15.807 25.974 -29.472 1.00 29.32 108 PRO C CA 1
ATOM 3162 C C . PRO C 1 106 ? -16.190 27.173 -28.600 1.00 28.37 108 PRO C C 1
ATOM 3163 O O . PRO C 1 106 ? -15.319 27.939 -28.183 1.00 28.17 108 PRO C O 1
ATOM 3167 N N . LEU C 1 107 ? -17.478 27.327 -28.303 1.00 27.36 109 LEU C N 1
ATOM 3168 C CA . LEU C 1 107 ? -17.910 28.444 -27.466 1.00 27.15 109 LEU C CA 1
ATOM 3169 C C . LEU C 1 107 ? -17.281 28.438 -26.078 1.00 26.83 109 LEU C C 1
ATOM 3170 O O . LEU C 1 107 ? -16.948 29.486 -25.540 1.00 26.08 109 LEU C O 1
ATOM 3175 N N . ALA C 1 108 ? -17.153 27.253 -25.495 1.00 27.83 110 ALA C N 1
ATOM 3176 C CA . ALA C 1 108 ? -16.603 27.099 -24.138 1.00 28.97 110 ALA C CA 1
ATOM 3177 C C . ALA C 1 108 ? -15.150 27.569 -24.067 1.00 29.54 110 ALA C C 1
ATOM 3178 O O . ALA C 1 108 ? -14.662 28.003 -23.011 1.00 30.34 110 ALA C O 1
ATOM 3180 N N . GLU C 1 109 ? -14.461 27.514 -25.194 1.00 29.10 111 GLU C N 1
ATOM 3181 C CA . GLU C 1 109 ? -13.070 27.937 -25.202 1.00 29.41 111 GLU C CA 1
ATOM 3182 C C . GLU C 1 109 ? -12.926 29.455 -25.134 1.00 29.06 111 GLU C C 1
ATOM 3183 O O . GLU C 1 109 ? -11.864 29.970 -24.838 1.00 29.68 111 GLU C O 1
ATOM 3189 N N . ILE C 1 110 ? -14.006 30.180 -25.376 1.00 28.05 112 ILE C N 1
ATOM 3190 C CA . ILE C 1 110 ? -13.901 31.628 -25.435 1.00 26.48 112 ILE C CA 1
ATOM 3191 C C . ILE C 1 110 ? -13.588 32.284 -24.094 1.00 26.25 112 ILE C C 1
ATOM 3192 O O . ILE C 1 110 ? -12.760 33.213 -24.032 1.00 25.85 112 ILE C O 1
ATOM 3197 N N . SER C 1 111 ? -14.234 31.846 -23.022 1.00 25.19 113 SER C N 1
ATOM 3198 C CA A SER C 1 111 ? -13.950 32.460 -21.731 0.70 25.83 113 SER C CA 1
ATOM 3199 C CA B SER C 1 111 ? -13.965 32.426 -21.713 0.30 25.54 113 SER C CA 1
ATOM 3200 C C . SER C 1 111 ? -12.497 32.242 -21.312 1.00 25.46 113 SER C C 1
ATOM 3201 O O . SER C 1 111 ? -11.917 33.110 -20.688 1.00 25.30 113 SER C O 1
ATOM 3206 N N . VAL C 1 112 ? -11.923 31.101 -21.686 1.00 26.56 114 VAL C N 1
ATOM 3207 C CA . VAL C 1 112 ? -10.497 30.824 -21.443 1.00 27.33 114 VAL C CA 1
ATOM 3208 C C . VAL C 1 112 ? -9.646 31.804 -22.246 1.00 26.53 114 VAL C C 1
ATOM 3209 O O . VAL C 1 112 ? -8.703 32.369 -21.729 1.00 26.10 114 VAL C O 1
ATOM 3213 N N . LYS C 1 113 ? -9.965 31.973 -23.529 1.00 25.92 115 LYS C N 1
ATOM 3214 C CA . LYS C 1 113 ? -9.268 32.953 -24.357 1.00 26.12 115 LYS C CA 1
ATOM 3215 C C . LYS C 1 113 ? -9.292 34.374 -23.800 1.00 26.30 115 LYS C C 1
ATOM 3216 O O . LYS C 1 113 ? -8.262 35.081 -23.811 1.00 25.78 115 LYS C O 1
ATOM 3222 N N . VAL C 1 114 ? -10.454 34.809 -23.326 1.00 25.16 116 VAL C N 1
ATOM 3223 C CA . VAL C 1 114 ? -10.588 36.143 -22.823 1.00 25.55 116 VAL C CA 1
ATOM 3224 C C . VAL C 1 114 ? -9.741 36.241 -21.528 1.00 26.95 116 VAL C C 1
ATOM 3225 O O . VAL C 1 114 ? -8.971 37.189 -21.353 1.00 27.05 116 VAL C O 1
ATOM 3229 N N . PHE C 1 115 ? -9.848 35.233 -20.660 1.00 27.19 117 PHE C N 1
ATOM 3230 C CA . PHE C 1 115 ? -9.057 35.184 -19.406 1.00 27.75 117 PHE C CA 1
ATOM 3231 C C . PHE C 1 115 ? -7.567 35.285 -19.782 1.00 28.31 117 PHE C C 1
ATOM 3232 O O . PHE C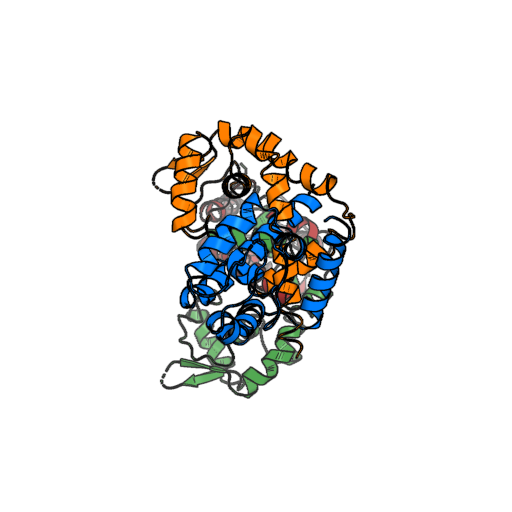 1 115 ? -6.782 36.093 -19.216 1.00 27.68 117 PHE C O 1
ATOM 3240 N N . ASN C 1 116 ? -7.200 34.489 -20.776 1.00 27.90 118 ASN C N 1
ATOM 3241 C CA . ASN C 1 116 ? -5.794 34.369 -21.199 1.00 28.81 118 ASN C CA 1
ATOM 3242 C C . ASN C 1 116 ? -5.224 35.637 -21.826 1.00 29.79 118 ASN C C 1
ATOM 3243 O O . ASN C 1 116 ? -4.004 35.778 -21.903 1.00 30.24 118 ASN C O 1
ATOM 3248 N N . GLU C 1 117 ? -6.078 36.580 -22.265 1.00 30.36 119 GLU C N 1
ATOM 3249 C CA . GLU C 1 117 ? -5.661 37.854 -22.861 1.00 31.46 119 GLU C CA 1
ATOM 3250 C C . GLU C 1 117 ? -5.354 38.898 -21.808 1.00 30.81 119 GLU C C 1
ATOM 3251 O O . GLU C 1 117 ? -4.547 39.799 -22.038 1.00 31.62 119 GLU C O 1
ATOM 3257 N N . PHE C 1 118 ? -6.034 38.750 -20.675 1.00 29.39 120 PHE C N 1
ATOM 3258 C CA . PHE C 1 118 ? -5.932 39.757 -19.631 1.00 28.00 120 PHE C CA 1
ATOM 3259 C C . PHE C 1 118 ? -4.752 39.516 -18.702 1.00 27.34 120 PHE C C 1
ATOM 3260 O O . PHE C 1 118 ? -4.359 38.373 -18.464 1.00 26.44 120 PHE C O 1
ATOM 3268 N N . ASN C 1 119 ? -4.227 40.609 -18.160 1.00 27.77 121 ASN C N 1
ATOM 3269 C CA . ASN C 1 119 ? -3.214 40.546 -17.103 1.00 27.53 121 ASN C CA 1
ATOM 3270 C C . ASN C 1 119 ? -3.883 40.223 -15.764 1.00 27.27 121 ASN C C 1
ATOM 3271 O O . ASN C 1 119 ? -4.340 41.106 -15.045 1.00 28.64 121 ASN C O 1
ATOM 3276 N N . ILE C 1 120 ? -3.982 38.934 -15.463 1.00 26.39 122 ILE C N 1
ATOM 3277 C CA . ILE C 1 120 ? -4.626 38.470 -14.257 1.00 26.07 122 ILE C CA 1
ATOM 3278 C C . ILE C 1 120 ? -4.154 37.061 -13.987 1.00 25.97 122 ILE C C 1
ATOM 3279 O O . ILE C 1 120 ? -4.094 36.229 -14.889 1.00 25.86 122 ILE C O 1
ATOM 3284 N N . SER C 1 121 ? -3.773 36.809 -12.740 1.00 26.19 123 SER C N 1
ATOM 3285 C CA . SER C 1 121 ? -3.215 35.520 -12.365 1.00 26.62 123 SER C CA 1
ATOM 3286 C C . SER C 1 121 ? -4.304 34.560 -11.879 1.00 27.24 123 SER C C 1
ATOM 3287 O O . SER C 1 121 ? -5.418 34.971 -11.581 1.00 26.43 123 SER C O 1
ATOM 3290 N N . GLU C 1 122 ? -3.962 33.277 -11.783 1.00 28.00 124 GLU C N 1
ATOM 3291 C CA . GLU C 1 122 ? -4.854 32.291 -11.178 1.00 29.21 124 GLU C CA 1
ATOM 3292 C C . GLU C 1 122 ? -5.267 32.662 -9.732 1.00 29.33 124 GLU C C 1
ATOM 3293 O O . GLU C 1 122 ? -6.453 32.576 -9.385 1.00 28.59 124 GLU C O 1
ATOM 3299 N N . ARG C 1 123 ? -4.315 33.110 -8.904 1.00 28.98 125 ARG C N 1
ATOM 3300 C CA . ARG C 1 123 ? -4.655 33.582 -7.546 1.00 29.69 125 ARG C CA 1
ATOM 3301 C C . ARG C 1 123 ? -5.629 34.769 -7.572 1.00 29.35 125 ARG C C 1
ATOM 3302 O O . ARG C 1 123 ? -6.628 34.781 -6.823 1.00 29.38 125 ARG C O 1
ATOM 3310 N N . GLU C 1 124 ? -5.349 35.770 -8.410 1.00 28.32 126 GLU C N 1
ATOM 3311 C CA . GLU C 1 124 ? -6.245 36.946 -8.520 1.00 27.20 126 GLU C CA 1
ATOM 3312 C C . GLU C 1 124 ? -7.691 36.537 -8.921 1.00 26.26 126 GLU C C 1
ATOM 3313 O O . GLU C 1 124 ? -8.665 37.116 -8.447 1.00 25.29 126 GLU C O 1
ATOM 3319 N N . ALA C 1 125 ? -7.795 35.526 -9.773 1.00 25.30 127 ALA C N 1
ATOM 3320 C CA . ALA C 1 125 ? -9.089 35.032 -10.289 1.00 25.08 127 ALA C CA 1
ATOM 3321 C C . ALA C 1 125 ? -9.806 34.299 -9.174 1.00 24.59 127 ALA C C 1
ATOM 3322 O O . ALA C 1 125 ? -11.017 34.442 -8.964 1.00 23.61 127 ALA C O 1
ATOM 3324 N N A SER C 1 126 ? -9.062 33.473 -8.457 0.50 24.06 128 SER C N 1
ATOM 3325 N N B SER C 1 126 ? -9.034 33.478 -8.477 0.50 23.98 128 SER C N 1
ATOM 3326 C CA A SER C 1 126 ? -9.633 32.766 -7.329 0.50 24.26 128 SER C CA 1
ATOM 3327 C CA B SER C 1 126 ? -9.489 32.752 -7.308 0.50 24.09 128 SER C CA 1
ATOM 3328 C C A SER C 1 126 ? -10.182 33.747 -6.289 0.50 24.77 128 SER C C 1
ATOM 3329 C C B SER C 1 126 ? -10.131 33.718 -6.295 0.50 24.69 128 SER C C 1
ATOM 3330 O O A SER C 1 126 ? -11.260 33.516 -5.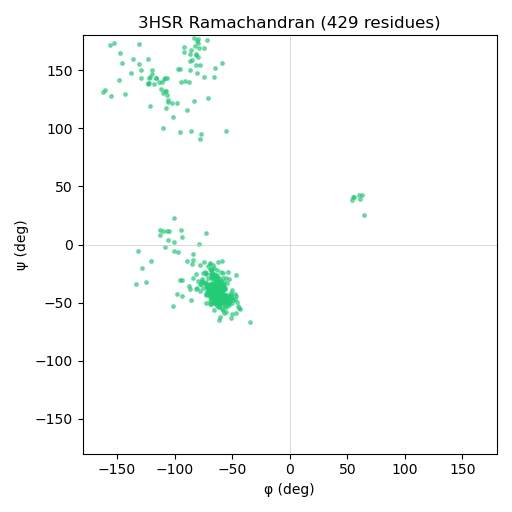719 0.50 23.20 128 SER C O 1
ATOM 3331 O O B SER C 1 126 ? -11.222 33.452 -5.760 0.50 23.18 128 SER C O 1
ATOM 3336 N N . ASP C 1 127 ? -9.443 34.828 -6.034 1.00 25.16 129 ASP C N 1
ATOM 3337 C CA . ASP C 1 127 ? -9.910 35.848 -5.070 1.00 26.67 129 ASP C CA 1
ATOM 3338 C C . ASP C 1 127 ? -11.225 36.499 -5.520 1.00 26.56 129 ASP C C 1
ATOM 3339 O O . ASP C 1 127 ? -12.174 36.638 -4.729 1.00 24.67 129 ASP C O 1
ATOM 3344 N N . ILE C 1 128 ? -11.283 36.900 -6.790 1.00 25.97 130 ILE C N 1
ATOM 3345 C CA . ILE C 1 128 ? -12.511 37.515 -7.310 1.00 26.57 130 ILE C CA 1
ATOM 3346 C C . ILE C 1 128 ? -13.631 36.506 -7.239 1.00 26.61 130 ILE C C 1
ATOM 3347 O O . ILE C 1 128 ? -14.749 36.856 -6.859 1.00 27.67 130 ILE C O 1
ATOM 3352 N N . ILE C 1 129 ? -13.334 35.252 -7.579 1.00 25.50 131 ILE C N 1
ATOM 3353 C CA . ILE C 1 129 ? -14.335 34.175 -7.538 1.00 25.45 131 ILE C CA 1
ATOM 3354 C C . ILE C 1 129 ? -14.902 34.017 -6.118 1.00 27.33 131 ILE C C 1
ATOM 3355 O O . ILE C 1 129 ? -16.131 33.947 -5.913 1.00 26.00 131 ILE C O 1
ATOM 3360 N N . ASN C 1 130 ? -14.009 33.949 -5.138 1.00 26.30 132 ASN C N 1
ATOM 3361 C CA . ASN C 1 130 ? -14.466 33.784 -3.773 1.00 27.48 132 ASN C CA 1
ATOM 3362 C C . ASN C 1 130 ? -15.305 35.008 -3.393 1.00 26.34 132 ASN C C 1
ATOM 3363 O O . ASN C 1 130 ? -16.366 34.871 -2.802 1.00 27.39 132 ASN C O 1
ATOM 3368 N N . ASN C 1 131 ? -14.876 36.205 -3.766 1.00 24.82 133 ASN C N 1
ATOM 3369 C CA . ASN C 1 131 ? -15.598 37.383 -3.306 1.00 25.37 133 ASN C CA 1
ATOM 3370 C C . ASN C 1 131 ? -16.967 37.524 -4.001 1.00 25.77 133 ASN C C 1
ATOM 3371 O O . ASN C 1 131 ? -17.963 37.870 -3.382 1.00 25.10 133 ASN C O 1
ATOM 3376 N N . LEU C 1 132 ? -17.002 37.263 -5.302 1.00 24.72 134 LEU C N 1
ATOM 3377 C CA . LEU C 1 132 ? -18.273 37.339 -6.018 1.00 25.27 134 LEU C CA 1
ATOM 3378 C C . LEU C 1 132 ? -19.217 36.174 -5.701 1.00 25.19 134 LEU C C 1
ATOM 3379 O O . LEU C 1 132 ? -20.448 36.340 -5.693 1.00 26.37 134 LEU C O 1
ATOM 3384 N N . ARG C 1 133 ? -18.677 34.993 -5.435 1.00 25.59 135 ARG C N 1
ATOM 3385 C CA . ARG C 1 133 ? -19.540 33.877 -5.109 1.00 26.77 135 ARG C CA 1
ATOM 3386 C C . ARG C 1 133 ? -20.316 34.223 -3.818 1.00 27.12 135 ARG C C 1
ATOM 3387 O O . ARG C 1 133 ? -21.528 33.907 -3.654 1.00 26.03 135 ARG C O 1
ATOM 3395 N N . ASN C 1 134 ? -19.612 34.844 -2.879 1.00 26.40 136 ASN C N 1
ATOM 3396 C CA . ASN C 1 134 ? -20.228 35.218 -1.598 1.00 26.10 136 ASN C CA 1
ATOM 3397 C C . ASN C 1 134 ? -21.315 36.278 -1.834 1.00 26.75 136 ASN C C 1
ATOM 3398 O O . ASN C 1 134 ? -22.445 36.179 -1.285 1.00 26.41 136 ASN C O 1
ATOM 3403 N N . PHE C 1 135 ? -20.973 37.289 -2.632 1.00 25.78 137 PHE C N 1
ATOM 3404 C CA . PHE C 1 135 ? -21.923 38.378 -2.946 1.00 27.32 137 PHE C CA 1
ATOM 3405 C C . PHE C 1 135 ? -23.182 37.822 -3.622 1.00 27.69 137 PHE C C 1
ATOM 3406 O O . PHE C 1 135 ? -24.300 38.174 -3.240 1.00 27.78 137 PHE C O 1
ATOM 3414 N N . VAL C 1 136 ? -22.993 36.950 -4.610 1.00 27.96 138 VAL C N 1
ATOM 3415 C CA . VAL C 1 136 ? -24.116 36.319 -5.301 1.00 28.26 138 VAL C CA 1
ATOM 3416 C C . VAL C 1 136 ? -24.898 35.431 -4.350 1.00 28.53 138 VAL C C 1
ATOM 3417 O O . VAL C 1 136 ? -26.135 35.425 -4.367 1.00 28.25 138 VAL C O 1
ATOM 3421 N N . SER C 1 137 ? -24.207 34.692 -3.487 1.00 27.84 139 SER C N 1
ATOM 3422 C CA . SER C 1 137 ? -24.925 33.821 -2.565 1.00 27.95 139 SER C CA 1
ATOM 3423 C C . SER C 1 137 ? -25.770 34.598 -1.569 1.00 28.20 139 SER C C 1
ATOM 3424 O O . SER C 1 137 ? -26.826 34.126 -1.130 1.00 27.91 139 SER C O 1
ATOM 3427 N N . LYS C 1 138 ? -25.341 35.801 -1.224 1.00 27.93 140 LYS C N 1
ATOM 3428 C CA . LYS C 1 138 ? -26.030 36.542 -0.184 1.00 29.97 140 LYS C CA 1
ATOM 3429 C C . LYS C 1 138 ? -27.148 37.370 -0.800 1.00 31.00 140 LYS C C 1
ATOM 3430 O O . LYS C 1 138 ? -28.007 37.873 -0.090 1.00 30.70 140 LYS C O 1
ATOM 3436 N N . ASN C 1 139 ? -27.126 37.517 -2.125 1.00 32.14 141 ASN C N 1
ATOM 3437 C CA . ASN C 1 139 ? -28.031 38.445 -2.763 1.00 33.69 141 ASN C CA 1
ATOM 3438 C C . ASN C 1 139 ? -29.009 37.861 -3.790 1.00 35.58 141 ASN C C 1
ATOM 3439 O O . ASN C 1 139 ? -29.946 38.543 -4.176 1.00 35.43 141 ASN C O 1
ATOM 3444 N N . PHE C 1 140 ? -28.794 36.624 -4.240 1.00 37.43 142 PHE C N 1
ATOM 3445 C CA . PHE C 1 140 ? -29.692 36.036 -5.246 1.00 40.10 142 PHE C CA 1
ATOM 3446 C C . PHE C 1 140 ? -30.108 34.623 -4.880 1.00 41.62 142 PHE C C 1
ATOM 3447 O O . PHE C 1 140 ? -30.566 33.864 -5.744 1.00 43.34 142 PHE C O 1
ATOM 3456 N N . HIS D 1 3 ? -7.666 25.484 -16.683 1.00 43.07 5 HIS D N 1
ATOM 3457 C CA . HIS D 1 3 ? -8.338 26.811 -16.507 1.00 43.19 5 HIS D CA 1
ATOM 3458 C C . HIS D 1 3 ? -9.671 26.951 -17.265 1.00 42.63 5 HIS D C 1
ATOM 3459 O O . HIS D 1 3 ? -10.204 28.049 -17.398 1.00 41.92 5 HIS D O 1
ATOM 3466 N N . MET D 1 4 ? -10.221 25.847 -17.750 1.00 42.11 6 MET D N 1
ATOM 3467 C CA . MET D 1 4 ? -11.529 25.917 -18.391 1.00 42.01 6 MET D CA 1
ATOM 3468 C C . MET D 1 4 ? -12.620 26.281 -17.363 1.00 40.73 6 MET D C 1
ATOM 3469 O O . MET D 1 4 ? -13.467 27.165 -17.596 1.00 39.99 6 MET D O 1
ATOM 3474 N N . TYR D 1 5 ? -12.581 25.597 -16.229 1.00 38.30 7 TYR D N 1
ATOM 3475 C CA . TYR D 1 5 ? -13.572 25.813 -15.199 1.00 37.03 7 TYR D CA 1
ATOM 3476 C C . TYR D 1 5 ? -13.292 27.024 -14.333 1.00 35.31 7 TYR D C 1
ATOM 3477 O O . TYR D 1 5 ? -14.221 27.741 -13.980 1.00 34.84 7 TYR D O 1
ATOM 3486 N N . LEU D 1 6 ? -12.024 27.280 -14.018 1.00 32.67 8 LEU D N 1
ATOM 3487 C CA . LEU D 1 6 ? -11.672 28.528 -13.364 1.00 30.50 8 LEU D CA 1
ATOM 3488 C C . LEU D 1 6 ? -12.226 29.717 -14.159 1.00 29.53 8 LEU D C 1
ATOM 3489 O O . LEU D 1 6 ? -12.890 30.597 -13.607 1.00 27.20 8 LEU D O 1
ATOM 3494 N N . SER D 1 7 ? -11.980 29.745 -15.465 1.00 27.49 9 SER D N 1
ATOM 3495 C CA . SER D 1 7 ? -12.455 30.889 -16.219 1.00 28.59 9 SER D CA 1
ATOM 3496 C C . SER D 1 7 ? -13.995 30.890 -16.343 1.00 27.32 9 SER D C 1
ATOM 3497 O O . SER D 1 7 ? -14.598 31.950 -16.355 1.00 27.34 9 SER D O 1
ATOM 3500 N N . LYS D 1 8 ? -14.603 29.715 -16.449 1.00 26.34 10 LYS D N 1
ATOM 3501 C CA . LYS D 1 8 ? -16.063 29.604 -16.493 1.00 27.24 10 LYS D CA 1
ATOM 3502 C C . LYS D 1 8 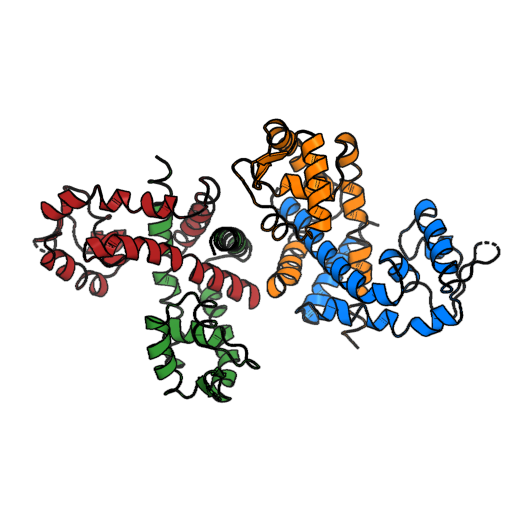? -16.712 30.275 -15.253 1.00 27.29 10 LYS D C 1
ATOM 3503 O O . LYS D 1 8 ? -17.664 31.032 -15.384 1.00 27.23 10 LYS D O 1
ATOM 3509 N N . GLN D 1 9 ? -16.191 30.053 -14.067 1.00 27.45 11 GLN D N 1
ATOM 3510 C CA . GLN D 1 9 ? -16.744 30.612 -12.815 1.00 27.38 11 GLN D CA 1
ATOM 3511 C C . GLN D 1 9 ? -16.487 32.072 -12.675 1.00 26.45 11 GLN D C 1
ATOM 3512 O O . GLN D 1 9 ? -17.367 32.800 -12.262 1.00 26.05 11 GLN D O 1
ATOM 3518 N N . LEU D 1 10 ? -15.263 32.445 -12.997 1.00 25.84 12 LEU D N 1
ATOM 3519 C CA . LEU D 1 10 ? -14.879 33.850 -12.869 1.00 25.90 12 LEU D CA 1
ATOM 3520 C C . LEU D 1 10 ? -15.754 34.733 -13.752 1.00 26.32 12 LEU D C 1
ATOM 3521 O O . LEU D 1 10 ? -16.315 35.752 -13.308 1.00 27.05 12 LEU D O 1
ATOM 3526 N N . CYS D 1 11 ? -15.916 34.313 -15.004 1.00 26.30 13 CYS D N 1
ATOM 3527 C CA . CYS D 1 11 ? -16.726 35.069 -15.930 1.00 27.84 13 CYS D CA 1
ATOM 3528 C C . CYS D 1 11 ? -18.219 35.014 -15.612 1.00 26.85 13 CYS D C 1
ATOM 3529 O O . CYS D 1 11 ? -18.905 36.031 -15.749 1.00 27.80 13 CYS D O 1
ATOM 3532 N N . PHE D 1 12 ? -18.747 33.855 -15.241 1.00 24.56 14 PHE D N 1
ATOM 3533 C CA . PHE D 1 12 ? -20.165 33.827 -14.897 1.00 25.24 14 PHE D CA 1
ATOM 3534 C C . PHE D 1 12 ? -20.470 34.676 -13.651 1.00 25.25 14 PHE D C 1
ATOM 3535 O O . PHE D 1 12 ? -21.441 35.476 -13.625 1.00 25.51 14 PHE D O 1
ATOM 3543 N N . LEU D 1 13 ? -19.661 34.497 -12.607 1.00 24.05 15 LEU D N 1
ATOM 3544 C CA . LEU D 1 13 ? -19.893 35.280 -11.423 1.00 24.74 15 LEU D CA 1
ATOM 3545 C C . LEU D 1 13 ? -19.742 36.743 -11.711 1.00 25.05 15 LEU D C 1
ATOM 3546 O O . LEU D 1 13 ? -20.448 37.559 -11.131 1.00 24.93 15 LEU D O 1
ATOM 3551 N N . PHE D 1 14 ? -18.800 37.088 -12.576 1.00 25.65 16 PHE D N 1
ATOM 3552 C CA . PHE D 1 14 ? -18.600 38.476 -12.910 1.00 26.11 16 PHE D CA 1
ATOM 3553 C C . PHE D 1 14 ? -19.807 38.994 -13.713 1.00 26.03 16 PHE D C 1
ATOM 3554 O O . PHE D 1 14 ? -20.316 40.079 -13.442 1.00 26.18 16 PHE D O 1
ATOM 3562 N N . TYR D 1 15 ? -20.272 38.191 -14.678 1.00 26.84 17 TYR D N 1
ATOM 3563 C CA . TYR D 1 15 ? -21.468 38.509 -15.450 1.00 26.88 17 TYR D CA 1
ATOM 3564 C C . TYR D 1 15 ? -22.661 38.822 -14.524 1.00 27.00 17 TYR D C 1
ATOM 3565 O O . TYR D 1 15 ? -23.310 39.875 -14.657 1.00 27.25 17 TYR D O 1
ATOM 3574 N N . VAL D 1 16 ? -22.931 37.920 -13.590 1.00 26.09 18 VAL D N 1
ATOM 3575 C CA . VAL D 1 16 ? -24.102 38.074 -12.717 1.00 26.94 18 VAL D CA 1
ATOM 3576 C C . VAL D 1 16 ? -23.983 39.312 -11.823 1.00 26.34 18 VAL D C 1
ATOM 3577 O O . VAL D 1 16 ? -24.907 40.117 -11.745 1.00 25.61 18 VAL D O 1
ATOM 3581 N N . SER D 1 17 ? -22.820 39.485 -11.175 1.00 26.99 19 SER D N 1
ATOM 3582 C CA . SER D 1 17 ? -22.617 40.553 -10.202 1.00 26.27 19 SER D CA 1
ATOM 3583 C C . SER D 1 17 ? -22.699 41.900 -10.855 1.00 28.49 19 SER D C 1
ATOM 3584 O O . SER D 1 17 ? -23.443 42.799 -10.380 1.00 27.70 19 SER D O 1
ATOM 3587 N N . SER D 1 18 ? -21.973 42.043 -11.968 1.00 29.20 20 SER D N 1
ATOM 3588 C CA A SER D 1 18 ? -21.900 43.313 -12.667 0.50 29.50 20 SER D CA 1
ATOM 3589 C CA B SER D 1 18 ? -21.899 43.315 -12.660 0.50 30.03 20 SER D CA 1
ATOM 3590 C C . SER D 1 18 ? -23.286 43.666 -13.198 1.00 30.32 20 SER D C 1
ATOM 3591 O O . SER D 1 18 ? -23.748 44.794 -13.060 1.00 30.23 20 SER D O 1
ATOM 3596 N N . LYS D 1 19 ? -23.957 42.688 -13.788 1.00 31.43 21 LYS D N 1
ATOM 3597 C CA . LYS D 1 19 ? -25.258 42.953 -14.362 1.00 32.42 21 LYS D CA 1
ATOM 3598 C C . LYS D 1 19 ? -26.266 43.432 -13.326 1.00 32.53 21 LYS D C 1
ATOM 3599 O O . LYS D 1 19 ? -27.032 44.354 -13.582 1.00 33.12 21 LYS D O 1
ATOM 3605 N N . GLU D 1 20 ? -26.320 42.750 -12.191 1.00 32.09 22 GLU D N 1
ATOM 3606 C CA . GLU D 1 20 ? -27.314 43.076 -11.191 1.00 32.73 22 GLU D CA 1
ATOM 3607 C C . GLU D 1 20 ? -27.069 44.418 -10.518 1.00 32.15 22 GLU D C 1
ATOM 3608 O O . GLU D 1 20 ? -28.028 45.107 -10.157 1.00 30.74 22 GLU D O 1
ATOM 3614 N N . ILE D 1 21 ? -25.799 44.782 -10.335 1.00 30.61 23 ILE D N 1
ATOM 3615 C CA . ILE D 1 21 ? -25.485 46.057 -9.792 1.00 31.62 23 ILE D CA 1
ATOM 3616 C C . ILE D 1 21 ? -25.883 47.167 -10.738 1.00 31.54 23 ILE D C 1
ATOM 3617 O O . ILE D 1 21 ? -26.508 48.138 -10.321 1.00 30.41 23 ILE D O 1
ATOM 3622 N N . ILE D 1 22 ? -25.491 47.018 -12.007 1.00 30.47 24 ILE D N 1
ATOM 3623 C CA . ILE D 1 22 ? -25.763 48.006 -13.028 1.00 30.89 24 ILE D CA 1
ATOM 3624 C C . ILE D 1 22 ? -27.271 48.112 -13.175 1.00 30.77 24 ILE D C 1
ATOM 3625 O O . ILE D 1 22 ? -27.796 49.216 -13.330 1.00 32.25 24 ILE D O 1
ATOM 3630 N N . LYS D 1 23 ? -27.969 46.985 -13.067 1.00 30.14 25 LYS D N 1
ATOM 3631 C CA . LYS D 1 23 ? -29.447 46.971 -13.202 1.00 30.15 25 LYS D CA 1
ATOM 3632 C C . LYS D 1 23 ? -30.110 47.821 -12.126 1.00 30.15 25 LYS D C 1
ATOM 3633 O O . LYS D 1 23 ? -31.133 48.480 -12.362 1.00 28.57 25 LYS D O 1
ATOM 3639 N N . LYS D 1 24 ? -29.548 47.776 -10.919 1.00 29.91 26 LYS D N 1
ATOM 3640 C CA . LYS D 1 24 ? -30.099 48.603 -9.853 1.00 30.61 26 LYS D CA 1
ATOM 3641 C C . LYS D 1 24 ? -29.930 50.103 -10.136 1.00 30.11 26 LYS D C 1
ATOM 3642 O O . LYS D 1 24 ? -30.871 50.873 -9.950 1.00 30.14 26 LYS D O 1
ATOM 3648 N N . TYR D 1 25 ? -28.743 50.512 -10.577 1.00 29.83 27 TYR D N 1
ATOM 3649 C CA . TYR D 1 25 ? -28.514 51.911 -10.976 1.00 30.58 27 TYR D CA 1
ATOM 3650 C C . TYR D 1 25 ? -29.479 52.274 -12.082 1.00 30.89 27 TYR D C 1
ATOM 3651 O O . TYR D 1 25 ? -30.100 53.360 -12.092 1.00 31.60 27 TYR D O 1
ATOM 3660 N N . THR D 1 26 ? -29.610 51.363 -13.036 1.00 30.71 28 THR D N 1
ATOM 3661 C CA . THR D 1 26 ? -30.502 51.603 -14.163 1.00 30.61 28 THR D CA 1
ATOM 3662 C C . THR D 1 26 ? -31.957 51.840 -13.743 1.00 30.18 28 THR D C 1
ATOM 3663 O O . THR D 1 26 ? -32.631 52.717 -14.307 1.00 29.02 28 THR D O 1
ATOM 3667 N N . ASN D 1 27 ? -32.422 51.104 -12.736 1.00 29.68 29 ASN D N 1
ATOM 3668 C CA . ASN D 1 27 ? -33.762 51.334 -12.167 1.00 29.38 29 ASN D CA 1
ATOM 3669 C C . ASN D 1 27 ? -33.953 52.765 -11.635 1.00 27.57 29 ASN D C 1
ATOM 3670 O O . ASN D 1 27 ? -34.985 53.379 -11.875 1.00 26.39 29 ASN D O 1
ATOM 3675 N N . TYR D 1 28 ? -32.980 53.271 -10.876 1.00 25.91 30 TYR D N 1
ATOM 3676 C CA . TYR D 1 28 ? -33.069 54.605 -10.320 1.00 25.17 30 TYR D CA 1
ATOM 3677 C C . TYR D 1 28 ? -32.921 55.652 -11.396 1.00 25.07 30 TYR D C 1
ATOM 3678 O O . TYR D 1 28 ? -33.431 56.766 -11.235 1.00 25.39 30 TYR D O 1
ATOM 3687 N N . LEU D 1 29 ? -32.186 55.331 -12.463 1.00 24.57 31 LEU D N 1
ATOM 3688 C CA . LEU D 1 29 ? -31.896 56.337 -13.493 1.00 24.89 31 LEU D CA 1
ATOM 3689 C C . LEU D 1 29 ? -33.074 56.588 -14.450 1.00 24.83 31 LEU D C 1
ATOM 3690 O O . LEU D 1 29 ? -33.110 57.619 -15.154 1.00 25.68 31 LEU D O 1
ATOM 3695 N N . LYS D 1 30 ? -34.022 55.665 -14.478 1.00 24.76 32 LYS D N 1
ATOM 3696 C CA . LYS D 1 30 ? -35.248 55.890 -15.249 1.00 25.57 32 LYS D CA 1
ATOM 3697 C C . LYS D 1 30 ? -35.919 57.236 -14.941 1.00 26.56 32 LYS D C 1
ATOM 3698 O O . LYS D 1 30 ? -36.398 57.926 -15.847 1.00 25.86 32 LYS D O 1
ATOM 3704 N N . GLU D 1 31 ? -35.954 57.603 -13.659 1.00 27.24 33 GLU D N 1
ATOM 3705 C CA . GLU D 1 31 ? -36.540 58.853 -13.222 1.00 27.74 33 GLU D CA 1
ATOM 3706 C C . GLU D 1 31 ? -35.918 60.048 -13.942 1.00 27.80 33 GLU D C 1
ATOM 3707 O O . GLU D 1 31 ? -36.580 61.078 -14.139 1.00 26.54 33 GLU D O 1
ATOM 3713 N N . TYR D 1 32 ? -34.649 59.879 -14.329 1.00 27.40 34 TYR D N 1
ATOM 3714 C CA . TYR D 1 32 ? -33.808 60.900 -14.955 1.00 28.25 34 TYR D CA 1
ATOM 3715 C C . TYR D 1 32 ? -33.668 60.746 -16.474 1.00 28.77 34 TYR D C 1
ATOM 3716 O O . TYR D 1 32 ? -32.997 61.544 -17.112 1.00 30.22 34 TYR D O 1
ATOM 3725 N N A ASP D 1 33 ? -34.300 59.744 -17.054 0.50 29.00 35 ASP D N 1
ATOM 3726 N N B ASP D 1 33 ? -34.336 59.730 -17.025 0.50 28.83 35 ASP D N 1
ATOM 3727 C CA A ASP D 1 33 ? -34.125 59.540 -18.468 0.50 29.48 35 ASP D CA 1
ATOM 3728 C CA B ASP D 1 33 ? -34.189 59.219 -18.414 0.50 29.13 35 ASP D CA 1
ATOM 3729 C C A ASP D 1 33 ? -32.609 59.415 -18.715 0.50 29.36 35 ASP D C 1
ATOM 3730 C C B ASP D 1 33 ? -32.756 58.913 -18.872 0.50 29.03 35 ASP D C 1
ATOM 3731 O O A ASP D 1 33 ? -32.084 60.057 -19.623 0.50 29.30 35 ASP D O 1
ATOM 3732 O O B ASP D 1 33 ? -32.444 58.944 -20.058 0.50 28.66 35 ASP D O 1
ATOM 3741 N N . LEU D 1 34 ? -31.908 58.605 -17.900 1.00 29.12 36 LEU D N 1
ATOM 3742 C CA . LEU D 1 34 ? -30.463 58.396 -18.091 1.00 28.09 36 LEU D CA 1
ATOM 3743 C C . LEU D 1 34 ? -30.062 56.928 -18.281 1.00 27.59 36 LEU D C 1
ATOM 3744 O O . LEU D 1 34 ? -30.601 56.040 -17.612 1.00 26.39 36 LEU D O 1
ATOM 3749 N N . THR D 1 35 ? -29.104 56.665 -19.175 1.00 26.60 37 THR D N 1
ATOM 3750 C CA . THR D 1 35 ? -28.556 55.313 -19.282 1.00 26.37 37 THR D CA 1
ATOM 3751 C C . THR D 1 35 ? -27.424 55.211 -18.245 1.00 25.31 37 THR D C 1
ATOM 3752 O O . THR D 1 35 ? -26.946 56.223 -17.730 1.00 23.95 37 THR D O 1
ATOM 3756 N N . TYR D 1 36 ? -26.994 54.000 -17.936 1.00 25.41 38 TYR D N 1
ATOM 3757 C CA . TYR D 1 36 ? -25.958 53.849 -16.938 1.00 26.71 38 TYR D CA 1
ATOM 3758 C C . TYR D 1 36 ? -24.721 54.637 -17.373 1.00 27.29 38 TYR D C 1
ATOM 3759 O O . TYR D 1 36 ? -24.159 55.405 -16.598 1.00 27.74 38 TYR D O 1
ATOM 3768 N N . THR D 1 37 ? -24.312 54.475 -18.634 1.00 28.13 39 THR D N 1
ATOM 3769 C CA . THR D 1 37 ? -23.124 55.180 -19.127 1.00 27.93 39 THR D CA 1
ATOM 3770 C C . THR D 1 37 ? -23.297 56.709 -19.102 1.00 27.35 39 THR D C 1
ATOM 3771 O O . THR D 1 37 ? -22.367 57.431 -18.801 1.00 27.05 39 THR D O 1
ATOM 3775 N N . GLY D 1 38 ? -24.493 57.219 -19.401 1.00 27.24 40 GLY D N 1
ATOM 3776 C CA . GLY D 1 38 ? -24.713 58.669 -19.350 1.00 26.80 40 GLY D CA 1
ATOM 3777 C C . GLY D 1 38 ? -24.519 59.218 -17.939 1.00 26.24 40 GLY D C 1
ATOM 3778 O O . GLY D 1 38 ? -24.000 60.324 -17.741 1.00 26.47 40 GLY D O 1
ATOM 3779 N N . TYR D 1 39 ? -24.947 58.432 -16.971 1.00 26.70 41 TYR D N 1
ATOM 3780 C CA . TYR D 1 39 ? -24.792 58.716 -15.534 1.00 27.41 41 TYR D CA 1
ATOM 3781 C C . TYR D 1 39 ? -23.308 58.801 -15.172 1.00 27.72 41 TYR D C 1
ATOM 3782 O O . TYR D 1 39 ? -22.858 59.794 -14.596 1.00 29.26 41 TYR D O 1
ATOM 3791 N N . ILE D 1 40 ? -22.557 57.761 -15.515 1.00 28.17 42 ILE D N 1
ATOM 3792 C CA . ILE D 1 40 ? -21.115 57.762 -15.300 1.00 28.75 42 ILE D CA 1
ATOM 3793 C C . ILE D 1 40 ? -20.472 59.017 -15.860 1.00 28.61 42 ILE D C 1
ATOM 3794 O O . ILE D 1 40 ? -19.612 59.605 -15.219 1.00 27.24 42 ILE D O 1
ATOM 3799 N N . VAL D 1 41 ? -20.874 59.421 -17.074 1.00 28.69 43 VAL D N 1
ATOM 3800 C CA . VAL D 1 41 ? -20.330 60.629 -17.669 1.00 29.36 43 VAL D CA 1
ATOM 3801 C C . VAL D 1 41 ? -20.632 61.886 -16.862 1.00 30.04 43 VAL D C 1
ATOM 3802 O O . VAL D 1 41 ? -19.721 62.718 -16.594 1.00 30.23 43 VAL D O 1
ATOM 3806 N N . LEU D 1 42 ? -21.905 62.060 -16.513 1.00 29.21 44 LEU D N 1
ATOM 3807 C CA . LEU D 1 42 ? -22.304 63.147 -15.619 1.00 29.53 44 LEU D CA 1
ATOM 3808 C C . LEU D 1 42 ? -21.532 63.162 -14.307 1.00 28.62 44 LEU D C 1
ATOM 3809 O O . LEU D 1 42 ? -21.105 64.204 -13.856 1.00 30.23 44 LEU D O 1
ATOM 3814 N N A MET D 1 43 ? -21.338 62.008 -13.691 0.50 28.58 45 MET D N 1
ATOM 3815 N N B MET D 1 43 ? -21.324 61.992 -13.721 0.50 28.29 45 MET D N 1
ATOM 3816 C CA A MET D 1 43 ? -20.633 62.002 -12.423 0.50 28.88 45 MET D CA 1
ATOM 3817 C CA B MET D 1 43 ? -20.625 61.918 -12.452 0.50 28.33 45 MET D CA 1
ATOM 3818 C C A MET D 1 43 ? -19.178 62.476 -12.580 0.50 28.55 45 MET D C 1
ATOM 3819 C C B MET D 1 43 ? -19.122 62.203 -12.577 0.50 28.41 45 MET D C 1
ATOM 3820 O O A MET D 1 43 ? -18.577 62.956 -11.602 0.50 26.35 45 MET D O 1
ATOM 3821 O O B MET D 1 43 ? -18.426 62.297 -11.570 0.50 27.00 45 MET D O 1
ATOM 3830 N N . ALA D 1 44 ? -18.638 62.383 -13.808 1.00 27.58 46 ALA D N 1
ATOM 3831 C CA . ALA D 1 44 ? -17.192 62.665 -14.039 1.00 27.46 46 ALA D CA 1
ATOM 3832 C C . ALA D 1 44 ? -16.919 64.128 -14.273 1.00 27.51 46 ALA D C 1
ATOM 3833 O O . ALA D 1 44 ? -15.755 64.546 -14.352 1.00 27.23 46 ALA D O 1
ATOM 3835 N N . ILE D 1 45 ? -17.981 64.904 -14.487 1.00 26.60 47 ILE D N 1
ATOM 3836 C CA . ILE D 1 45 ? -17.826 66.320 -14.680 1.00 27.03 47 ILE D CA 1
ATOM 3837 C C . ILE D 1 45 ? -18.097 67.003 -13.352 1.00 28.58 47 ILE D C 1
ATOM 3838 O O . ILE D 1 45 ? -19.160 66.806 -12.763 1.00 28.53 47 ILE D O 1
ATOM 3843 N N . GLU D 1 46 ? -17.127 67.759 -12.844 1.00 29.75 48 GLU D N 1
ATOM 3844 C CA . GLU D 1 46 ? -17.310 68.431 -11.553 1.00 32.07 48 GLU D CA 1
ATOM 3845 C C . GLU D 1 46 ? -18.165 69.674 -11.713 1.00 33.33 48 GLU D C 1
ATOM 3846 O O . GLU D 1 46 ? -18.202 70.289 -12.788 1.00 33.84 48 GLU D O 1
ATOM 3852 N N . ASN D 1 47 ? -18.829 70.054 -10.637 1.00 34.27 49 ASN D N 1
ATOM 3853 C CA . ASN D 1 47 ? -19.967 70.936 -10.744 1.00 36.31 49 ASN D CA 1
ATOM 3854 C C . ASN D 1 47 ? -19.694 72.114 -11.625 1.00 36.22 49 ASN D C 1
ATOM 3855 O O . ASN D 1 47 ? -20.491 72.442 -12.489 1.00 36.85 49 ASN D O 1
ATOM 3860 N N . ASP D 1 48 ? -18.520 72.687 -11.476 1.00 36.24 50 ASP D N 1
ATOM 3861 C CA . ASP D 1 48 ? -18.249 73.978 -12.075 1.00 36.17 50 ASP D CA 1
ATOM 3862 C C . ASP D 1 48 ? -17.213 73.937 -13.193 1.00 34.97 50 ASP D C 1
ATOM 3863 O O . ASP D 1 48 ? -16.732 74.970 -13.648 1.00 34.96 50 ASP D O 1
ATOM 3868 N N . GLU D 1 49 ? -16.892 72.735 -13.640 1.00 33.93 51 GLU D N 1
ATOM 3869 C CA . GLU D 1 49 ? -15.713 72.503 -14.437 1.00 32.92 51 GLU D CA 1
ATOM 3870 C C . GLU D 1 49 ? -16.015 72.548 -15.941 1.00 32.86 51 GLU D C 1
ATOM 3871 O O . GLU D 1 49 ? -17.077 72.098 -16.380 1.00 32.26 51 GLU D O 1
ATOM 3877 N N . LYS D 1 50 ? -15.102 73.152 -16.702 1.00 32.53 52 LYS D N 1
ATOM 3878 C CA . LYS D 1 50 ? -15.128 73.101 -18.165 1.00 32.69 52 LYS D CA 1
ATOM 3879 C C . LYS D 1 50 ? -14.026 72.160 -18.624 1.00 32.42 52 LYS D C 1
ATOM 3880 O O . LYS D 1 50 ? -12.860 72.373 -18.320 1.00 32.54 52 LYS D O 1
ATOM 3886 N N . LEU D 1 51 ? -14.390 71.149 -19.395 1.00 32.08 53 LEU D N 1
ATOM 3887 C CA . LEU D 1 51 ? -13.517 70.023 -19.626 1.00 32.42 53 LEU D CA 1
ATOM 3888 C C . LEU D 1 51 ? -13.477 69.643 -21.108 1.00 31.69 53 LEU D C 1
ATOM 3889 O O . LEU D 1 51 ? -14.513 69.534 -21.753 1.00 31.04 53 LEU D O 1
ATOM 3894 N N A ASN D 1 52 ? -12.283 69.459 -21.654 0.50 31.51 54 ASN D N 1
ATOM 3895 N N B ASN D 1 52 ? -12.276 69.447 -21.643 0.50 31.56 54 ASN D N 1
ATOM 3896 C CA A ASN D 1 52 ? -12.185 68.969 -23.022 0.50 31.58 54 ASN D CA 1
ATOM 3897 C CA B ASN D 1 52 ? -12.125 68.942 -23.008 0.50 31.65 54 ASN D CA 1
ATOM 3898 C C A ASN D 1 52 ? -12.581 67.492 -23.162 0.50 31.45 54 ASN D C 1
ATOM 3899 C C B ASN D 1 52 ? -12.556 67.472 -23.167 0.50 31.50 54 ASN D C 1
ATOM 3900 O O A ASN D 1 52 ? -12.346 66.671 -22.259 0.50 31.05 54 ASN D O 1
ATOM 3901 O O B ASN D 1 52 ? -12.317 66.634 -22.279 0.50 31.11 54 ASN D O 1
ATOM 3910 N N . ILE D 1 53 ? -13.198 67.174 -24.296 1.00 31.50 55 ILE D N 1
ATOM 3911 C CA . ILE D 1 53 ? -13.770 65.848 -24.538 1.00 31.76 55 ILE D CA 1
ATOM 3912 C C . ILE D 1 53 ? -12.757 64.709 -24.477 1.00 31.84 55 ILE D C 1
ATOM 3913 O O . ILE D 1 53 ? -13.106 63.600 -24.064 1.00 31.52 55 ILE D O 1
ATOM 3918 N N . LYS D 1 54 ? -11.523 64.979 -24.921 1.00 31.72 56 LYS D N 1
ATOM 3919 C CA . LYS D 1 54 ? -10.450 63.989 -24.855 1.00 31.53 56 LYS D CA 1
ATOM 3920 C C . LYS D 1 54 ? -10.177 63.708 -23.396 1.00 30.54 56 LYS D C 1
ATOM 3921 O O . LYS D 1 54 ? -10.100 62.560 -22.990 1.00 30.43 56 LYS D O 1
ATOM 3927 N N . LYS D 1 55 ? -10.060 64.777 -22.610 1.00 30.08 57 LYS D N 1
ATOM 3928 C CA . LYS D 1 55 ? -9.942 64.676 -21.150 1.00 29.25 57 LYS D CA 1
ATOM 3929 C C . LYS D 1 55 ? -11.089 63.923 -20.497 1.00 28.33 57 LYS D C 1
ATOM 3930 O O . LYS D 1 55 ? -10.872 63.075 -19.616 1.00 27.17 57 LYS D O 1
ATOM 3936 N N . LEU D 1 56 ? -12.315 64.226 -20.923 1.00 27.48 58 LEU D N 1
ATOM 3937 C CA . LEU D 1 56 ? -13.470 63.523 -20.381 1.00 26.79 58 LEU D CA 1
ATOM 3938 C C . LEU D 1 56 ? -13.408 62.050 -20.725 1.00 26.87 58 LEU D C 1
ATOM 3939 O O . LEU D 1 56 ? -13.692 61.206 -19.893 1.00 26.55 58 LEU D O 1
ATOM 3944 N N . GLY D 1 57 ? -13.058 61.731 -21.966 1.00 27.30 59 GLY D N 1
ATOM 3945 C CA . GLY D 1 57 ? -12.947 60.326 -22.336 1.00 27.80 59 GLY D CA 1
ATOM 3946 C C . GLY D 1 57 ? -11.905 59.520 -21.559 1.00 27.89 59 GLY D C 1
ATOM 3947 O O . GLY D 1 57 ? -12.111 58.333 -21.283 1.00 27.49 59 GLY D O 1
ATOM 3948 N N . GLU D 1 58 ? -10.774 60.138 -21.229 1.00 28.31 60 GLU D N 1
ATOM 3949 C CA . GLU D 1 58 ? -9.767 59.452 -20.405 1.00 28.56 60 GLU D CA 1
ATOM 3950 C C . GLU D 1 58 ? -10.351 59.114 -19.034 1.00 28.53 60 GLU D C 1
ATOM 3951 O O . GLU D 1 58 ? -10.132 58.052 -18.480 1.00 28.77 60 GLU D O 1
ATOM 3957 N N . ARG D 1 59 ? -11.092 60.048 -18.479 1.00 28.65 61 ARG D N 1
ATOM 3958 C CA . ARG D 1 59 ? -11.668 59.887 -17.164 1.00 28.38 61 ARG D CA 1
ATOM 3959 C C . ARG D 1 59 ? -12.626 58.708 -17.113 1.00 28.04 61 ARG D C 1
ATOM 3960 O O . ARG D 1 59 ? -12.720 58.003 -16.102 1.00 27.19 61 ARG D O 1
ATOM 3968 N N . VAL D 1 60 ? -13.365 58.505 -18.201 1.00 26.98 62 VAL D N 1
ATOM 3969 C CA . VAL D 1 60 ? -14.379 57.451 -18.234 1.00 26.38 62 VAL D CA 1
ATOM 3970 C C . VAL D 1 60 ? -14.010 56.283 -19.156 1.00 26.11 62 VAL D C 1
ATOM 3971 O O . VAL D 1 60 ? -14.836 55.414 -19.426 1.00 25.91 62 VAL D O 1
ATOM 3975 N N . PHE D 1 61 ? -12.765 56.251 -19.604 1.00 25.66 63 PHE D N 1
ATOM 3976 C CA . PHE D 1 61 ? -12.282 55.176 -20.466 1.00 26.64 63 PHE D CA 1
ATOM 3977 C C . PHE D 1 61 ? -13.136 54.997 -21.721 1.00 27.45 63 PHE D C 1
ATOM 3978 O O . PHE D 1 61 ? -13.429 53.862 -22.102 1.00 27.60 63 PHE D O 1
ATOM 3986 N N . LEU D 1 62 ? -13.555 56.102 -22.341 1.00 27.33 64 LEU D N 1
ATOM 3987 C CA . LEU D 1 62 ? -14.256 56.036 -23.624 1.00 27.85 64 LEU D CA 1
ATOM 3988 C C . LEU D 1 62 ? -13.515 56.809 -24.681 1.00 28.23 64 LEU D C 1
ATOM 3989 O O . LEU D 1 62 ? -12.940 57.848 -24.379 1.00 28.58 64 LEU D O 1
ATOM 3994 N N . ASP D 1 63 ? -13.536 56.310 -25.919 1.00 28.96 65 ASP D N 1
ATOM 3995 C CA . ASP D 1 63 ? -13.042 57.056 -27.059 1.00 29.37 65 ASP D CA 1
ATOM 3996 C C . ASP D 1 63 ? -14.109 58.014 -27.597 1.00 29.37 65 ASP D C 1
ATOM 3997 O O . ASP D 1 63 ? -15.228 58.049 -27.091 1.00 29.46 65 ASP D O 1
ATOM 4002 N N . SER D 1 64 ? -13.770 58.800 -28.611 1.00 29.08 66 SER D N 1
ATOM 4003 C CA . SER D 1 64 ? -14.634 59.923 -28.987 1.00 29.58 66 SER D CA 1
ATOM 4004 C C . SER D 1 64 ? -15.884 59.501 -29.760 1.00 29.26 66 SER D C 1
ATOM 4005 O O . SER D 1 64 ? -16.939 60.131 -29.647 1.00 28.53 66 SER D O 1
ATOM 4008 N N . GLY D 1 65 ? -15.765 58.428 -30.534 1.00 29.48 67 GLY D N 1
ATOM 4009 C CA . GLY D 1 65 ? -16.915 57.882 -31.259 1.00 29.82 67 GLY D CA 1
ATOM 4010 C C . GLY D 1 65 ? -18.018 57.441 -30.306 1.00 29.75 67 GLY D C 1
ATOM 4011 O O . GLY D 1 65 ? -19.212 57.478 -30.634 1.00 29.30 67 GLY D O 1
ATOM 4012 N N . THR D 1 66 ? -17.615 57.004 -29.120 1.00 29.87 68 THR D N 1
ATOM 4013 C CA . THR D 1 66 ? -18.562 56.504 -28.150 1.00 30.53 68 THR D CA 1
ATOM 4014 C C . THR D 1 66 ? -19.119 57.646 -27.302 1.00 30.78 68 THR D C 1
ATOM 4015 O O . THR D 1 66 ? -20.319 57.681 -26.969 1.00 31.30 68 THR D O 1
ATOM 4019 N N . LEU D 1 67 ? -18.255 58.602 -26.965 1.00 30.69 69 LEU D N 1
ATOM 4020 C CA . LEU D 1 67 ? -18.673 59.754 -26.171 1.00 30.47 69 LEU D CA 1
ATOM 4021 C C . LEU D 1 67 ? -19.615 60.681 -26.940 1.00 30.19 69 LEU D C 1
ATOM 4022 O O . LEU D 1 67 ? -20.514 61.283 -26.366 1.00 30.42 69 LEU D O 1
ATOM 4027 N N . THR D 1 68 ? -19.408 60.782 -28.248 1.00 29.71 70 THR D N 1
ATOM 4028 C CA . THR D 1 68 ? -20.090 61.772 -29.066 1.00 29.36 70 THR D CA 1
ATOM 4029 C C . THR D 1 68 ? -21.614 61.729 -28.976 1.00 29.47 70 THR D C 1
ATOM 4030 O O . THR D 1 68 ? -22.263 62.757 -28.754 1.00 29.02 70 THR D O 1
ATOM 4034 N N . PRO D 1 69 ? -22.190 60.549 -29.214 1.00 29.58 71 PRO D N 1
ATOM 4035 C CA . PRO D 1 69 ? -23.633 60.337 -29.143 1.00 29.91 71 PRO D CA 1
ATOM 4036 C C . PRO D 1 69 ? -24.138 60.526 -27.716 1.00 29.26 71 PRO D C 1
ATOM 4037 O O . PRO D 1 69 ? -25.232 61.051 -27.498 1.00 29.09 71 PRO D O 1
ATOM 4041 N N . LEU D 1 70 ? -23.343 60.099 -26.748 1.00 29.13 72 LEU D N 1
ATOM 4042 C CA A LEU D 1 70 ? -23.700 60.279 -25.357 0.50 28.60 72 LEU D CA 1
ATOM 4043 C CA B LEU D 1 70 ? -23.698 60.280 -25.349 0.50 28.69 72 LEU D CA 1
ATOM 4044 C C . LEU D 1 70 ? -23.729 61.757 -24.982 1.00 28.44 72 LEU D C 1
ATOM 4045 O O . LEU D 1 70 ? -24.680 62.245 -24.370 1.00 28.41 72 LEU D O 1
ATOM 4054 N N . LEU D 1 71 ? -22.696 62.486 -25.342 1.00 27.55 73 LEU D N 1
ATOM 4055 C CA . LEU D 1 71 ? -22.739 63.903 -25.046 1.00 26.92 73 LEU D CA 1
ATOM 4056 C C . LEU D 1 71 ? -23.895 64.644 -25.749 1.00 26.84 73 LEU D C 1
ATOM 4057 O O . LEU D 1 71 ? -24.461 65.583 -25.180 1.00 26.40 73 LEU D O 1
ATOM 4062 N N . LYS D 1 72 ? -24.243 64.248 -26.979 1.00 25.10 74 LYS D N 1
ATOM 4063 C CA . LYS D 1 72 ? -25.319 64.928 -27.676 1.00 25.55 74 LYS D CA 1
ATOM 4064 C C . LYS D 1 72 ? -26.671 64.698 -27.006 1.00 25.19 74 LYS D C 1
ATOM 4065 O O . LYS D 1 72 ? -27.489 65.612 -26.918 1.00 25.43 74 LYS D O 1
ATOM 4071 N N . LYS D 1 73 ? -26.895 63.475 -26.543 1.00 25.95 75 LYS D N 1
ATOM 4072 C CA . LYS D 1 73 ? -28.077 63.130 -25.768 1.00 27.09 75 LYS D CA 1
ATOM 4073 C C . LYS D 1 73 ? -28.165 63.950 -24.503 1.00 27.70 75 LYS D C 1
ATOM 4074 O O . LYS D 1 73 ? -29.208 64.568 -24.231 1.00 27.95 75 LYS D O 1
ATOM 4080 N N . LEU D 1 74 ? -27.059 63.987 -23.751 1.00 27.36 76 LEU D N 1
ATOM 4081 C CA . LEU D 1 74 ? -27.020 64.685 -22.479 1.00 27.91 76 LEU D CA 1
ATOM 4082 C C . LEU D 1 74 ? -27.288 66.157 -22.700 1.00 28.27 76 LEU D C 1
ATOM 4083 O O . LEU D 1 74 ? -27.908 66.814 -21.866 1.00 28.65 76 LEU D O 1
ATOM 4088 N N . GLU D 1 75 ? -26.820 66.679 -23.825 1.00 27.88 77 GLU D N 1
ATOM 4089 C CA . GLU D 1 75 ? -27.108 68.060 -24.211 1.00 28.65 77 GLU D CA 1
ATOM 4090 C C . GLU D 1 75 ? -28.597 68.268 -24.526 1.00 28.55 77 GLU D C 1
ATOM 4091 O O . GLU D 1 75 ? -29.207 69.239 -24.080 1.00 28.32 77 GLU D O 1
ATOM 4097 N N . LYS D 1 76 ? -29.184 67.355 -25.292 1.00 29.09 78 LYS D N 1
ATOM 4098 C CA . LYS D 1 76 ? -30.618 67.451 -25.610 1.00 29.32 78 LYS D CA 1
ATOM 4099 C C . LYS D 1 76 ? -31.479 67.358 -24.353 1.00 28.99 78 LYS D C 1
ATOM 4100 O O . LYS D 1 76 ? -32.577 67.919 -24.311 1.00 28.02 78 LYS D O 1
ATOM 4106 N N . LYS D 1 77 ? -30.976 66.636 -23.345 1.00 28.89 79 LYS D N 1
ATOM 4107 C CA . LYS D 1 77 ? -31.612 66.555 -22.021 1.00 29.19 79 LYS D CA 1
ATOM 4108 C C . LYS D 1 77 ? -31.319 67.770 -21.142 1.00 28.58 79 LYS D C 1
ATOM 4109 O O . LYS D 1 77 ? -31.728 67.819 -19.980 1.00 29.51 79 LYS D O 1
ATOM 4115 N N A ASP D 1 78 ? -30.630 68.765 -21.687 0.50 27.97 80 ASP D N 1
ATOM 4116 N N B ASP D 1 78 ? -30.601 68.731 -21.715 0.50 28.44 80 ASP D N 1
ATOM 4117 C CA A ASP D 1 78 ? -30.278 69.958 -20.911 0.50 27.58 80 ASP D CA 1
ATOM 4118 C CA B ASP D 1 78 ? -30.245 69.961 -21.022 0.50 28.36 80 ASP D CA 1
ATOM 4119 C C A ASP D 1 78 ? -29.471 69.636 -19.664 0.50 27.39 80 ASP D C 1
ATOM 4120 C C B ASP D 1 78 ? -29.424 69.703 -19.742 0.50 27.92 80 ASP D C 1
ATOM 4121 O O A ASP D 1 78 ? -29.727 70.214 -18.599 0.50 27.41 80 ASP D O 1
ATOM 4122 O O B ASP D 1 78 ? -29.626 70.397 -18.740 0.50 28.05 80 ASP D O 1
ATOM 4131 N N . TYR D 1 79 ? -28.526 68.706 -19.775 1.00 27.33 81 TYR D N 1
ATOM 4132 C CA . TYR D 1 79 ? -27.655 68.358 -18.626 1.00 26.95 81 TYR D CA 1
ATOM 4133 C C . TYR D 1 79 ? -26.237 68.905 -18.839 1.00 27.58 81 TYR D C 1
ATOM 4134 O O . TYR D 1 79 ? -25.500 69.188 -17.868 1.00 27.82 81 TYR D O 1
ATOM 4143 N N . VAL D 1 80 ? -25.829 69.015 -20.092 1.00 26.44 82 VAL D N 1
ATOM 4144 C CA . VAL D 1 80 ? -24.525 69.585 -20.404 1.00 27.22 82 VAL D CA 1
ATOM 4145 C C . VAL D 1 80 ? -24.580 70.553 -21.549 1.00 28.28 82 VAL D C 1
ATOM 4146 O O . VAL D 1 80 ? -25.536 70.553 -22.345 1.00 26.99 82 VAL D O 1
ATOM 4150 N N . VAL D 1 81 ? -23.563 71.405 -21.626 1.00 28.47 83 VAL D N 1
ATOM 4151 C CA . VAL D 1 81 ? -23.423 72.263 -22.782 1.00 30.35 83 VAL D CA 1
ATOM 4152 C C . VAL D 1 81 ? -22.075 72.028 -23.450 1.00 30.87 83 VAL D C 1
ATOM 4153 O O . VAL D 1 81 ? -21.058 71.781 -22.783 1.00 30.03 83 VAL D O 1
ATOM 4157 N N . ARG D 1 82 ? -22.075 72.088 -24.775 1.00 31.79 84 ARG D N 1
ATOM 4158 C CA . ARG D 1 82 ? -20.829 72.001 -25.517 1.00 33.30 84 ARG D CA 1
ATOM 4159 C C . ARG D 1 82 ? -20.470 73.349 -26.120 1.00 33.62 84 ARG D C 1
ATOM 4160 O O . ARG D 1 82 ? -21.319 74.019 -26.699 1.00 33.49 84 ARG D O 1
ATOM 4168 N N . THR D 1 83 ? -19.220 73.758 -25.930 1.00 34.10 85 THR D N 1
ATOM 4169 C CA . THR D 1 83 ? -18.763 75.076 -26.339 1.00 35.25 85 THR D CA 1
ATOM 4170 C C . THR D 1 83 ? -17.460 74.952 -27.117 1.00 35.57 85 THR D C 1
ATOM 4171 O O . THR D 1 83 ? -16.793 73.918 -27.033 1.00 35.83 85 THR D O 1
ATOM 4175 N N . LEU D 1 92 ? -13.729 71.265 -28.596 1.00 32.01 94 LEU D N 1
ATOM 4176 C CA . LEU D 1 92 ? -14.965 71.157 -27.808 1.00 32.52 94 LEU D CA 1
ATOM 4177 C C . LEU D 1 92 ? -14.767 71.064 -26.293 1.00 32.17 94 LEU D C 1
ATOM 4178 O O . LEU D 1 92 ? -14.118 70.143 -25.788 1.00 32.01 94 LEU D O 1
ATOM 4183 N N . GLN D 1 93 ? -15.370 72.009 -25.577 1.00 31.51 95 GLN D N 1
ATOM 4184 C CA . GLN D 1 93 ? -15.338 72.022 -24.119 1.00 30.67 95 GLN D CA 1
ATOM 4185 C C . GLN D 1 93 ? -16.730 71.694 -23.578 1.00 29.70 95 GLN D C 1
ATOM 4186 O O . GLN D 1 93 ? -17.735 72.289 -23.993 1.00 28.58 95 GLN D O 1
ATOM 4192 N N . ILE D 1 94 ? -16.761 70.746 -22.650 1.00 28.37 96 ILE D N 1
ATOM 4193 C CA . ILE D 1 94 ? -17.973 70.214 -22.065 1.00 28.19 96 ILE D CA 1
ATOM 4194 C C . ILE D 1 94 ? -18.128 70.711 -20.636 1.00 28.42 96 ILE D C 1
ATOM 4195 O O . ILE D 1 94 ? -17.185 70.632 -19.836 1.00 28.24 96 ILE D O 1
ATOM 4200 N N . SER D 1 95 ? -19.320 71.201 -20.304 1.00 27.44 97 SER D N 1
ATOM 4201 C CA . SER D 1 95 ? -19.607 71.613 -18.933 1.00 27.33 97 SER D CA 1
ATOM 4202 C C . SER D 1 95 ? -21.061 71.338 -18.579 1.00 27.25 97 SER D C 1
ATOM 4203 O O . SER D 1 95 ? -21.880 71.240 -19.469 1.00 27.21 97 SER D O 1
ATOM 4206 N N . LEU D 1 96 ? -21.362 71.189 -17.282 1.00 27.19 98 LEU D N 1
ATOM 4207 C CA . LEU D 1 96 ? -22.754 70.988 -16.790 1.00 26.11 98 LEU D CA 1
ATOM 4208 C C . LEU D 1 96 ? -23.646 72.226 -17.031 1.00 25.39 98 LEU D C 1
ATOM 4209 O O . LEU D 1 96 ? -23.171 73.353 -16.941 1.00 25.03 98 LEU D O 1
ATOM 4214 N N . THR D 1 97 ? -24.931 72.017 -17.350 1.00 24.41 99 THR D N 1
ATOM 4215 C CA . THR D 1 97 ? -25.892 73.152 -17.436 1.00 24.62 99 THR D CA 1
ATOM 4216 C C . THR D 1 97 ? -26.235 73.422 -15.981 1.00 24.41 99 THR D C 1
ATOM 4217 O O . THR D 1 97 ? -25.824 72.668 -15.119 1.00 24.48 99 THR D O 1
ATOM 4221 N N . GLU D 1 98 ? -27.042 74.435 -15.708 1.00 24.61 100 GLU D N 1
ATOM 4222 C CA . GLU D 1 98 ? -27.552 74.630 -14.345 1.00 25.03 100 GLU D CA 1
ATOM 4223 C C . GLU D 1 98 ? -28.385 73.415 -13.906 1.00 24.38 100 GLU D C 1
ATOM 4224 O O . GLU D 1 98 ? -28.327 72.981 -12.763 1.00 24.47 100 GLU D O 1
ATOM 4230 N N . GLN D 1 99 ? -29.120 72.820 -14.840 1.00 24.10 101 GLN D N 1
ATOM 4231 C CA . GLN D 1 99 ? -29.945 71.677 -14.481 1.00 23.79 101 GLN D CA 1
ATOM 4232 C C . GLN D 1 99 ? -29.133 70.454 -14.151 1.00 24.24 101 GLN D C 1
ATOM 4233 O O . GLN D 1 99 ? -29.461 69.712 -13.194 1.00 23.61 101 GLN D O 1
ATOM 4239 N N . GLY D 1 100 ? -28.048 70.241 -14.915 1.00 23.93 102 GLY D N 1
ATOM 4240 C CA . GLY D 1 100 ? -27.088 69.176 -14.606 1.00 23.78 102 GLY D CA 1
ATOM 4241 C C . GLY D 1 100 ? -26.466 69.323 -13.213 1.00 23.59 102 GLY D C 1
ATOM 4242 O O . GLY D 1 100 ? -26.343 68.351 -12.491 1.00 23.80 102 GLY D O 1
ATOM 4243 N N . LYS D 1 101 ? -26.042 70.530 -12.855 1.00 23.91 103 LYS D N 1
ATOM 4244 C CA . LYS D 1 101 ? -25.543 70.804 -11.473 1.00 23.54 103 LYS D CA 1
ATOM 4245 C C . LYS D 1 101 ? -26.608 70.501 -10.406 1.00 23.55 103 LYS D C 1
ATOM 4246 O O . LYS D 1 101 ? -26.318 69.966 -9.331 1.00 23.56 103 LYS D O 1
ATOM 4252 N N . ALA D 1 102 ? -27.854 70.807 -10.720 1.00 23.63 104 ALA D N 1
ATOM 4253 C CA . ALA D 1 102 ? -28.933 70.619 -9.753 1.00 22.99 104 ALA D CA 1
ATOM 4254 C C . ALA D 1 102 ? -29.181 69.146 -9.489 1.00 23.18 104 ALA D C 1
ATOM 4255 O O . ALA D 1 102 ? -29.646 68.812 -8.438 1.00 24.25 104 ALA D O 1
ATOM 4257 N N . ILE D 1 103 ? -28.852 68.260 -10.413 1.00 23.49 105 ILE D N 1
ATOM 4258 C CA . ILE D 1 103 ? -29.092 66.832 -10.152 1.00 24.67 105 ILE D CA 1
ATOM 4259 C C . ILE D 1 103 ? -27.877 66.050 -9.642 1.00 24.77 105 ILE D C 1
ATOM 4260 O O . ILE D 1 103 ? -28.002 64.907 -9.218 1.00 25.63 105 ILE D O 1
ATOM 4265 N N . LYS D 1 104 ? -26.720 66.699 -9.622 1.00 23.26 106 LYS D N 1
ATOM 4266 C CA . LYS D 1 104 ? -25.495 66.039 -9.143 1.00 23.19 106 LYS D CA 1
ATOM 4267 C C . LYS D 1 104 ? -25.634 65.385 -7.754 1.00 21.54 106 LYS D C 1
ATOM 4268 O O . LYS D 1 104 ? -25.237 64.214 -7.544 1.00 21.95 106 LYS D O 1
ATOM 4274 N N A SER D 1 105 ? -26.233 66.112 -6.818 0.50 21.75 107 SER D N 1
ATOM 4275 N N B SER D 1 105 ? -26.232 66.104 -6.809 0.50 21.58 107 SER D N 1
ATOM 4276 C CA A SER D 1 105 ? -26.479 65.562 -5.492 0.50 21.46 107 SER D CA 1
ATOM 4277 C CA B SER D 1 105 ? -26.481 65.535 -5.483 0.50 21.09 107 SER D CA 1
ATOM 4278 C C A SER D 1 105 ? -27.343 64.298 -5.507 0.50 20.91 107 SER D C 1
ATOM 4279 C C B SER D 1 105 ? -27.347 64.278 -5.510 0.50 20.75 107 SER D C 1
ATOM 4280 O O A SER D 1 105 ? -26.892 63.250 -5.075 0.50 21.63 107 SER D O 1
ATOM 4281 O O B SER D 1 105 ? -26.907 63.223 -5.082 0.50 21.46 107 SER D O 1
ATOM 4286 N N . PRO D 1 106 ? -28.588 64.377 -6.024 1.00 20.70 108 PRO D N 1
ATOM 4287 C CA . PRO D 1 106 ? -29.414 63.164 -6.040 1.00 20.13 108 PRO D CA 1
ATOM 4288 C C . PRO D 1 106 ? -28.752 62.036 -6.871 1.00 19.78 108 PRO D C 1
ATOM 4289 O O . PRO D 1 106 ? -28.808 60.864 -6.483 1.00 19.92 108 PRO D O 1
ATOM 4293 N N . LEU D 1 107 ? -28.094 62.369 -7.975 1.00 20.50 109 LEU D N 1
ATOM 4294 C CA . LEU D 1 107 ? -27.379 61.322 -8.747 1.00 20.58 109 LEU D CA 1
ATOM 4295 C C . LEU D 1 107 ? -26.369 60.558 -7.875 1.00 22.21 109 LEU D C 1
ATOM 4296 O O . LEU D 1 107 ? -26.333 59.296 -7.836 1.00 22.94 109 LEU D O 1
ATOM 4301 N N . ALA D 1 108 ? -25.555 61.301 -7.143 1.00 23.83 110 ALA D N 1
ATOM 4302 C CA . ALA D 1 108 ? -24.643 60.662 -6.191 1.00 25.55 110 ALA D CA 1
ATOM 4303 C C . ALA D 1 108 ? -25.403 59.765 -5.212 1.00 26.23 110 ALA D C 1
ATOM 4304 O O . ALA D 1 108 ? -24.978 58.630 -4.885 1.00 26.95 110 ALA D O 1
ATOM 4306 N N . GLU D 1 109 ? -26.520 60.280 -4.710 1.00 26.48 111 GLU D N 1
ATOM 4307 C CA . GLU D 1 109 ? -27.221 59.570 -3.654 1.00 25.71 111 GLU D CA 1
ATOM 4308 C C . GLU D 1 109 ? -27.793 58.278 -4.181 1.00 25.23 111 GLU D C 1
ATOM 4309 O O . GLU D 1 109 ? -28.023 57.360 -3.418 1.00 24.68 111 GLU D O 1
ATOM 4315 N N . ILE D 1 110 ? -27.977 58.177 -5.496 1.00 25.23 112 ILE D N 1
ATOM 4316 C CA . ILE D 1 110 ? -28.359 56.881 -6.069 1.00 25.86 112 ILE D CA 1
ATOM 4317 C C . ILE D 1 110 ? -27.408 55.758 -5.675 1.00 26.27 112 ILE D C 1
ATOM 4318 O O . ILE D 1 110 ? -27.846 54.623 -5.407 1.00 26.43 112 ILE D O 1
ATOM 4323 N N A SER D 1 111 ? -26.110 56.067 -5.619 0.33 26.17 113 SER D N 1
ATOM 4324 N N B SER D 1 111 ? -26.111 56.051 -5.637 0.33 26.64 113 SER D N 1
ATOM 4325 N N C SER D 1 111 ? -26.116 56.088 -5.616 0.33 26.58 113 SER D N 1
ATOM 4326 C CA A SER D 1 111 ? -25.097 55.091 -5.206 0.33 25.93 113 SER D CA 1
ATOM 4327 C CA B SER D 1 111 ? -25.131 55.062 -5.195 0.33 26.91 113 SER D CA 1
ATOM 4328 C CA C SER D 1 111 ? -25.064 55.151 -5.216 0.33 26.90 113 SER D CA 1
ATOM 4329 C C A SER D 1 111 ? -25.373 54.532 -3.806 0.33 26.37 113 SER D C 1
ATOM 4330 C C B SER D 1 111 ? -25.432 54.516 -3.805 0.33 26.90 113 SER D C 1
ATOM 4331 C C C SER D 1 111 ? -25.301 54.567 -3.811 0.33 26.82 113 SER D C 1
ATOM 4332 O O A SER D 1 111 ? -25.255 53.325 -3.561 0.33 27.10 113 SER D O 1
ATOM 4333 O O B SER D 1 111 ? -25.381 53.302 -3.562 0.33 27.60 113 SER D O 1
ATOM 4334 O O C SER D 1 111 ? -25.093 53.373 -3.576 0.33 27.54 113 SER D O 1
ATOM 4341 N N . VAL D 1 112 ? -25.729 55.411 -2.876 1.00 26.57 114 VAL D N 1
ATOM 4342 C CA . VAL D 1 112 ? -26.076 54.968 -1.515 1.00 26.31 114 VAL D CA 1
ATOM 4343 C C . VAL D 1 112 ? -27.343 54.069 -1.538 1.00 26.48 114 VAL D C 1
ATOM 4344 O O . VAL D 1 112 ? -27.446 53.005 -0.905 1.00 26.02 114 VAL D O 1
ATOM 4348 N N . LYS D 1 113 ? -28.339 54.521 -2.275 1.00 25.58 115 LYS D N 1
ATOM 4349 C CA . LYS D 1 113 ? -29.535 53.719 -2.453 1.00 24.97 115 LYS D CA 1
ATOM 4350 C C . LYS D 1 113 ? -29.259 52.317 -2.956 1.00 24.50 115 LYS D C 1
ATOM 4351 O O . LYS D 1 113 ? -29.812 51.356 -2.447 1.00 23.96 115 LYS D O 1
ATOM 4357 N N . VAL D 1 114 ? -28.438 52.211 -3.986 1.00 25.96 116 VAL D N 1
ATOM 4358 C CA . VAL D 1 114 ? -28.130 50.932 -4.590 1.00 26.38 116 VAL D CA 1
ATOM 4359 C C . VAL D 1 114 ? -27.409 50.079 -3.533 1.00 27.29 116 VAL D C 1
ATOM 4360 O O . VAL D 1 114 ? -27.767 48.914 -3.281 1.00 28.19 116 VAL D O 1
ATOM 4364 N N . PHE D 1 115 ? -26.417 50.686 -2.881 1.00 28.71 117 PHE D N 1
ATOM 4365 C CA . PHE D 1 115 ? -25.646 49.993 -1.838 1.00 28.98 117 PHE D CA 1
ATOM 4366 C C . PHE D 1 115 ? -26.558 49.454 -0.754 1.00 27.89 117 PHE D C 1
ATOM 4367 O O . PHE D 1 115 ? -26.433 48.304 -0.342 1.00 27.59 117 PHE D O 1
ATOM 4375 N N . ASN D 1 116 ? -27.518 50.268 -0.317 1.00 27.18 118 ASN D N 1
ATOM 4376 C CA . ASN D 1 116 ? -28.419 49.824 0.753 1.00 26.92 118 ASN D CA 1
ATOM 4377 C C . ASN D 1 116 ? -29.368 48.705 0.296 1.00 27.58 118 ASN D C 1
ATOM 4378 O O . ASN D 1 116 ? -29.967 48.019 1.110 1.00 27.60 118 ASN D O 1
ATOM 4383 N N . GLU D 1 117 ? -29.517 48.506 -1.006 1.00 27.26 119 GLU D N 1
ATOM 4384 C CA . GLU D 1 117 ? -30.341 47.395 -1.448 1.00 28.61 119 GLU D CA 1
ATOM 4385 C C . GLU D 1 117 ? -29.697 46.019 -1.306 1.00 28.78 119 GLU D C 1
ATOM 4386 O O . GLU D 1 117 ? -30.405 45.012 -1.239 1.00 29.06 119 GLU D O 1
ATOM 4392 N N . PHE D 1 118 ? -28.374 45.980 -1.288 1.00 28.55 120 PHE D N 1
ATOM 4393 C CA . PHE D 1 118 ? -27.637 44.722 -1.251 1.00 28.82 120 PHE D CA 1
ATOM 4394 C C . PHE D 1 118 ? -27.253 44.331 0.180 1.00 28.63 120 PHE D C 1
ATOM 4395 O O . PHE D 1 118 ? -27.082 45.186 1.058 1.00 28.68 120 PHE D O 1
ATOM 4403 N N . ASN D 1 119 ? -27.134 43.038 0.433 1.00 29.03 121 ASN D N 1
ATOM 4404 C CA . ASN D 1 119 ? -26.541 42.586 1.679 1.00 29.26 121 ASN D CA 1
ATOM 4405 C C . ASN D 1 119 ? -25.043 42.572 1.397 1.00 29.81 121 ASN D C 1
ATOM 4406 O O . ASN D 1 119 ? -24.555 41.626 0.766 1.00 30.15 121 ASN D O 1
ATOM 4411 N N . ILE D 1 120 ? -24.328 43.624 1.797 1.00 30.10 122 ILE D N 1
ATOM 4412 C CA . ILE D 1 120 ? -22.888 43.699 1.535 1.00 30.08 122 ILE D CA 1
ATOM 4413 C C . ILE D 1 120 ? -22.254 44.615 2.560 1.00 30.93 122 ILE D C 1
ATOM 4414 O O . ILE D 1 120 ? -22.722 45.725 2.774 1.00 30.92 122 ILE D O 1
ATOM 4419 N N . SER D 1 121 ? -21.209 44.140 3.233 1.00 30.25 123 SER D N 1
ATOM 4420 C CA . SER D 1 121 ? -20.637 44.910 4.331 1.00 29.22 123 SER D CA 1
ATOM 4421 C C . SER D 1 121 ? -19.519 45.803 3.820 1.00 29.08 123 SER D C 1
ATOM 4422 O O . SER D 1 121 ? -19.083 45.659 2.676 1.00 27.35 123 SER D O 1
ATOM 4425 N N . GLU D 1 122 ? -19.031 46.713 4.667 1.00 27.98 124 GLU D N 1
ATOM 4426 C CA . GLU D 1 122 ? -17.865 47.525 4.284 1.00 28.82 124 GLU D CA 1
ATOM 4427 C C . GLU D 1 122 ? -16.671 46.669 3.876 1.00 27.72 124 GLU D C 1
ATOM 4428 O O . GLU D 1 122 ? -16.014 46.963 2.889 1.00 28.19 124 GLU D O 1
ATOM 4434 N N . ARG D 1 123 ? -16.405 45.621 4.638 1.00 27.52 125 ARG D N 1
ATOM 4435 C CA . ARG D 1 123 ? -15.234 44.766 4.398 1.00 27.75 125 ARG D CA 1
ATOM 4436 C C . ARG D 1 123 ? -15.391 44.044 3.050 1.00 26.79 125 ARG D C 1
ATOM 4437 O O . ARG D 1 123 ? -14.439 43.973 2.271 1.00 25.97 125 ARG D O 1
ATOM 4445 N N . GLU D 1 124 ? -16.597 43.520 2.786 1.00 26.03 126 GLU D N 1
ATOM 4446 C CA . GLU D 1 124 ? -16.874 42.793 1.532 1.00 25.46 126 GLU D CA 1
ATOM 4447 C C . GLU D 1 124 ? -16.765 43.727 0.340 1.00 25.44 126 GLU D C 1
ATOM 4448 O O . GLU D 1 124 ? -16.211 43.334 -0.704 1.00 25.88 126 GLU D O 1
ATOM 4454 N N . ALA D 1 125 ? -17.300 44.942 0.464 1.00 24.85 127 ALA D N 1
ATOM 4455 C CA . ALA D 1 125 ? -17.220 45.926 -0.626 1.00 24.93 127 ALA D CA 1
ATOM 4456 C C . ALA D 1 125 ? -15.774 46.300 -0.882 1.00 25.57 127 ALA D C 1
ATOM 4457 O O . ALA D 1 125 ? -15.367 46.402 -2.051 1.00 26.05 127 ALA D O 1
ATOM 4459 N N . SER D 1 126 ? -15.020 46.549 0.194 1.00 23.87 128 SER D N 1
ATOM 4460 C CA A SER D 1 126 ? -13.599 46.926 0.081 0.50 23.18 128 SER D CA 1
ATOM 4461 C CA B SER D 1 126 ? -13.625 46.952 0.008 0.50 24.48 128 SER D CA 1
ATOM 4462 C C . SER D 1 126 ? -12.787 45.834 -0.629 1.00 23.72 128 SER D C 1
ATOM 4463 O O . SER D 1 126 ? -11.955 46.118 -1.490 1.00 22.86 128 SER D O 1
ATOM 4468 N N . ASP D 1 127 ? -13.018 44.568 -0.274 1.00 24.27 129 ASP D N 1
ATOM 4469 C CA . ASP D 1 127 ? -12.248 43.481 -0.895 1.00 25.74 129 ASP D CA 1
ATOM 4470 C C . ASP D 1 127 ? -12.496 43.428 -2.412 1.00 26.03 129 ASP D C 1
ATOM 4471 O O . ASP D 1 127 ? -11.562 43.331 -3.196 1.00 26.39 129 ASP D O 1
ATOM 4476 N N . ILE D 1 128 ? -13.762 43.491 -2.815 1.00 25.96 130 ILE D N 1
ATOM 4477 C CA . ILE D 1 128 ? -14.134 43.542 -4.233 1.00 26.19 130 ILE D CA 1
ATOM 4478 C C . ILE D 1 128 ? -13.563 44.766 -4.938 1.00 26.44 130 ILE D C 1
ATOM 4479 O O . ILE D 1 128 ? -13.033 44.653 -6.052 1.00 26.21 130 ILE D O 1
ATOM 4484 N N . ILE D 1 129 ? -13.609 45.920 -4.284 1.00 25.06 131 ILE D N 1
ATOM 4485 C CA . ILE D 1 129 ? -12.987 47.113 -4.876 1.00 25.04 131 ILE D CA 1
ATOM 4486 C C . ILE D 1 129 ? -11.492 46.901 -5.094 1.00 24.80 131 ILE D C 1
ATOM 4487 O O . ILE D 1 129 ? -10.925 47.277 -6.134 1.00 23.44 131 ILE D O 1
ATOM 4492 N N . ASN D 1 130 ? -10.823 46.345 -4.076 1.00 26.09 132 ASN D N 1
ATOM 4493 C CA . ASN D 1 130 ? -9.364 46.093 -4.197 1.00 25.31 132 ASN D CA 1
ATOM 4494 C C . ASN D 1 130 ? -9.076 45.090 -5.353 1.00 25.44 132 ASN D C 1
ATOM 4495 O O . ASN D 1 130 ? -8.179 45.302 -6.131 1.00 23.67 132 ASN D O 1
ATOM 4500 N N . ASN D 1 131 ? -9.880 44.035 -5.486 1.00 26.19 133 ASN D N 1
ATOM 4501 C CA . ASN D 1 131 ? -9.753 43.121 -6.648 1.00 27.77 133 ASN D CA 1
ATOM 4502 C C . ASN D 1 131 ? -9.888 43.809 -7.976 1.00 27.25 133 ASN D C 1
ATOM 4503 O O . ASN D 1 131 ? -9.086 43.571 -8.895 1.00 26.44 133 ASN D O 1
ATOM 4507 N N . LEU D 1 132 ? -10.924 44.649 -8.098 1.00 26.63 134 LEU D N 1
ATOM 4508 C CA . LEU D 1 132 ? -11.267 45.217 -9.394 1.00 26.95 134 LEU D CA 1
ATOM 4509 C C . LEU D 1 132 ? -10.334 46.360 -9.688 1.00 27.42 134 LEU D C 1
ATOM 4510 O O . LEU D 1 132 ? -9.985 46.593 -10.839 1.00 26.43 134 LEU D O 1
ATOM 4515 N N . ARG D 1 133 ? -9.888 47.061 -8.636 1.00 27.04 135 ARG D N 1
ATOM 4516 C CA . ARG D 1 133 ? -8.996 48.193 -8.811 1.00 27.42 135 ARG D CA 1
ATOM 4517 C C . ARG D 1 133 ? -7.663 47.638 -9.334 1.00 26.51 135 ARG D C 1
ATOM 4518 O O . ARG D 1 133 ? -7.055 48.206 -10.250 1.00 27.47 135 ARG D O 1
ATOM 4526 N N . ASN D 1 134 ? -7.241 46.495 -8.787 1.00 26.67 136 ASN D N 1
ATOM 4527 C CA . ASN D 1 134 ? -6.009 45.845 -9.234 1.00 26.87 136 ASN D CA 1
ATOM 4528 C C . ASN D 1 134 ? -6.164 45.445 -10.710 1.00 27.20 136 ASN D C 1
ATOM 4529 O O . ASN D 1 134 ? -5.268 45.703 -11.538 1.00 28.20 136 ASN D O 1
ATOM 4534 N N . PHE D 1 135 ? -7.317 44.860 -11.050 1.00 26.57 137 PHE D N 1
ATOM 4535 C CA . PHE D 1 135 ? -7.545 44.354 -12.408 1.00 26.70 137 PHE D CA 1
ATOM 4536 C C . PHE D 1 135 ? -7.468 45.517 -13.389 1.00 26.68 137 PHE D C 1
ATOM 4537 O O . PHE D 1 135 ? -6.694 45.471 -14.339 1.00 27.45 137 PHE D O 1
ATOM 4545 N N . VAL D 1 136 ? -8.255 46.565 -13.129 1.00 26.66 138 VAL D N 1
ATOM 4546 C CA . VAL D 1 136 ? -8.256 47.784 -13.935 1.00 27.78 138 VAL D CA 1
ATOM 4547 C C . VAL D 1 136 ? -6.870 48.419 -14.088 1.00 28.67 138 VAL D C 1
ATOM 4548 O O . VAL D 1 136 ? -6.446 48.753 -15.202 1.00 28.91 138 VAL D O 1
ATOM 4552 N N . SER D 1 137 ? -6.162 48.592 -12.973 1.00 29.05 139 SER D N 1
ATOM 4553 C CA A SER D 1 137 ? -4.812 49.154 -12.984 0.50 29.08 139 SER D CA 1
ATOM 4554 C CA B SER D 1 137 ? -4.844 49.185 -13.042 0.50 29.27 139 SER D CA 1
ATOM 4555 C C . SER D 1 137 ? -3.861 48.357 -13.873 1.00 29.20 139 SER D C 1
ATOM 4556 O O . SER D 1 137 ? -2.972 48.901 -14.506 1.00 29.89 139 SER D O 1
ATOM 4561 N N . LYS D 1 138 ? -4.003 47.044 -13.879 1.00 29.35 140 LYS D N 1
ATOM 4562 C CA . LYS D 1 138 ? -3.064 46.245 -14.658 1.00 30.79 140 LYS D CA 1
ATOM 4563 C C . LYS D 1 138 ? -3.486 46.150 -16.133 1.00 31.28 140 LYS D C 1
ATOM 4564 O O . LYS D 1 138 ? -2.732 45.619 -16.950 1.00 30.01 140 LYS D O 1
ATOM 4570 N N . ASN D 1 139 ? -4.686 46.639 -16.470 1.00 31.43 141 ASN D N 1
ATOM 4571 C CA . ASN D 1 139 ? -5.217 46.405 -17.828 1.00 32.72 141 ASN D CA 1
ATOM 4572 C C . ASN D 1 139 ? -5.660 47.586 -18.702 1.00 34.36 141 ASN D C 1
ATOM 4573 O O . ASN D 1 139 ? -5.520 47.536 -19.924 1.00 34.90 141 ASN D O 1
ATOM 4578 N N . PHE D 1 140 ? -6.174 48.650 -18.105 1.00 35.52 142 PHE D N 1
ATOM 4579 C CA . PHE D 1 140 ? -6.711 49.712 -18.935 1.00 36.97 142 PHE D CA 1
ATOM 4580 C C . PHE D 1 140 ? -6.011 51.010 -18.662 1.00 38.32 142 PHE D C 1
ATOM 4581 O O . PHE D 1 140 ? -6.310 52.047 -19.273 1.00 39.75 142 PHE D O 1
#

Foldseek 3Di:
DVVVVCVVVVVVVVVVQLQVQCVVVCVVLPAHPLLLVLLLQADLPDKAFQVVSCVSSVHDCVPSVVSVVVCVVSQQWDADPNIIHGGPVVSVCNVVSVVSVVVRVVVDPADPVRVVVVVVVVVVVVVVDD/DCVPPVVVVVVVVCVVVVVVLLVQLCVVCVVVVAHPLLLVLLLQADQVDKADQVVSCVSSVHDCVVSVVSVVVCVVVQQWDADPHIIHGGPVSNVVSVVSVVSVVVSVVVDDADPVRVVVVVVVVCVVCVVPD/DCVPPVVVVVVVVCVVVVVVLLVQVCVVCVVVVDHPVLLLLLLQADQVDWADPVVSCVSSVHDCVVVVVSVVVCVVSQQWDADPNTIHGHVVVVVCNVVSVCSVVVSVVVDDADPVRVVVVCVVVVVVVVVPD/DVVVVVVVVVVCVVVVVVLLVLLCVVCVVVVDHSLLLVLLLQADQFDKADPVRSCVSSVHDCVVVVVSLVVCVVSQQWDPPVIIHGGVVVSVCNVVSVVSVVVSVVVDPADPVRVVVVCVVVVVVVVVPD

Nearest PDB structures (foldseek):
  3hsr-assembly1_B  TM=1.008E+00  e=3.908E-21  Staphylococcus aureus subsp. aureus str. Newman
  1lnw-assembly3_F  TM=8.372E-01  e=1.448E-06  Pseudomonas aeruginosa
  5hsm-assembly1_A-2  TM=7.988E-01  e=3.641E-05  Mycobacterium tuberculosis H37Rv
  4yif-assembly2_D  TM=6.540E-01  e=1.942E-04  Mycobacterium tuberculosis H37Rv
  5zyr-assembly1_B  TM=6.799E-01  e=3.190E-04  Acinetobacter baumannii

Organism: Staphylococcus aureus (strain Newman) (NCBI:txid426430)

Solvent-accessible surface area: 25526 Å² total; per-residue (Å²): 150,56,46,4,116,20,18,16,64,20,11,8,3,0,11,61,11,2,65,86,32,0,64,75,62,1,142,149,36,101,15,87,35,39,0,2,5,0,0,51,22,0,114,61,124,45,117,7,66,20,169,107,0,8,127,64,0,66,23,102,77,59,69,1,45,62,19,0,129,118,2,70,162,68,81,15,2,50,64,50,135,89,62,0,14,6,26,130,95,0,61,76,23,21,76,43,0,15,91,7,2,28,104,0,4,82,82,8,63,36,54,98,172,42,4,38,47,3,15,97,28,1,95,58,8,8,79,88,36,80,87,15,117,55,128,25,4,96,63,3,7,51,0,2,8,0,0,13,40,21,16,60,101,58,4,36,97,65,0,144,150,59,103,9,86,22,28,1,5,6,0,0,56,14,0,54,70,75,8,114,4,54,44,129,60,0,6,106,60,0,48,17,90,43,64,64,1,49,58,22,1,107,119,1,68,189,64,69,20,0,56,73,62,122,117,63,3,17,7,15,130,90,0,66,67,31,23,78,34,0,32,94,3,11,41,92,7,32,107,79,20,89,24,51,125,199,43,0,43,62,5,8,49,34,2,24,37,1,17,10,36,37,80,89,15,75,55,131,16,4,90,66,10,7,49,0,1,7,0,0,11,34,37,22,60,95,49,2,70,108,64,0,175,152,46,94,13,77,26,41,1,13,14,0,0,51,16,0,97,61,139,28,128,4,70,31,152,117,0,6,144,70,0,46,24,94,37,64,61,0,63,68,25,0,114,104,3,71,184,49,85,22,3,62,72,42,138,118,51,0,14,8,30,141,98,0,61,65,23,30,73,40,0,29,79,3,7,27,93,3,13,104,86,20,86,26,52,45,116,41,0,6,31,11,7,59,40,2,97,36,8,27,34,30,37,96,117,87,64,12,0,120,31,17,22,76,22,16,14,1,0,5,36,24,10,38,79,44,1,50,81,66,0,145,148,33,98,12,82,19,44,0,6,10,0,2,46,19,0,104,61,125,49,125,5,34,27,133,119,0,5,132,95,0,64,16,98,39,59,68,1,54,65,21,2,108,122,1,64,189,74,70,15,2,56,66,98,125,70,0,16,8,24,133,86,2,58,74,22,23,67,43,1,15,81,5,0,39,104,3,8,88,84,21,79,19,27,93,83,19,0,40,57,5,15,97,26,2,97,59,14,6,81,90,38,87

InterPro domains:
  IPR000835 MarR-type HTH domain [PR00598] (53-69)
  IPR000835 MarR-type HTH domain [PR00598] (70-85)
  IPR000835 MarR-type HTH domain [PR00598] (89-105)
  IPR000835 MarR-type HTH domain [PS50995] (9-139)
  IPR000835 MarR-type HTH domain [SM00347] (29-127)
  IPR036388 Winged helix-like DNA-binding domain superfamily [G3DSA:1.10.10.10] (4-142)
  IPR036390 Winged helix DNA-binding domain superfamily [SSF46785] (7-119)
  IPR055166 Transcriptional regulator SarA/SarZ/Rot-like, helix-turn-helix domain [PF22381] (27-107)

Sequence (526 aa):
MYLSKQLCFLFYVSSKEIIKKYTNYLKEYDDLTYTGYIVLMMAIENDDEKLLNIKKLGEERVFLDSGTLTPLLKKLEKKDDYVVRRTRLQISLTEQGKAIKSSPLAEISSSVKVFNEFNISEREASDIINNLRNFVSSKNFGSHMMYLSSSKQLCFLFYVSSSSKEIIKKYTNNYLKEYDLTYTGYIVLMAIENDEKLLNIIKKKLGEERVFLDDSGTLTPLLKKLEKKDDYVVRTRLQISLTEQGKAIKSPLAEISSVKVFNEFNISERREASSDIINNLRNFVSKNFGSHMMYLSSKQLCFLFYVSSSKEIIKKKYTNNYLKEYDLTYTGYIVLMAIENDEKLNIIKKLGEERVFLDDSGTLTPLLKKLEEKKDYVVRTRLQISLTEQGKAIKSPLAEISSVKVFNEFNISEREASSDIINNLRNFVSKNFHMYLSKQLCFLFYVSSSKEIIKKYTNYLKEYDDLTYTGYIVLMMAIENDEKLNNIKKLGERVFLDSGTLTPLLLKKLEKKDDYVVRTLQISLTEQGKAIKSSPLAEISSSVKVFNEFNISEREASSDIINNLRNFVSSKNF

Radius of gyration: 28.28 Å; Cα contacts (8 Å, |Δi|>4): 663; chains: 4; bounding box: 52×91×62 Å

Secondary structure (DSSP, 8-state):
-HHHHHHHHHHHHHHHHHHHHHHHHHGGGT--HHHHHHHHHS-TT-EEEHHHHHHHHT--HHHHHHHHHHHHHTTSEEEE--EEEE-HHHHHTHHHHHHHHHHHHHTS---HHHHHHHHHHHHHHHHTT-/-HHHHHHHHHHHHHHHHHHHHHHHHHHHHHTTT--HHHHHHHHHS-TT--B-HHHHHHHHT--HHHHHHHHHHHHHTTSEEEE--EEEE-HHHHHHHHHHHHHHHHHHHHSS--HHHHHHHHHHHHHHHHTT-/-HHHHHHHHHHHHHHHHHHHHHHHHHHHHGGGT--HHHHHHHHHS-TT--B-HHHHHHHHT--HHHHHHHHHHHHHTTSEEE----EEE-HHHHHTHHHHHHHHHHHHHHSS--HHHHHHHHHHHHHHHHHH-/-HHHHHHHHHHHHHHHHHHHHHHHHHHGGGT--HHHHHHHHTS-TT--EEHHHHHHHHT--HHHHHHHHHHHHHTTSEEE--EEEE-HHHHHHHHHHHHHHHHHHHHS---HHHHHHHHHHHHHHHHHH-

B-factor: mean 30.09, std 5.61, range [16.92, 58.26]

CATH classification: 1.10.10.10